Protein AF-0000000083300356 (afdb_homodimer)

Structure (mmCIF, N/CA/C/O backbone):
data_AF-0000000083300356-model_v1
#
loop_
_entity.id
_entity.type
_entity.pdbx_description
1 polymer 'glutathione transferase'
#
loop_
_atom_site.group_PDB
_atom_site.id
_atom_site.type_symbol
_atom_site.label_atom_id
_atom_site.label_alt_id
_atom_site.label_comp_id
_atom_site.label_asym_id
_atom_site.label_entity_id
_atom_site.label_seq_id
_atom_site.pdbx_PDB_ins_code
_atom_site.Cartn_x
_atom_site.Cartn_y
_atom_site.Cartn_z
_atom_site.occupancy
_atom_site.B_iso_or_equiv
_atom_site.auth_seq_id
_atom_site.auth_comp_id
_atom_site.auth_asym_id
_atom_site.auth_atom_id
_atom_site.pdbx_PDB_model_num
ATOM 1 N N . MET A 1 1 ? 29.625 -13.172 11.922 1 33.69 1 MET A N 1
ATOM 2 C CA . MET A 1 1 ? 28.922 -11.898 12 1 33.69 1 MET A CA 1
ATOM 3 C C . MET A 1 1 ? 27.688 -12.023 12.898 1 33.69 1 MET A C 1
ATOM 5 O O . MET A 1 1 ? 27.031 -13.07 12.922 1 33.69 1 MET A O 1
ATOM 9 N N . ALA A 1 2 ? 27.625 -11.492 13.898 1 38.88 2 ALA A N 1
ATOM 10 C CA . ALA A 1 2 ? 26.562 -11.695 14.875 1 38.88 2 ALA A CA 1
ATOM 11 C C . ALA A 1 2 ? 25.203 -11.805 14.195 1 38.88 2 ALA A C 1
ATOM 13 O O . ALA A 1 2 ? 24.844 -10.977 13.359 1 38.88 2 ALA A O 1
ATOM 14 N N . ASP A 1 3 ? 24.531 -12.773 13.641 1 48.09 3 ASP A N 1
ATOM 15 C CA . ASP A 1 3 ? 23.391 -13.102 12.797 1 48.09 3 ASP A CA 1
ATOM 16 C C . ASP A 1 3 ? 22.203 -12.203 13.117 1 48.09 3 ASP A C 1
ATOM 18 O O . ASP A 1 3 ? 21.641 -12.258 14.219 1 48.09 3 ASP A O 1
ATOM 22 N N . MET A 1 4 ? 22.219 -10.938 12.719 1 59 4 MET A N 1
ATOM 23 C CA . MET A 1 4 ? 21.312 -9.836 13.016 1 59 4 MET A CA 1
ATOM 24 C C . MET A 1 4 ? 19.859 -10.297 12.953 1 59 4 MET A C 1
ATOM 26 O O . MET A 1 4 ? 19.391 -10.781 11.922 1 59 4 MET A O 1
ATOM 30 N N . LYS A 1 5 ? 19.078 -10.602 14.117 1 82.06 5 LYS A N 1
ATOM 31 C CA . LYS A 1 5 ? 17.875 -11.391 14.375 1 82.06 5 LYS A CA 1
ATOM 32 C C . LYS A 1 5 ? 16.625 -10.656 13.922 1 82.06 5 LYS A C 1
ATOM 34 O O . LYS A 1 5 ? 16.344 -9.539 14.383 1 82.06 5 LYS A O 1
ATOM 39 N N . ILE A 1 6 ? 16.125 -10.977 12.758 1 96 6 ILE A N 1
ATOM 40 C CA . ILE A 1 6 ? 14.805 -10.555 12.289 1 96 6 ILE A CA 1
ATOM 41 C C . ILE A 1 6 ? 13.719 -11.328 13.031 1 96 6 ILE A C 1
ATOM 43 O O . ILE A 1 6 ? 13.773 -12.555 13.117 1 96 6 ILE A O 1
ATOM 47 N N . LYS A 1 7 ? 12.852 -10.539 13.672 1 98 7 LYS A N 1
ATOM 48 C CA . LYS A 1 7 ? 11.664 -11.133 14.289 1 98 7 LYS A CA 1
ATOM 49 C C . LYS A 1 7 ? 10.391 -10.695 13.562 1 98 7 LYS A C 1
ATOM 51 O O . LYS A 1 7 ? 10.133 -9.5 13.422 1 98 7 LYS A O 1
ATOM 56 N N . LEU A 1 8 ? 9.695 -11.664 13.07 1 98.19 8 LEU A N 1
ATOM 57 C CA . LEU A 1 8 ? 8.391 -11.406 12.484 1 98.19 8 LEU A CA 1
ATOM 58 C C . LEU A 1 8 ? 7.273 -11.805 13.445 1 98.19 8 LEU A C 1
ATOM 60 O O . LEU A 1 8 ? 7.242 -12.938 13.93 1 98.19 8 LEU A O 1
ATOM 64 N N . ILE A 1 9 ? 6.414 -10.859 13.773 1 98 9 ILE A N 1
ATOM 65 C CA . ILE A 1 9 ? 5.309 -11.102 14.695 1 98 9 ILE A CA 1
ATOM 66 C C . ILE A 1 9 ? 3.984 -11.008 13.945 1 98 9 ILE A C 1
ATOM 68 O O . ILE A 1 9 ? 3.695 -9.992 13.312 1 98 9 ILE A O 1
ATOM 72 N N . TYR A 1 10 ? 3.244 -12.031 14 1 97.38 10 TYR A N 1
ATOM 73 C CA . TYR A 1 10 ? 1.922 -12.109 13.391 1 97.38 10 TYR A CA 1
ATOM 74 C C . TYR A 1 10 ? 1.057 -13.148 14.102 1 97.38 10 TYR A C 1
ATOM 76 O O . TYR A 1 10 ? 1.493 -13.773 15.07 1 97.38 10 TYR A O 1
ATOM 84 N N . PHE A 1 11 ? -0.203 -13.25 13.703 1 95.88 11 PHE A N 1
ATOM 85 C CA . PHE A 1 11 ? -1.104 -14.266 14.242 1 95.88 11 PHE A CA 1
ATOM 86 C C . PHE A 1 11 ? -0.667 -15.656 13.82 1 95.88 11 PHE A C 1
ATOM 88 O O . PHE A 1 11 ? 0.168 -15.812 12.93 1 95.88 11 PHE A O 1
ATOM 95 N N . ASP A 1 12 ? -1.268 -16.594 14.516 1 91.94 12 ASP A N 1
ATOM 96 C CA . ASP A 1 12 ? -0.985 -17.984 14.18 1 91.94 12 ASP A CA 1
ATOM 97 C C . ASP A 1 12 ? -1.775 -18.422 12.945 1 91.94 12 ASP A C 1
ATOM 99 O O . ASP A 1 12 ? -2.662 -19.281 13.039 1 91.94 12 ASP A O 1
ATOM 103 N N . GLY A 1 13 ? -1.428 -17.953 11.82 1 90.56 13 GLY A N 1
ATOM 104 C CA . GLY A 1 13 ? -2.027 -18.188 10.523 1 90.56 13 GLY A CA 1
ATOM 105 C C . GLY A 1 13 ? -1.215 -17.625 9.375 1 90.56 13 GLY A C 1
ATOM 106 O O . GLY A 1 13 ? -0.115 -17.109 9.578 1 90.56 13 GLY A O 1
ATOM 107 N N . ARG A 1 14 ? -1.559 -17.797 8.156 1 92.06 14 ARG A N 1
ATOM 108 C CA . ARG A 1 14 ? -0.864 -17.297 6.973 1 92.06 14 ARG A CA 1
ATOM 109 C C . ARG A 1 14 ? -1.136 -15.812 6.758 1 92.06 14 ARG A C 1
ATOM 111 O O . ARG A 1 14 ? -0.273 -14.969 7.023 1 92.06 14 ARG A O 1
ATOM 118 N N . GLY A 1 15 ? -2.467 -15.477 6.5 1 92.19 15 GLY A N 1
ATOM 119 C CA . GLY A 1 15 ? -2.908 -14.094 6.367 1 92.19 15 GLY A CA 1
ATOM 120 C C . GLY A 1 15 ? -1.852 -13.188 5.766 1 92.19 15 GLY A C 1
ATOM 121 O O . GLY A 1 15 ? -1.149 -13.578 4.832 1 92.19 15 GLY A O 1
ATOM 122 N N . ARG A 1 16 ? -1.733 -12.008 6.297 1 96.5 16 ARG A N 1
ATOM 123 C CA . ARG A 1 16 ? -0.852 -10.977 5.77 1 96.5 16 ARG A CA 1
ATOM 124 C C . ARG A 1 16 ? 0.605 -11.273 6.109 1 96.5 16 ARG A C 1
ATOM 126 O O . ARG A 1 16 ? 1.517 -10.688 5.523 1 96.5 16 ARG A O 1
ATOM 133 N N . GLY A 1 17 ? 0.841 -12.164 7.02 1 96.75 17 GLY A N 1
ATOM 134 C CA . GLY A 1 17 ? 2.197 -12.5 7.422 1 96.75 17 GLY A CA 1
ATOM 135 C C . GLY A 1 17 ? 2.869 -13.492 6.496 1 96.75 17 GLY A C 1
ATOM 136 O O . GLY A 1 17 ? 4.098 -13.562 6.434 1 96.75 17 GLY A O 1
ATOM 137 N N . GLU A 1 18 ? 2.111 -14.219 5.727 1 96.56 18 GLU A N 1
ATOM 138 C CA . GLU A 1 18 ? 2.625 -15.344 4.957 1 96.56 18 GLU A CA 1
ATOM 139 C C . GLU A 1 18 ? 3.578 -14.875 3.861 1 96.56 18 GLU A C 1
ATOM 141 O O . GLU A 1 18 ? 4.633 -15.477 3.652 1 96.56 18 GLU A O 1
ATOM 146 N N . ILE A 1 19 ? 3.232 -13.852 3.186 1 98.44 19 ILE A N 1
ATOM 147 C CA . ILE A 1 19 ? 4.082 -13.398 2.09 1 98.44 19 ILE A CA 1
ATOM 148 C C . ILE A 1 19 ? 5.41 -12.898 2.641 1 98.44 19 ILE A C 1
ATOM 150 O O . ILE A 1 19 ? 6.445 -13.008 1.981 1 98.44 19 ILE A O 1
ATOM 154 N N . ILE A 1 20 ? 5.445 -12.344 3.822 1 98.69 20 ILE A N 1
ATOM 155 C CA . ILE A 1 20 ? 6.688 -11.906 4.449 1 98.69 20 ILE A CA 1
ATOM 156 C C . ILE A 1 20 ? 7.555 -13.125 4.766 1 98.69 20 ILE A C 1
ATOM 158 O O . ILE A 1 20 ? 8.75 -13.133 4.473 1 98.69 20 ILE A O 1
ATOM 162 N N . ARG A 1 21 ? 6.93 -14.164 5.312 1 97.5 21 ARG A N 1
ATOM 163 C CA . ARG A 1 21 ? 7.633 -15.414 5.59 1 97.5 21 ARG A CA 1
ATOM 164 C C . ARG A 1 21 ? 8.242 -15.992 4.32 1 97.5 21 ARG A C 1
ATOM 166 O O . ARG A 1 21 ? 9.398 -16.438 4.324 1 97.5 21 ARG A O 1
ATOM 173 N N . GLN A 1 22 ? 7.488 -15.961 3.289 1 98.44 22 GLN A N 1
ATOM 174 C CA . GLN A 1 22 ? 7.938 -16.531 2.027 1 98.44 22 GLN A CA 1
ATOM 175 C C . GLN A 1 22 ? 9.094 -15.734 1.437 1 98.44 22 GLN A C 1
ATOM 177 O O . GLN A 1 22 ? 10.031 -16.312 0.877 1 98.44 22 GLN A O 1
ATOM 182 N N . ILE A 1 23 ? 9.055 -14.406 1.519 1 98.75 23 ILE A N 1
ATOM 183 C CA . ILE A 1 23 ? 10.148 -13.578 1.018 1 98.75 23 ILE A CA 1
ATOM 184 C C . ILE A 1 23 ? 11.414 -13.867 1.814 1 98.75 23 ILE A C 1
ATOM 186 O O . ILE A 1 23 ? 12.5 -14.008 1.239 1 98.75 23 ILE A O 1
ATOM 190 N N . LEU A 1 24 ? 11.312 -13.977 3.137 1 98 24 LEU A N 1
ATOM 191 C CA . LEU A 1 24 ? 12.461 -14.281 3.986 1 98 24 LEU A CA 1
ATOM 192 C C . LEU A 1 24 ? 13.039 -15.648 3.652 1 98 24 LEU A C 1
ATOM 194 O O . LEU A 1 24 ? 14.258 -15.805 3.516 1 98 24 LEU A O 1
ATOM 198 N N . ALA A 1 25 ? 12.188 -16.594 3.453 1 97.19 25 ALA A N 1
ATOM 199 C CA . ALA A 1 25 ? 12.617 -17.953 3.123 1 97.19 25 ALA A CA 1
ATOM 200 C C . ALA A 1 25 ? 13.297 -18 1.758 1 97.19 25 ALA A C 1
ATOM 202 O O . ALA A 1 25 ? 14.391 -18.547 1.619 1 97.19 25 ALA A O 1
ATOM 203 N N . PHE A 1 26 ? 12.656 -17.422 0.777 1 98.12 26 PHE A N 1
ATOM 204 C CA . PHE A 1 26 ? 13.188 -17.391 -0.58 1 98.12 26 PHE A CA 1
ATOM 205 C C . PHE A 1 26 ? 14.555 -16.719 -0.61 1 98.12 26 PHE A C 1
ATOM 207 O O . PHE A 1 26 ? 15.453 -17.156 -1.334 1 98.12 26 PHE A O 1
ATOM 214 N N . GLY A 1 27 ? 14.695 -15.688 0.165 1 97.19 27 GLY A N 1
ATOM 215 C CA . GLY A 1 27 ? 15.93 -14.914 0.211 1 97.19 27 GLY A CA 1
ATOM 216 C C . GLY A 1 27 ? 16.984 -15.539 1.104 1 97.19 27 GLY A C 1
ATOM 217 O O . GLY A 1 27 ? 18.109 -15.031 1.191 1 97.19 27 GLY A O 1
ATOM 218 N N . GLY A 1 28 ? 16.672 -16.594 1.802 1 96 28 GLY A N 1
ATOM 219 C CA . GLY A 1 28 ? 17.609 -17.266 2.676 1 96 28 GLY A CA 1
ATOM 220 C C . GLY A 1 28 ? 17.922 -16.484 3.938 1 96 28 GLY A C 1
ATOM 221 O O . GLY A 1 28 ? 19.047 -16.562 4.449 1 96 28 GLY A O 1
ATOM 222 N N . ILE A 1 29 ? 17.016 -15.734 4.414 1 96.44 29 ILE A N 1
ATOM 223 C CA . ILE A 1 29 ? 17.234 -14.922 5.605 1 96.44 29 ILE A CA 1
ATOM 224 C C . ILE A 1 29 ? 16.594 -15.602 6.816 1 96.44 29 ILE A C 1
ATOM 226 O O . ILE A 1 29 ? 15.391 -15.852 6.836 1 96.44 29 ILE A O 1
ATOM 230 N N . ALA A 1 30 ? 17.438 -15.867 7.805 1 95.44 30 ALA A N 1
ATOM 231 C CA . ALA A 1 30 ? 16.938 -16.438 9.055 1 95.44 30 ALA A CA 1
ATOM 232 C C . ALA A 1 30 ? 16.094 -15.43 9.828 1 95.44 30 ALA A C 1
ATOM 234 O O . ALA A 1 30 ? 16.438 -14.242 9.883 1 95.44 30 ALA A O 1
ATOM 235 N N . PHE A 1 31 ? 15.016 -15.953 10.391 1 96.25 31 PHE A N 1
ATOM 236 C CA . PHE A 1 31 ? 14.164 -15.078 11.195 1 96.25 31 PHE A CA 1
ATOM 237 C C . PHE A 1 31 ? 13.422 -15.875 12.258 1 96.25 31 PHE A C 1
ATOM 239 O O . PHE A 1 31 ? 13.242 -17.094 12.125 1 96.25 31 PHE A O 1
ATOM 246 N N . GLU A 1 32 ? 13.078 -15.195 13.305 1 96.5 32 GLU A N 1
ATOM 247 C CA . GLU A 1 32 ? 12.188 -15.758 14.312 1 96.5 32 GLU A CA 1
ATOM 248 C C . GLU A 1 32 ? 10.727 -15.469 13.984 1 96.5 32 GLU A C 1
ATOM 250 O O . GLU A 1 32 ? 10.328 -14.312 13.844 1 96.5 32 GLU A O 1
ATOM 255 N N . ASP A 1 33 ? 9.977 -16.516 13.844 1 95.62 33 ASP A N 1
ATOM 256 C CA . ASP A 1 33 ? 8.547 -16.422 13.547 1 95.62 33 ASP A CA 1
ATOM 257 C C . ASP A 1 33 ? 7.723 -16.469 14.828 1 95.62 33 ASP A C 1
ATOM 259 O O . ASP A 1 33 ? 7.457 -17.562 15.352 1 95.62 33 ASP A O 1
ATOM 263 N N . ILE A 1 34 ? 7.328 -15.328 15.289 1 95.88 34 ILE A N 1
ATOM 264 C CA . ILE A 1 34 ? 6.559 -15.242 16.531 1 9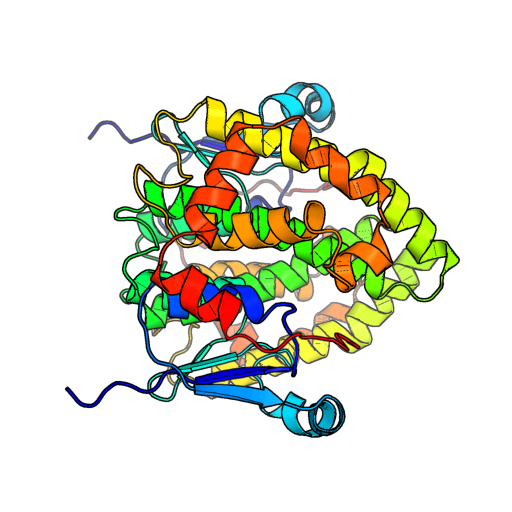5.88 34 ILE A CA 1
ATOM 265 C C . ILE A 1 34 ? 5.066 -15.188 16.203 1 95.88 34 ILE A C 1
ATOM 267 O O . ILE A 1 34 ? 4.598 -14.234 15.57 1 95.88 34 ILE A O 1
ATOM 271 N N . ARG A 1 35 ? 4.375 -16.125 16.625 1 94.62 35 ARG A N 1
ATOM 272 C CA . ARG A 1 35 ? 2.945 -16.25 16.344 1 94.62 35 ARG A CA 1
ATOM 273 C C . ARG A 1 35 ? 2.117 -15.984 17.594 1 94.62 35 ARG A C 1
ATOM 275 O O . ARG A 1 35 ? 2.232 -16.703 18.594 1 94.62 35 ARG A O 1
ATOM 282 N N . ILE A 1 36 ? 1.346 -14.953 17.453 1 94.94 36 ILE A N 1
ATOM 283 C CA . ILE A 1 36 ? 0.512 -14.508 18.578 1 94.94 36 ILE A CA 1
ATOM 284 C C . ILE A 1 36 ? -0.861 -15.172 18.484 1 94.94 36 ILE A C 1
ATOM 286 O O . ILE A 1 36 ? -1.553 -15.047 17.469 1 94.94 36 ILE A O 1
ATOM 290 N N . PRO A 1 37 ? -1.253 -15.906 19.562 1 93.25 37 PRO A N 1
ATOM 291 C CA . PRO A 1 37 ? -2.627 -16.406 19.578 1 93.25 37 PRO A CA 1
ATOM 292 C C . PRO A 1 37 ? -3.666 -15.289 19.625 1 93.25 37 PRO A C 1
ATOM 294 O O . PRO A 1 37 ? -3.439 -14.258 20.25 1 93.25 37 PRO A O 1
ATOM 297 N N . MET A 1 38 ? -4.738 -15.531 19.031 1 92.56 38 MET A N 1
ATOM 298 C CA . MET A 1 38 ? -5.793 -14.523 18.938 1 92.56 38 MET A CA 1
ATOM 299 C C . MET A 1 38 ? -6.219 -14.062 20.328 1 92.56 38 MET A C 1
ATOM 301 O O . MET A 1 38 ? -6.547 -12.891 20.531 1 92.56 38 MET A O 1
ATOM 305 N N . GLU A 1 39 ? -6.172 -14.93 21.281 1 94.25 39 GLU A N 1
ATOM 306 C CA . GLU A 1 39 ? -6.594 -14.633 22.641 1 94.25 39 GLU A CA 1
ATOM 307 C C . GLU A 1 39 ? -5.676 -13.594 23.281 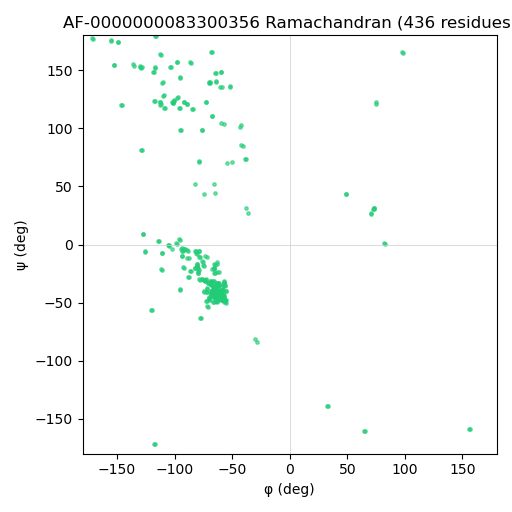1 94.25 39 GLU A C 1
ATOM 309 O O . GLU A 1 39 ? -6.066 -12.922 24.234 1 94.25 39 GLU A O 1
ATOM 314 N N . GLU A 1 40 ? -4.5 -13.461 22.766 1 95.12 40 GLU A N 1
ATOM 315 C CA . GLU A 1 40 ? -3.523 -12.539 23.344 1 95.12 40 GLU A CA 1
ATOM 316 C C . GLU A 1 40 ? -3.506 -11.219 22.578 1 95.12 40 GLU A C 1
ATOM 318 O O . GLU A 1 40 ? -2.799 -10.281 22.969 1 95.12 40 GLU A O 1
ATOM 323 N N . TRP A 1 41 ? -4.312 -11.086 21.594 1 95.94 41 TRP A N 1
ATOM 324 C CA . TRP A 1 41 ? -4.254 -9.938 20.688 1 95.94 41 TRP A CA 1
ATOM 325 C C . TRP A 1 41 ? -4.602 -8.648 21.422 1 95.94 41 TRP A C 1
ATOM 327 O O . TRP A 1 41 ? -3.91 -7.637 21.281 1 95.94 41 TRP A O 1
ATOM 337 N N . ASP A 1 42 ? -5.648 -8.672 22.234 1 94.19 42 ASP A N 1
ATOM 338 C CA . ASP A 1 42 ? -6.094 -7.465 22.922 1 94.19 42 ASP A CA 1
ATOM 339 C C . ASP A 1 42 ? -4.973 -6.879 23.781 1 94.19 42 ASP A C 1
ATOM 341 O O . ASP A 1 42 ? -4.816 -5.66 23.859 1 94.19 42 ASP A O 1
ATOM 345 N N . ASP A 1 43 ? -4.164 -7.738 24.344 1 94.44 43 ASP A N 1
ATOM 346 C CA . ASP A 1 43 ? -3.053 -7.293 25.172 1 94.44 43 ASP A CA 1
ATOM 347 C C . ASP A 1 43 ? -1.875 -6.832 24.328 1 94.44 43 ASP A C 1
ATOM 349 O O . ASP A 1 43 ? -1.147 -5.91 24.703 1 94.44 43 ASP A O 1
ATOM 353 N N . TYR A 1 44 ? -1.783 -7.43 23.172 1 95.75 44 TYR A N 1
ATOM 354 C CA . TYR A 1 44 ? -0.612 -7.176 22.344 1 95.75 44 TYR A CA 1
ATOM 355 C C . TYR A 1 44 ? -0.812 -5.93 21.484 1 95.75 44 TYR A C 1
ATOM 357 O O . TYR A 1 44 ? 0.158 -5.312 21.047 1 95.75 44 TYR A O 1
ATOM 365 N N . LYS A 1 45 ? -2.002 -5.586 21.25 1 95.56 45 LYS A N 1
ATOM 366 C CA . LYS A 1 45 ? -2.381 -4.523 20.328 1 95.56 45 LYS A CA 1
ATOM 367 C C . LYS A 1 45 ? -1.69 -3.209 20.688 1 95.56 45 LYS A C 1
ATOM 369 O O . LYS A 1 45 ? -1.202 -2.498 19.812 1 95.56 45 LYS A O 1
ATOM 374 N N . SER A 1 46 ? -1.585 -2.916 21.938 1 92.94 46 SER A N 1
ATOM 375 C CA . SER A 1 46 ? -1.023 -1.651 22.391 1 92.94 46 SER A CA 1
ATOM 376 C C . SER A 1 46 ? 0.488 -1.612 22.203 1 92.94 46 SER A C 1
ATOM 378 O O . SER A 1 46 ? 1.104 -0.548 22.281 1 92.94 46 SER A O 1
ATOM 380 N N . LYS A 1 47 ? 1.079 -2.744 21.875 1 93.12 47 LYS A N 1
ATOM 381 C CA . LYS A 1 47 ? 2.525 -2.838 21.703 1 93.12 47 LYS A CA 1
ATOM 382 C C . LYS A 1 47 ? 2.92 -2.627 20.234 1 93.12 47 LYS A C 1
ATOM 384 O O . LYS A 1 47 ? 4.105 -2.584 19.922 1 93.12 47 LYS A O 1
ATOM 389 N N . THR A 1 48 ? 1.925 -2.516 19.422 1 96.44 48 THR A N 1
ATOM 390 C CA . THR A 1 48 ? 2.197 -2.322 18 1 96.44 48 THR A CA 1
ATOM 391 C C . THR A 1 48 ? 2.096 -0.846 17.625 1 96.44 48 THR A C 1
ATOM 393 O O . THR A 1 48 ? 1.406 -0.076 18.297 1 96.44 48 THR A O 1
ATOM 396 N N . PRO A 1 49 ? 2.742 -0.479 16.547 1 95.38 49 PRO A N 1
ATOM 397 C CA . PRO A 1 49 ? 2.723 0.929 16.141 1 95.38 49 PRO A CA 1
ATOM 398 C C . PRO A 1 49 ? 1.322 1.422 15.789 1 95.38 49 PRO A C 1
ATOM 400 O O . PRO A 1 49 ? 0.984 2.578 16.047 1 95.38 49 PRO A O 1
ATOM 403 N N . TRP A 1 50 ? 0.516 0.533 15.203 1 96.75 50 TRP A N 1
ATOM 404 C CA . TRP A 1 50 ? -0.753 0.988 14.641 1 96.75 50 TRP A CA 1
ATOM 405 C C . TRP A 1 50 ? -1.912 0.151 15.172 1 96.75 50 TRP A C 1
ATOM 407 O O . TRP A 1 50 ? -3.018 0.194 14.625 1 96.75 50 TRP A O 1
ATOM 417 N N . GLY A 1 51 ? -1.635 -0.687 16.156 1 96 51 GLY A N 1
ATOM 418 C CA . GLY A 1 51 ? -2.676 -1.604 16.594 1 96 51 GLY A CA 1
ATOM 419 C C . GLY A 1 51 ? -2.973 -2.693 15.578 1 96 51 GLY A C 1
ATOM 420 O O . GLY A 1 51 ? -4.109 -3.164 15.477 1 96 51 GLY A O 1
ATOM 421 N N . GLN A 1 52 ? -1.988 -2.998 14.797 1 97 52 GLN A N 1
ATOM 422 C CA . GLN A 1 52 ? -2.145 -3.979 13.727 1 97 52 GLN A CA 1
ATOM 423 C C . GLN A 1 52 ? -0.95 -4.93 13.672 1 97 52 GLN A C 1
ATOM 425 O O . GLN A 1 52 ? 0.13 -4.605 14.172 1 97 52 GLN A O 1
ATOM 430 N N . LEU A 1 53 ? -1.122 -6.055 13.18 1 97.75 53 LEU A N 1
ATOM 431 C CA . LEU A 1 53 ? -0.104 -7.02 12.781 1 97.75 53 LEU A CA 1
ATOM 432 C C . LEU A 1 53 ? -0.194 -7.316 11.289 1 97.75 53 LEU A C 1
ATOM 434 O O . LEU A 1 53 ? -1.261 -7.176 10.688 1 97.75 53 LEU A O 1
ATOM 438 N N . PRO A 1 54 ? 0.944 -7.609 10.656 1 98.44 54 PRO A N 1
ATOM 439 C CA . PRO A 1 54 ? 2.264 -8.008 11.156 1 98.44 54 PRO A CA 1
ATOM 440 C C . PRO A 1 54 ? 3.146 -6.812 11.508 1 98.44 54 PRO A C 1
ATOM 442 O O . PRO A 1 54 ? 2.906 -5.703 11.023 1 98.44 54 PRO A O 1
ATOM 445 N N . ILE A 1 55 ? 4.113 -7.066 12.383 1 98.62 55 ILE A N 1
ATOM 446 C CA . ILE A 1 55 ? 5.238 -6.164 12.586 1 98.62 55 ILE A CA 1
ATOM 447 C C . ILE A 1 55 ? 6.551 -6.941 12.5 1 98.62 55 ILE A C 1
ATOM 449 O O . ILE A 1 55 ? 6.57 -8.156 12.688 1 98.62 55 ILE A O 1
ATOM 453 N N . LEU A 1 56 ? 7.582 -6.25 12.102 1 98.62 56 LEU A N 1
ATOM 454 C CA . LEU A 1 56 ? 8.945 -6.77 12.039 1 98.62 56 LEU A CA 1
ATOM 455 C C . LEU A 1 56 ? 9.867 -6 12.984 1 98.62 56 LEU A C 1
ATOM 457 O O . LEU A 1 56 ? 9.898 -4.766 12.953 1 98.62 56 LEU A O 1
ATOM 461 N N . GLU A 1 57 ? 10.5 -6.703 13.875 1 97.25 57 GLU A N 1
ATOM 462 C CA . GLU A 1 57 ? 11.531 -6.098 14.711 1 97.25 57 GLU A CA 1
ATOM 463 C C . GLU A 1 57 ? 12.922 -6.367 14.156 1 97.25 57 GLU A C 1
ATOM 465 O O . GLU A 1 57 ? 13.273 -7.52 13.883 1 97.25 57 GLU A O 1
ATOM 470 N N . PHE A 1 58 ? 13.695 -5.316 13.961 1 95.06 58 PHE A N 1
ATOM 471 C CA . PHE A 1 58 ? 15.039 -5.379 13.391 1 95.06 58 PHE A CA 1
ATOM 472 C C . PHE A 1 58 ? 15.938 -4.316 14.008 1 95.06 58 PHE A C 1
ATOM 474 O O . PHE A 1 58 ? 15.664 -3.119 13.891 1 95.06 58 PHE A O 1
ATOM 481 N N . GLU A 1 59 ? 17 -4.691 14.633 1 90.06 59 GLU A N 1
ATOM 482 C CA . GLU A 1 59 ? 18 -3.789 15.219 1 90.06 59 GLU A CA 1
ATOM 483 C C . GLU A 1 59 ? 17.328 -2.713 16.062 1 90.06 59 GLU A C 1
ATOM 485 O O . GLU A 1 59 ? 17.594 -1.523 15.906 1 90.06 59 GLU A O 1
ATOM 490 N N . GLY A 1 60 ? 16.344 -3.168 16.859 1 88.69 60 GLY A N 1
ATOM 491 C CA . GLY A 1 60 ? 15.711 -2.291 17.828 1 88.69 60 GLY A CA 1
ATOM 492 C C . GLY A 1 60 ? 14.617 -1.428 17.219 1 88.69 60 GLY A C 1
ATOM 493 O O . GLY A 1 60 ? 13.984 -0.635 17.922 1 88.69 60 GLY A O 1
ATOM 494 N N . VAL A 1 61 ? 14.391 -1.594 15.969 1 91.75 61 VAL A N 1
ATOM 495 C CA . VAL A 1 61 ? 13.352 -0.808 15.305 1 91.75 61 VAL A CA 1
ATOM 496 C C . VAL A 1 61 ? 12.18 -1.709 14.938 1 91.75 61 VAL A C 1
ATOM 498 O O . VAL A 1 61 ? 12.375 -2.848 14.508 1 91.75 61 VAL A O 1
ATOM 501 N N . THR A 1 62 ? 10.93 -1.19 15.125 1 96.38 62 THR A N 1
ATOM 502 C CA . THR A 1 62 ? 9.727 -1.902 14.719 1 96.38 62 THR A CA 1
ATOM 503 C C . THR A 1 62 ? 9.195 -1.352 13.398 1 96.38 62 THR A C 1
ATOM 505 O O . THR A 1 62 ? 8.992 -0.143 13.266 1 96.38 62 THR A O 1
ATOM 508 N N . ILE A 1 63 ? 9.047 -2.191 12.453 1 97.62 63 ILE A N 1
ATOM 509 C CA . ILE A 1 63 ? 8.477 -1.856 11.156 1 97.62 63 ILE A CA 1
ATOM 510 C C . ILE A 1 63 ? 7.102 -2.5 11.008 1 97.62 63 ILE A C 1
ATOM 512 O O . ILE A 1 63 ? 6.938 -3.695 11.266 1 97.62 63 ILE A O 1
ATOM 516 N N . ALA A 1 64 ? 6.117 -1.658 10.648 1 98.31 64 ALA A N 1
ATOM 517 C CA . ALA A 1 64 ? 4.762 -2.152 10.422 1 98.31 64 ALA A CA 1
ATOM 518 C C . ALA A 1 64 ? 4.336 -1.95 8.977 1 98.31 64 ALA A C 1
ATOM 520 O O . ALA A 1 64 ? 5.094 -1.402 8.172 1 98.31 64 ALA A O 1
ATOM 521 N N . GLN A 1 65 ? 3.125 -2.381 8.703 1 98.5 65 GLN A N 1
ATOM 522 C CA . GLN A 1 65 ? 2.531 -2.354 7.375 1 98.5 65 GLN A CA 1
ATOM 523 C C . GLN A 1 65 ? 3.119 -3.447 6.484 1 98.5 65 GLN A C 1
ATOM 525 O O . GLN A 1 65 ? 4.312 -3.424 6.172 1 98.5 65 GLN A O 1
ATOM 530 N N . THR A 1 66 ? 2.277 -4.281 5.992 1 98.69 66 THR A N 1
ATOM 531 C CA . THR A 1 66 ? 2.666 -5.512 5.312 1 98.69 66 THR A CA 1
ATOM 532 C C . THR A 1 66 ? 3.596 -5.211 4.141 1 98.69 66 THR A C 1
ATOM 534 O O . THR A 1 66 ? 4.695 -5.758 4.059 1 98.69 66 THR A O 1
ATOM 537 N N . MET A 1 67 ? 3.232 -4.242 3.309 1 98.75 67 MET A N 1
ATOM 538 C CA . MET A 1 67 ? 4.016 -4 2.104 1 98.75 67 MET A CA 1
ATOM 539 C C . MET A 1 67 ? 5.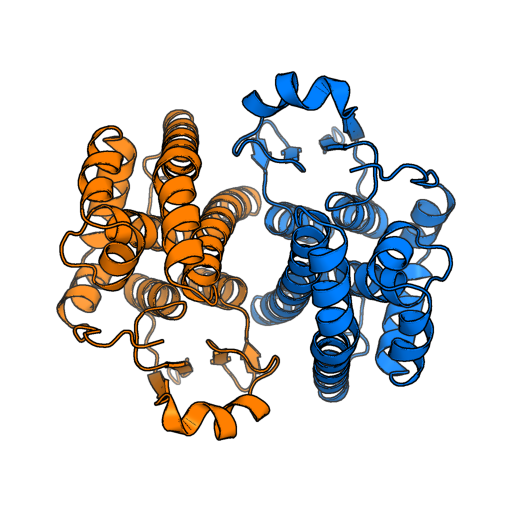336 -3.312 2.439 1 98.75 67 MET A C 1
ATOM 541 O O . MET A 1 67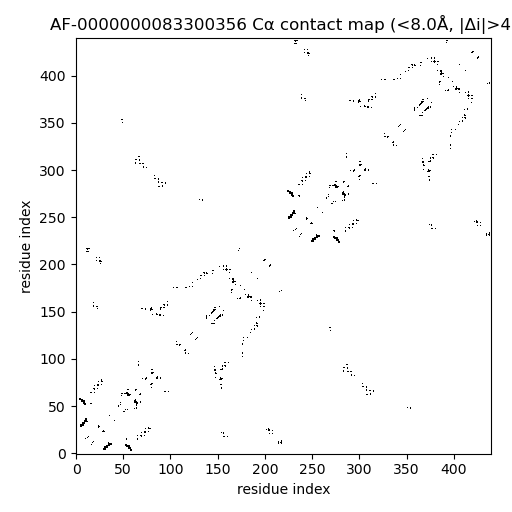 ? 6.348 -3.541 1.775 1 98.75 67 MET A O 1
ATOM 545 N N . THR A 1 68 ? 5.355 -2.49 3.51 1 98.75 68 THR A N 1
ATOM 546 C CA . THR A 1 68 ? 6.602 -1.906 3.996 1 98.75 68 THR A CA 1
ATOM 547 C C . THR A 1 68 ? 7.574 -2.998 4.434 1 98.75 68 THR A C 1
ATOM 549 O O . THR A 1 68 ? 8.742 -2.986 4.039 1 98.75 68 THR A O 1
ATOM 552 N N . ILE A 1 69 ? 7.039 -3.957 5.18 1 98.81 69 ILE A N 1
ATOM 553 C CA . ILE A 1 69 ? 7.863 -5.055 5.668 1 98.81 69 ILE A CA 1
ATOM 554 C C . ILE A 1 69 ? 8.375 -5.883 4.484 1 98.81 69 ILE A C 1
ATOM 556 O O . ILE A 1 69 ? 9.555 -6.223 4.422 1 98.81 69 ILE A O 1
ATOM 560 N N . CYS A 1 70 ? 7.484 -6.141 3.543 1 98.88 70 CYS A N 1
ATOM 561 C CA . CYS A 1 70 ? 7.871 -6.906 2.361 1 98.88 70 CYS A CA 1
ATOM 562 C C . CYS A 1 70 ? 9.008 -6.223 1.617 1 98.88 70 CYS A C 1
ATOM 564 O O . CYS A 1 70 ? 10 -6.863 1.271 1 98.88 70 CYS A O 1
ATOM 566 N N . ARG A 1 71 ? 8.875 -4.926 1.382 1 98.19 71 ARG A N 1
ATOM 567 C CA . ARG A 1 71 ? 9.914 -4.195 0.658 1 98.19 71 ARG A CA 1
ATOM 568 C C . ARG A 1 71 ? 11.219 -4.18 1.443 1 98.19 71 ARG A C 1
ATOM 570 O O . ARG A 1 71 ? 12.297 -4.316 0.864 1 98.19 71 ARG A O 1
ATOM 577 N N . PHE A 1 72 ? 11.172 -4.047 2.752 1 98.31 72 PHE A N 1
ATOM 578 C CA . PHE A 1 72 ? 12.359 -3.994 3.596 1 98.31 72 PHE A CA 1
ATOM 579 C C . PHE A 1 72 ? 13.133 -5.309 3.531 1 98.31 72 PHE A C 1
ATOM 581 O O . PHE A 1 72 ? 14.336 -5.316 3.268 1 98.31 72 PHE A O 1
ATOM 588 N N . VAL A 1 73 ? 12.453 -6.445 3.688 1 98.31 73 VAL A N 1
ATOM 589 C CA . VAL A 1 73 ? 13.148 -7.73 3.727 1 98.31 73 VAL A CA 1
ATOM 590 C C . VAL A 1 73 ? 13.562 -8.133 2.314 1 98.31 73 VAL A C 1
ATOM 592 O O . VAL A 1 73 ? 14.57 -8.82 2.131 1 98.31 73 VAL A O 1
ATOM 595 N N . ALA A 1 74 ? 12.789 -7.699 1.316 1 97.88 74 ALA A N 1
ATOM 596 C CA . ALA A 1 74 ? 13.18 -7.957 -0.068 1 97.88 74 ALA A CA 1
ATOM 597 C C . ALA A 1 74 ? 14.516 -7.289 -0.392 1 97.88 74 ALA A C 1
ATOM 599 O O . ALA A 1 74 ? 15.367 -7.883 -1.062 1 97.88 74 ALA A O 1
ATOM 600 N N . LYS A 1 75 ? 14.648 -6.027 0.056 1 96.31 75 LYS A N 1
ATOM 601 C CA . LYS A 1 75 ? 15.914 -5.324 -0.157 1 96.31 75 LYS A CA 1
ATOM 602 C C . LYS A 1 75 ? 17.062 -6.051 0.53 1 96.31 75 LYS A C 1
ATOM 604 O O . LYS A 1 75 ? 18.141 -6.219 -0.058 1 96.31 75 LYS A O 1
ATOM 609 N N . LYS A 1 76 ? 16.875 -6.484 1.699 1 95.25 76 LYS A N 1
ATOM 610 C CA . LYS A 1 76 ? 17.906 -7.211 2.445 1 95.25 76 LYS A CA 1
ATOM 611 C C . LYS A 1 76 ? 18.281 -8.508 1.738 1 95.25 76 LYS A C 1
ATOM 613 O O . LYS A 1 76 ? 19.438 -8.93 1.779 1 95.25 76 LYS A O 1
ATOM 618 N N . ALA A 1 77 ? 17.312 -9.102 1.081 1 96.62 77 ALA A N 1
ATOM 619 C CA . ALA A 1 77 ? 17.516 -10.398 0.432 1 96.62 77 ALA A CA 1
ATOM 620 C C . ALA A 1 77 ? 18.016 -10.219 -0.996 1 96.62 77 ALA A C 1
ATOM 622 O O . ALA A 1 77 ? 18.297 -11.203 -1.685 1 96.62 77 ALA A O 1
ATOM 623 N N . GLY A 1 78 ? 18.109 -8.977 -1.498 1 95.62 78 GLY A N 1
ATOM 624 C CA . GLY A 1 78 ? 18.5 -8.742 -2.879 1 95.62 78 GLY A CA 1
ATOM 625 C C . GLY A 1 78 ? 17.422 -9.102 -3.877 1 95.62 78 GLY A C 1
ATOM 626 O O . GLY A 1 78 ? 17.719 -9.492 -5.008 1 95.62 78 GLY A O 1
ATOM 627 N N . LEU A 1 79 ? 16.156 -8.953 -3.471 1 97.56 79 LEU A N 1
ATOM 628 C CA . LEU A 1 79 ? 15.023 -9.406 -4.281 1 97.56 79 LEU A CA 1
ATOM 629 C C . LEU A 1 79 ? 14.188 -8.227 -4.754 1 97.56 79 LEU A C 1
ATOM 631 O O . LEU A 1 79 ? 13.125 -8.414 -5.352 1 97.56 79 LEU A O 1
ATOM 635 N N . ALA A 1 80 ? 14.555 -6.969 -4.465 1 96.06 80 ALA A N 1
ATOM 636 C CA . ALA A 1 80 ? 13.695 -5.809 -4.668 1 96.06 80 ALA A CA 1
ATOM 637 C C . ALA A 1 80 ? 13.984 -5.137 -6.008 1 96.06 80 ALA A C 1
ATOM 639 O O . ALA A 1 80 ? 13.32 -4.164 -6.375 1 96.06 80 ALA A O 1
ATOM 640 N N . GLY A 1 81 ? 14.852 -5.672 -6.824 1 92.81 81 GLY A N 1
ATOM 641 C CA . GLY A 1 81 ? 15.266 -5.012 -8.047 1 92.81 81 GLY A CA 1
ATOM 642 C C . GLY A 1 81 ? 16.594 -4.277 -7.91 1 92.81 81 GLY A C 1
ATOM 643 O O . GLY A 1 81 ? 17 -3.92 -6.805 1 92.81 81 GLY A O 1
ATOM 644 N N . ILE A 1 82 ? 17.234 -3.895 -9.031 1 90.62 82 ILE A N 1
ATOM 645 C CA . ILE A 1 82 ? 18.609 -3.406 -8.961 1 90.62 82 ILE A CA 1
ATOM 646 C C . ILE A 1 82 ? 18.641 -1.911 -9.273 1 90.62 82 ILE A C 1
ATOM 648 O O . ILE A 1 82 ? 19.703 -1.281 -9.211 1 90.62 82 ILE A O 1
ATOM 652 N N . ASN A 1 83 ? 17.531 -1.368 -9.68 1 90.31 83 ASN A N 1
ATOM 653 C CA . ASN A 1 83 ? 17.406 0.069 -9.898 1 90.31 83 ASN A CA 1
ATOM 654 C C . ASN A 1 83 ? 15.992 0.563 -9.633 1 90.31 83 ASN A C 1
ATOM 656 O O . ASN A 1 83 ? 15.094 -0.235 -9.383 1 90.31 83 ASN A O 1
ATOM 660 N N . ALA A 1 84 ? 15.805 1.891 -9.688 1 90.56 84 ALA A N 1
ATOM 661 C CA . ALA A 1 84 ? 14.555 2.52 -9.273 1 90.56 84 ALA A CA 1
ATOM 662 C C . ALA A 1 84 ? 13.398 2.064 -10.156 1 90.56 84 ALA A C 1
ATOM 664 O O . ALA A 1 84 ? 12.273 1.877 -9.672 1 90.56 84 ALA A O 1
ATOM 665 N N . LEU A 1 85 ? 13.664 1.928 -11.391 1 91.62 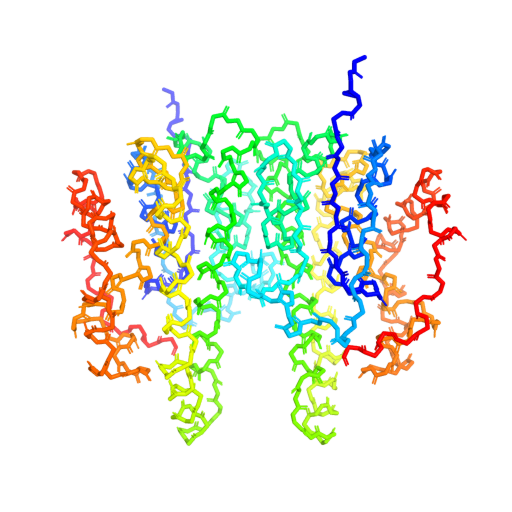85 LEU A N 1
ATOM 666 C CA . LEU A 1 85 ? 12.594 1.559 -12.312 1 91.62 85 LEU A CA 1
ATOM 667 C C . LEU A 1 85 ? 12.156 0.115 -12.094 1 91.62 85 LEU A C 1
ATOM 669 O O . LEU A 1 85 ? 10.961 -0.176 -12.047 1 91.62 85 LEU A O 1
ATOM 673 N N . GLU A 1 86 ? 13.125 -0.828 -11.953 1 92.88 86 GLU A N 1
ATOM 674 C CA . GLU A 1 86 ? 12.797 -2.217 -11.648 1 92.88 86 GLU A CA 1
ATOM 675 C C . GLU A 1 86 ? 12.062 -2.332 -10.32 1 92.88 86 GLU A C 1
ATOM 677 O O . GLU A 1 86 ? 11.102 -3.096 -10.203 1 92.88 86 GLU A O 1
ATOM 682 N N . GLN A 1 87 ? 12.508 -1.562 -9.367 1 95.31 87 GLN A N 1
ATOM 683 C CA . GLN A 1 87 ? 11.836 -1.551 -8.07 1 95.31 87 GLN A CA 1
ATOM 684 C C . GLN A 1 87 ? 10.398 -1.065 -8.195 1 95.31 87 GLN A C 1
ATOM 686 O O . GLN A 1 87 ? 9.484 -1.637 -7.59 1 95.31 87 GLN A O 1
ATOM 691 N N . ALA A 1 88 ? 10.203 -0.075 -9.008 1 96.56 88 ALA A N 1
ATOM 692 C CA . ALA A 1 88 ? 8.859 0.463 -9.195 1 96.56 88 ALA A CA 1
ATOM 693 C C . ALA A 1 88 ? 7.949 -0.561 -9.867 1 96.56 88 ALA A C 1
ATOM 695 O O . ALA A 1 88 ? 6.77 -0.668 -9.523 1 96.56 88 ALA A O 1
ATOM 696 N N . GLN A 1 89 ? 8.492 -1.265 -10.797 1 95 89 GLN A N 1
ATOM 697 C CA . GLN A 1 89 ? 7.707 -2.295 -11.469 1 95 89 GLN A CA 1
ATOM 698 C C . GLN A 1 89 ? 7.277 -3.385 -10.492 1 95 89 GLN A C 1
ATOM 700 O O . GLN A 1 89 ? 6.121 -3.816 -10.5 1 95 89 GLN A O 1
ATOM 705 N N . MET A 1 90 ? 8.141 -3.752 -9.641 1 96.94 90 MET A N 1
ATOM 706 C CA . MET A 1 90 ? 7.82 -4.754 -8.625 1 96.94 90 MET A CA 1
ATOM 707 C C . MET A 1 90 ? 6.82 -4.199 -7.617 1 96.94 90 MET A C 1
ATOM 709 O O . MET A 1 90 ? 5.848 -4.871 -7.27 1 96.94 90 MET A O 1
ATOM 713 N N . ASP A 1 91 ? 7.062 -2.988 -7.23 1 98.12 91 ASP A N 1
ATOM 714 C CA . ASP A 1 91 ? 6.156 -2.348 -6.281 1 98.12 91 ASP A CA 1
ATOM 715 C C . ASP A 1 91 ? 4.738 -2.271 -6.84 1 98.12 91 ASP A C 1
ATOM 717 O O . ASP A 1 91 ? 3.764 -2.473 -6.113 1 98.12 91 ASP A O 1
ATOM 721 N N . MET A 1 92 ? 4.648 -1.949 -8.078 1 98.19 92 MET A N 1
ATOM 722 C CA . MET A 1 92 ? 3.346 -1.788 -8.719 1 98.19 92 MET A CA 1
ATOM 723 C C . MET A 1 92 ? 2.531 -3.074 -8.625 1 98.19 92 MET A C 1
ATOM 725 O O . MET A 1 92 ? 1.365 -3.047 -8.227 1 98.19 92 MET A O 1
ATOM 729 N N . VAL A 1 93 ? 3.145 -4.176 -8.93 1 98.31 93 VAL A N 1
ATOM 730 C CA . VAL A 1 93 ? 2.451 -5.461 -8.906 1 98.31 93 VAL A CA 1
ATOM 731 C C . VAL A 1 93 ? 2.188 -5.879 -7.465 1 98.31 93 VAL A C 1
ATOM 733 O O . VAL A 1 93 ? 1.103 -6.367 -7.141 1 98.31 93 VAL A O 1
ATOM 736 N N . ALA A 1 94 ? 3.166 -5.664 -6.594 1 98.69 94 ALA A N 1
ATOM 737 C CA . ALA A 1 94 ? 2.984 -5.977 -5.18 1 98.69 94 ALA A CA 1
ATOM 738 C C . ALA A 1 94 ? 1.821 -5.188 -4.586 1 98.69 94 ALA A C 1
ATOM 740 O O . ALA A 1 94 ? 0.991 -5.746 -3.865 1 98.69 94 ALA A O 1
ATOM 741 N N . ASP A 1 95 ? 1.794 -3.918 -4.883 1 98.69 95 ASP A N 1
ATOM 742 C CA . ASP A 1 95 ? 0.715 -3.074 -4.379 1 98.69 95 ASP A CA 1
ATOM 743 C C . ASP A 1 95 ? -0.634 -3.514 -4.945 1 98.69 95 ASP A C 1
ATOM 745 O O . ASP A 1 95 ? -1.652 -3.451 -4.254 1 98.69 95 ASP A O 1
ATOM 749 N N . LYS A 1 96 ? -0.664 -3.908 -6.188 1 98.69 96 LYS A N 1
ATOM 750 C CA . LYS A 1 96 ? -1.906 -4.414 -6.766 1 98.69 96 LYS A CA 1
ATOM 751 C C . LYS A 1 96 ? -2.344 -5.707 -6.078 1 98.69 96 LYS A C 1
ATOM 753 O O . LYS A 1 96 ? -3.527 -5.895 -5.789 1 98.69 96 LYS A O 1
ATOM 758 N N . CYS A 1 97 ? -1.419 -6.582 -5.809 1 98.69 97 CYS A N 1
ATOM 759 C CA . CYS A 1 97 ? -1.721 -7.805 -5.074 1 98.69 97 CYS A CA 1
ATOM 760 C C . CYS A 1 97 ? -2.252 -7.484 -3.68 1 98.69 97 CYS A C 1
ATOM 762 O O . CYS A 1 97 ? -3.156 -8.164 -3.186 1 98.69 97 CYS A O 1
ATOM 764 N N . ASN A 1 98 ? -1.667 -6.508 -3.082 1 98.56 98 ASN A N 1
ATOM 765 C CA . ASN A 1 98 ? -2.15 -6.082 -1.773 1 98.56 98 ASN A CA 1
ATOM 766 C C . ASN A 1 98 ? -3.592 -5.582 -1.844 1 98.56 98 ASN A C 1
ATOM 768 O O . ASN A 1 98 ? -4.375 -5.809 -0.92 1 98.56 98 ASN A O 1
ATOM 772 N N . GLU A 1 99 ? -3.922 -4.844 -2.904 1 98.12 99 GLU A N 1
ATOM 773 C CA . GLU A 1 99 ? -5.309 -4.434 -3.098 1 98.12 99 GLU A CA 1
ATOM 774 C C . GLU A 1 99 ? -6.234 -5.641 -3.182 1 98.12 99 GLU A C 1
ATOM 776 O O . GLU A 1 99 ? -7.305 -5.652 -2.57 1 98.12 99 GLU A O 1
ATOM 781 N N . TYR A 1 100 ? -5.832 -6.621 -3.953 1 98.12 100 TYR A N 1
ATOM 782 C CA . TYR A 1 100 ? -6.594 -7.859 -4.082 1 98.12 100 TYR A CA 1
ATOM 783 C C . TYR A 1 100 ? -6.82 -8.508 -2.719 1 98.12 100 TYR A C 1
ATOM 785 O O . TYR A 1 100 ? -7.953 -8.828 -2.359 1 98.12 100 TYR A O 1
ATOM 793 N N . THR A 1 101 ? -5.777 -8.625 -1.938 1 97.75 101 THR A N 1
ATOM 794 C CA . THR A 1 101 ? -5.848 -9.266 -0.63 1 97.75 101 THR A CA 1
ATOM 795 C C . THR A 1 101 ? -6.711 -8.453 0.327 1 97.75 101 THR A C 1
ATOM 797 O O . THR A 1 101 ? -7.492 -9.016 1.099 1 97.75 101 THR A O 1
ATOM 800 N N . THR A 1 102 ? -6.566 -7.164 0.26 1 97.69 102 THR A N 1
ATOM 801 C CA . THR A 1 102 ? -7.367 -6.293 1.117 1 97.69 102 THR A CA 1
ATOM 802 C C . THR A 1 102 ? -8.852 -6.441 0.806 1 97.69 102 THR A C 1
ATOM 804 O O . THR A 1 102 ? -9.68 -6.465 1.716 1 97.69 102 THR A O 1
ATOM 807 N N . LYS A 1 103 ? -9.18 -6.527 -0.48 1 97.19 103 LYS A N 1
ATOM 808 C CA . LYS A 1 103 ? -10.57 -6.742 -0.865 1 97.19 103 LYS A CA 1
ATOM 809 C C . LYS A 1 103 ? -11.102 -8.047 -0.283 1 97.19 103 LYS A C 1
ATOM 811 O O . LYS A 1 103 ? -12.25 -8.109 0.167 1 97.19 103 LYS A O 1
ATOM 816 N N . LEU A 1 104 ? -10.32 -9.07 -0.255 1 96.81 104 LEU A N 1
ATOM 817 C CA . LEU A 1 104 ? -10.727 -10.352 0.321 1 96.81 104 LEU A CA 1
ATOM 818 C C . LEU A 1 104 ? -11 -10.211 1.814 1 96.81 104 LEU A C 1
ATOM 820 O O . LEU A 1 104 ? -12 -10.734 2.32 1 96.81 104 LEU A O 1
ATOM 824 N N . PHE A 1 105 ? -10.141 -9.516 2.504 1 95.62 105 PHE A N 1
ATOM 825 C CA . PHE A 1 105 ? -10.312 -9.32 3.939 1 95.62 105 PHE A CA 1
ATOM 826 C C . PHE A 1 105 ? -11.555 -8.484 4.227 1 95.62 105 PHE A C 1
ATOM 828 O O . PHE A 1 105 ? -12.266 -8.727 5.203 1 95.62 105 PHE A O 1
ATOM 835 N N . ASP A 1 106 ? -11.781 -7.469 3.381 1 94.94 106 ASP A N 1
ATOM 836 C CA . ASP A 1 106 ? -12.977 -6.645 3.535 1 94.94 106 ASP A CA 1
ATOM 837 C C . ASP A 1 106 ? -14.242 -7.488 3.408 1 94.94 106 ASP A C 1
ATOM 839 O O . ASP A 1 106 ? -15.203 -7.293 4.156 1 94.94 106 ASP A O 1
ATOM 843 N N . ILE A 1 107 ? -14.258 -8.375 2.453 1 96.12 107 ILE A N 1
ATOM 844 C CA . ILE A 1 107 ? -15.398 -9.266 2.258 1 96.12 107 ILE A CA 1
ATOM 845 C C . ILE A 1 107 ? -15.578 -10.156 3.486 1 96.12 107 ILE A C 1
ATOM 847 O O . ILE A 1 107 ? -16.688 -10.305 3.994 1 96.12 107 ILE A O 1
ATOM 851 N N . HIS A 1 108 ? -14.461 -10.695 3.92 1 94.44 108 HIS A N 1
ATOM 852 C CA . HIS A 1 108 ? -14.477 -11.562 5.09 1 94.44 108 HIS A CA 1
ATOM 853 C C . HIS A 1 108 ? -15.07 -10.852 6.301 1 94.44 108 HIS A C 1
ATOM 855 O O . HIS A 1 108 ? -15.758 -11.469 7.117 1 94.44 108 HIS A O 1
ATOM 861 N N . ASP A 1 109 ? -14.891 -9.586 6.41 1 93.12 109 ASP A N 1
ATOM 862 C CA . ASP A 1 109 ? -15.258 -8.828 7.602 1 93.12 109 ASP A CA 1
ATOM 863 C C . ASP A 1 109 ? -16.688 -8.297 7.504 1 93.12 109 ASP A C 1
ATOM 865 O O . ASP A 1 109 ? -17.172 -7.648 8.43 1 93.12 109 ASP A O 1
ATOM 869 N N . LEU A 1 110 ? -17.359 -8.508 6.367 1 94.06 110 LEU A N 1
ATOM 870 C CA . LEU A 1 110 ? -18.734 -8.055 6.254 1 94.06 110 LEU A CA 1
ATOM 871 C C . LEU A 1 110 ? -19.609 -8.711 7.316 1 94.06 110 LEU A C 1
ATOM 873 O O . LEU A 1 110 ? -19.375 -9.859 7.691 1 94.06 110 LEU A O 1
ATOM 877 N N . PRO A 1 111 ? -20.625 -8.031 7.773 1 92.19 111 PRO A N 1
ATOM 878 C CA . PRO A 1 111 ? -21.312 -8.43 9 1 92.19 111 PRO A CA 1
ATOM 879 C C . PRO A 1 111 ? -22.312 -9.562 8.773 1 92.19 111 PRO A C 1
ATOM 881 O O . PRO A 1 111 ? -22.75 -10.203 9.734 1 92.19 111 PRO A O 1
ATOM 884 N N . THR A 1 112 ? -22.766 -9.812 7.562 1 95 112 THR A N 1
ATOM 885 C CA . THR A 1 112 ? -23.75 -10.859 7.332 1 95 112 THR A CA 1
ATOM 886 C C . THR A 1 112 ? -23.312 -11.781 6.199 1 95 112 THR A C 1
ATOM 888 O O . THR A 1 112 ? -22.594 -11.352 5.285 1 95 112 THR A O 1
ATOM 891 N N . ASP A 1 113 ? -23.781 -12.984 6.273 1 94.69 113 ASP A N 1
ATOM 892 C CA . ASP A 1 113 ? -23.453 -13.969 5.242 1 94.69 113 ASP A CA 1
ATOM 893 C C . ASP A 1 113 ? -24 -13.531 3.883 1 94.69 113 ASP A C 1
ATOM 895 O O . ASP A 1 113 ? -23.391 -13.812 2.85 1 94.69 113 ASP A O 1
ATOM 899 N N . GLU A 1 114 ? -25.094 -12.883 3.93 1 95.56 114 GLU A N 1
ATOM 900 C CA . GLU A 1 114 ? -25.703 -12.406 2.689 1 95.56 114 GLU A CA 1
ATOM 901 C C . GLU A 1 114 ? -24.812 -11.367 2.006 1 95.56 114 GLU A C 1
ATOM 903 O O . GLU A 1 114 ? -24.578 -11.445 0.798 1 95.56 114 GLU A O 1
ATOM 908 N N . LEU A 1 115 ? -24.312 -10.453 2.754 1 94.62 115 LEU A N 1
ATOM 909 C CA . LEU A 1 115 ? -23.422 -9.43 2.207 1 94.62 115 LEU A CA 1
ATOM 910 C C . LEU A 1 115 ? -22.125 -10.047 1.718 1 94.62 115 LEU A C 1
ATOM 912 O O . LEU A 1 115 ? -21.609 -9.656 0.67 1 94.62 115 LEU A O 1
ATOM 916 N N . LYS A 1 116 ? -21.641 -11.039 2.455 1 96 116 LYS A N 1
ATOM 917 C CA . LYS A 1 116 ? -20.422 -11.734 2.062 1 96 116 LYS A CA 1
ATOM 918 C C . LYS A 1 116 ? -20.609 -12.461 0.733 1 96 116 LYS A C 1
ATOM 920 O O . LYS A 1 116 ? -19.75 -12.359 -0.157 1 96 116 LYS A O 1
ATOM 925 N N . ALA A 1 117 ? -21.688 -13.125 0.655 1 96.12 117 ALA A N 1
ATOM 926 C CA . ALA A 1 117 ? -21.969 -13.891 -0.56 1 96.12 117 ALA A CA 1
ATOM 927 C C . ALA A 1 117 ? -22.078 -12.969 -1.773 1 96.12 117 ALA A C 1
ATOM 929 O O . ALA A 1 117 ? -21.531 -13.273 -2.836 1 96.12 117 ALA A O 1
ATOM 930 N N . LYS A 1 118 ? -22.75 -11.875 -1.571 1 96.31 118 LYS A N 1
ATOM 931 C CA . LYS A 1 118 ? -22.922 -10.914 -2.66 1 96.31 118 LYS A CA 1
ATOM 932 C C . LYS A 1 118 ? -21.578 -10.328 -3.082 1 96.31 118 LYS A C 1
ATOM 934 O O . LYS A 1 118 ? -21.266 -10.242 -4.273 1 96.31 118 LYS A O 1
ATOM 939 N N . ALA A 1 119 ? -20.797 -9.938 -2.152 1 96.44 119 ALA A N 1
ATOM 940 C CA . ALA A 1 119 ? -19.5 -9.352 -2.43 1 96.44 119 ALA A CA 1
ATOM 941 C C . ALA A 1 119 ? -18.547 -10.383 -3.045 1 96.44 119 ALA A C 1
ATOM 943 O O . ALA A 1 119 ? -17.766 -10.055 -3.939 1 96.44 119 ALA A O 1
ATOM 944 N N . SER A 1 120 ? -18.609 -11.578 -2.555 1 97 120 SER A N 1
ATOM 945 C CA . SER A 1 120 ? -17.797 -12.656 -3.092 1 97 120 SER A CA 1
ATOM 946 C C . SER A 1 120 ? -18.125 -12.93 -4.555 1 97 120 SER A C 1
ATOM 948 O O . SER A 1 120 ? -17.219 -13.164 -5.363 1 97 120 SER A O 1
ATOM 950 N N . LYS A 1 121 ? -19.359 -12.922 -4.836 1 96.88 121 LYS A N 1
ATOM 951 C CA . LYS A 1 121 ? -19.781 -13.141 -6.219 1 96.88 121 LYS A CA 1
ATOM 952 C C . LYS A 1 121 ? -19.25 -12.047 -7.133 1 96.88 121 LYS A C 1
ATOM 954 O O . LYS A 1 121 ? -18.75 -12.336 -8.227 1 96.88 121 LYS A O 1
ATOM 959 N N . LYS A 1 122 ? -19.344 -10.844 -6.672 1 96.56 122 LYS A N 1
ATOM 960 C CA . LYS A 1 122 ? -18.812 -9.734 -7.449 1 96.56 122 LYS A CA 1
ATOM 961 C C . LYS A 1 122 ? -17.297 -9.859 -7.629 1 96.56 122 LYS A C 1
ATOM 963 O O . LYS A 1 122 ? -16.766 -9.594 -8.711 1 96.56 122 LYS A O 1
ATOM 968 N N . MET A 1 123 ? -16.625 -10.25 -6.566 1 96.94 123 MET A N 1
ATOM 969 C CA . MET A 1 123 ? -15.188 -10.5 -6.613 1 96.94 123 MET A CA 1
ATOM 970 C C . MET A 1 123 ? -14.852 -11.555 -7.664 1 96.94 123 MET A C 1
ATOM 972 O O . MET A 1 123 ? -13.977 -11.336 -8.508 1 96.94 123 MET A O 1
ATOM 976 N N . LEU A 1 124 ? -15.57 -12.586 -7.641 1 96.56 124 LEU A N 1
ATOM 977 C CA . LEU A 1 124 ? -15.32 -13.742 -8.492 1 96.56 124 LEU A CA 1
ATOM 978 C C . LEU A 1 124 ? -15.672 -13.438 -9.945 1 96.56 124 LEU A C 1
ATOM 980 O O . LEU A 1 124 ? -14.953 -13.836 -10.867 1 96.56 124 LEU A O 1
ATOM 984 N N . ASP A 1 125 ? -16.75 -12.672 -10.148 1 96.44 125 ASP A N 1
ATOM 985 C CA . ASP A 1 125 ? -17.297 -12.469 -11.492 1 96.44 125 ASP A CA 1
ATOM 986 C C . ASP A 1 125 ? -16.625 -11.281 -12.18 1 96.44 125 ASP A C 1
ATOM 988 O O . ASP A 1 125 ? -16.516 -11.25 -13.406 1 96.44 125 ASP A O 1
ATOM 992 N N . ASP A 1 126 ? -16.188 -10.367 -11.375 1 96.38 126 ASP A N 1
ATOM 993 C CA . ASP A 1 126 ? -15.75 -9.109 -11.977 1 96.38 126 ASP A CA 1
ATOM 994 C C . ASP A 1 126 ? -14.281 -8.836 -11.656 1 96.38 126 ASP A C 1
ATOM 996 O O . ASP A 1 126 ? -13.445 -8.781 -12.555 1 96.38 126 ASP A O 1
ATOM 1000 N N . TYR A 1 127 ? -13.969 -8.812 -10.414 1 97.31 127 TYR A N 1
ATOM 1001 C CA . TYR A 1 127 ? -12.664 -8.305 -10.008 1 97.31 127 TYR A CA 1
ATOM 1002 C C . TYR A 1 127 ? -11.562 -9.289 -10.383 1 97.31 127 TYR A C 1
ATOM 1004 O O . TYR A 1 127 ? -10.547 -8.906 -10.969 1 97.31 127 TYR A O 1
ATOM 1012 N N . VAL A 1 128 ? -11.734 -10.586 -10.047 1 98 128 VAL A N 1
ATOM 1013 C CA . VAL A 1 128 ? -10.672 -11.57 -10.227 1 98 128 VAL A CA 1
ATOM 1014 C C . VAL A 1 128 ? -10.367 -11.727 -11.719 1 98 128 VAL A C 1
ATOM 1016 O O . VAL A 1 128 ? -9.203 -11.688 -12.125 1 98 128 VAL A O 1
ATOM 1019 N N . PRO A 1 129 ? -11.352 -11.828 -12.602 1 97.44 129 PRO A N 1
ATOM 1020 C CA . PRO A 1 129 ? -11.039 -11.906 -14.031 1 97.44 129 PRO A CA 1
ATOM 1021 C C . PRO A 1 129 ? -10.281 -10.68 -14.539 1 97.44 129 PRO A C 1
ATOM 1023 O O . PRO A 1 129 ? -9.344 -10.812 -15.32 1 97.44 129 PRO A O 1
ATOM 1026 N N . MET A 1 130 ? -10.664 -9.508 -14.125 1 96.69 130 MET A N 1
ATOM 1027 C CA . MET A 1 130 ? -9.969 -8.289 -14.516 1 96.69 130 MET A CA 1
ATOM 1028 C C . MET A 1 130 ? -8.523 -8.312 -14.023 1 96.69 130 MET A C 1
ATOM 1030 O O . MET A 1 130 ? -7.605 -7.953 -14.758 1 96.69 130 MET A O 1
ATOM 1034 N N . PHE A 1 131 ? -8.375 -8.711 -12.773 1 97.94 131 PHE A N 1
ATOM 1035 C CA . PHE A 1 131 ? -7.059 -8.805 -12.148 1 97.94 131 PHE A CA 1
ATOM 1036 C C . PHE A 1 131 ? -6.141 -9.719 -12.953 1 97.94 131 PHE A C 1
ATOM 1038 O O . PHE A 1 131 ? -5.023 -9.336 -13.297 1 97.94 131 PHE A O 1
ATOM 1045 N N . LEU A 1 132 ? -6.602 -10.883 -13.312 1 98.25 132 LEU A N 1
ATOM 1046 C CA . LEU A 1 132 ? -5.832 -11.875 -14.047 1 98.25 132 LEU A CA 1
ATOM 1047 C C . LEU A 1 132 ? -5.547 -11.398 -15.469 1 98.25 132 LEU A C 1
ATOM 1049 O O . LEU A 1 132 ? -4.426 -11.539 -15.961 1 98.25 132 LEU A O 1
ATOM 1053 N N . LYS A 1 133 ? -6.531 -10.828 -16.062 1 97.56 133 LYS A N 1
ATOM 1054 C CA . LYS A 1 133 ? -6.367 -10.336 -17.422 1 97.56 133 LYS A CA 1
ATOM 1055 C C . LYS A 1 133 ? -5.309 -9.234 -17.484 1 97.56 133 LYS A C 1
ATOM 1057 O O . LYS A 1 133 ? -4.445 -9.25 -18.359 1 97.56 133 LYS A O 1
ATOM 1062 N N . ASN A 1 134 ? -5.43 -8.305 -16.578 1 96.81 134 ASN A N 1
ATOM 1063 C CA . ASN A 1 134 ? -4.473 -7.203 -16.547 1 96.81 134 ASN A CA 1
ATOM 1064 C C . ASN A 1 134 ? -3.061 -7.699 -16.25 1 96.81 134 ASN A C 1
ATOM 1066 O O . ASN A 1 134 ? -2.094 -7.223 -16.844 1 96.81 134 ASN A O 1
ATOM 1070 N N . LEU A 1 135 ? -2.938 -8.633 -15.328 1 97.25 135 LEU A N 1
ATOM 1071 C CA . LEU A 1 135 ? -1.641 -9.227 -15.016 1 97.25 135 LEU A CA 1
ATOM 1072 C C . LEU A 1 135 ? -1.057 -9.93 -16.234 1 97.25 135 LEU A C 1
ATOM 1074 O O . LEU A 1 135 ? 0.131 -9.781 -16.531 1 97.25 135 LEU A O 1
ATOM 1078 N N . ASP A 1 136 ? -1.856 -10.688 -16.906 1 96.88 136 ASP A N 1
ATOM 1079 C CA . ASP A 1 136 ? -1.412 -11.398 -18.094 1 96.88 136 ASP A CA 1
ATOM 1080 C C . ASP A 1 136 ? -0.936 -10.422 -19.172 1 96.88 136 ASP A C 1
ATOM 1082 O O . ASP A 1 136 ? 0.091 -10.648 -19.812 1 96.88 136 ASP A O 1
ATOM 1086 N N . SER A 1 137 ? -1.698 -9.32 -19.344 1 95.44 137 SER A N 1
ATOM 1087 C CA . SER A 1 137 ? -1.315 -8.289 -20.297 1 95.44 137 SER A CA 1
ATOM 1088 C C . SER A 1 137 ? 0.038 -7.68 -19.938 1 95.44 137 SER A C 1
ATOM 1090 O O . SER A 1 137 ? 0.86 -7.422 -20.828 1 95.44 137 SER A O 1
ATOM 1092 N N . LEU A 1 138 ? 0.245 -7.441 -18.672 1 94 138 LEU A N 1
ATOM 1093 C CA . LEU A 1 138 ? 1.516 -6.898 -18.203 1 94 138 LEU A CA 1
ATOM 1094 C C . LEU A 1 138 ? 2.662 -7.852 -18.516 1 94 138 LEU A C 1
ATOM 1096 O O . LEU A 1 138 ? 3.705 -7.43 -19.016 1 94 138 LEU A O 1
ATOM 1100 N N . LEU A 1 139 ? 2.484 -9.117 -18.25 1 94.25 139 LEU A N 1
ATOM 1101 C CA . LEU A 1 139 ? 3.521 -10.125 -18.469 1 94.25 139 LEU A CA 1
ATOM 1102 C C . LEU A 1 139 ? 3.793 -10.312 -19.953 1 94.25 139 LEU A C 1
ATOM 1104 O O . LEU A 1 139 ? 4.934 -10.562 -20.359 1 94.25 139 LEU A O 1
ATOM 1108 N N . GLU A 1 140 ? 2.75 -10.188 -20.703 1 93.56 140 GLU A N 1
ATOM 1109 C CA . GLU A 1 140 ? 2.889 -10.344 -22.141 1 93.56 140 GLU A CA 1
ATOM 1110 C C . GLU A 1 140 ? 3.779 -9.25 -22.734 1 93.56 140 GLU A C 1
ATOM 1112 O O . GLU A 1 140 ? 4.531 -9.5 -23.688 1 93.56 140 GLU A O 1
ATOM 1117 N N . LYS A 1 141 ? 3.73 -8.094 -22.219 1 90.12 141 LYS A N 1
ATOM 1118 C CA . LYS A 1 141 ? 4.484 -6.949 -22.734 1 90.12 141 LYS A CA 1
ATOM 1119 C C . LYS A 1 141 ? 5.945 -7.02 -22.297 1 90.12 141 LYS A C 1
ATOM 1121 O O . LYS A 1 141 ? 6.793 -6.305 -22.844 1 90.12 141 LYS A O 1
ATOM 1126 N N . SER A 1 142 ? 6.172 -7.906 -21.422 1 86.69 142 SER A N 1
ATOM 1127 C CA . SER A 1 142 ? 7.527 -8.016 -20.906 1 86.69 142 SER A CA 1
ATOM 1128 C C . SER A 1 142 ? 8.328 -9.078 -21.641 1 86.69 142 SER A C 1
ATOM 1130 O O . SER A 1 142 ? 7.77 -10.078 -22.094 1 86.69 142 SER A O 1
ATOM 1132 N N . SER A 1 143 ? 9.531 -8.875 -21.844 1 84.44 143 SER A N 1
ATOM 1133 C CA . SER A 1 143 ? 10.422 -9.891 -22.406 1 84.44 143 SER A CA 1
ATOM 1134 C C . SER A 1 143 ? 10.891 -10.867 -21.328 1 84.44 143 SER A C 1
ATOM 1136 O O . SER A 1 143 ? 11.516 -11.883 -21.641 1 84.44 143 SER A O 1
ATOM 1138 N N . ASN A 1 144 ? 10.578 -10.586 -20.172 1 89.81 144 ASN A N 1
ATOM 1139 C CA . ASN A 1 144 ? 11.016 -11.406 -19.047 1 89.81 144 ASN A CA 1
ATOM 1140 C C . ASN A 1 144 ? 9.875 -12.281 -18.516 1 89.81 144 ASN A C 1
ATOM 1142 O O . ASN A 1 144 ? 8.703 -11.93 -18.641 1 89.81 144 ASN A O 1
ATOM 1146 N N . LYS A 1 145 ? 10.234 -13.383 -17.938 1 93.19 145 LYS A N 1
ATOM 1147 C CA . LYS A 1 145 ? 9.273 -14.289 -17.312 1 93.19 145 LYS A CA 1
ATOM 1148 C C . LYS A 1 145 ? 8.703 -13.695 -16.031 1 93.19 145 LYS A C 1
ATOM 1150 O O . LYS A 1 145 ? 7.535 -13.906 -15.711 1 93.19 145 LYS A O 1
ATOM 1155 N N . PHE A 1 146 ? 9.539 -12.938 -15.359 1 96.19 146 PHE A N 1
ATOM 1156 C CA . PHE A 1 146 ? 9.148 -12.43 -14.047 1 96.19 146 PHE A CA 1
ATOM 1157 C C . PHE A 1 146 ? 8.961 -10.922 -14.078 1 96.19 146 PHE A C 1
ATOM 1159 O O . PHE A 1 146 ? 9.352 -10.266 -15.055 1 96.19 146 PHE A O 1
ATOM 1166 N N . ILE A 1 147 ? 8.297 -10.266 -13.109 1 93.62 147 ILE A N 1
ATOM 1167 C CA . ILE A 1 147 ? 7.848 -8.883 -13.047 1 93.62 147 ILE A CA 1
ATOM 1168 C C . ILE A 1 147 ? 9.055 -7.949 -13.125 1 93.62 147 ILE A C 1
ATOM 1170 O O . ILE A 1 147 ? 9.031 -6.949 -13.844 1 93.62 147 ILE A O 1
ATOM 1174 N N . GLY A 1 148 ? 10.148 -8.141 -12.492 1 84.69 148 GLY A N 1
ATOM 1175 C CA . GLY A 1 148 ? 11.281 -7.227 -12.422 1 84.69 148 GLY A CA 1
ATOM 1176 C C . GLY A 1 148 ? 12.453 -7.66 -13.289 1 84.69 148 GLY A C 1
ATOM 1177 O O . GLY A 1 148 ? 13.438 -6.934 -13.406 1 84.69 148 GLY A O 1
ATOM 1178 N N . GLY A 1 149 ? 12.328 -8.805 -13.992 1 87.62 149 GLY A N 1
ATOM 1179 C CA . GLY A 1 149 ? 13.477 -9.266 -14.75 1 87.62 149 GLY A CA 1
ATOM 1180 C C . GLY A 1 149 ? 13.461 -10.758 -15.008 1 87.62 149 GLY A C 1
ATOM 1181 O O . GLY A 1 149 ? 12.398 -11.383 -15 1 87.62 149 GLY A O 1
ATOM 1182 N N . PRO A 1 150 ? 14.688 -11.266 -15.289 1 91.31 150 PRO A N 1
ATOM 1183 C CA . PRO A 1 150 ? 14.781 -12.672 -15.672 1 91.31 150 PRO A CA 1
ATOM 1184 C C . PRO A 1 150 ? 14.758 -13.617 -14.469 1 91.31 150 PRO A C 1
ATOM 1186 O O . PRO A 1 150 ? 14.594 -14.828 -14.625 1 91.31 150 PRO A O 1
ATOM 1189 N N . VAL A 1 151 ? 15 -13.023 -13.352 1 93.75 151 VAL A N 1
ATOM 1190 C CA . VAL A 1 151 ? 14.977 -13.836 -12.133 1 93.75 151 VAL A CA 1
ATOM 1191 C C . VAL A 1 151 ? 13.867 -13.344 -11.203 1 93.75 151 VAL A C 1
ATOM 1193 O O . VAL A 1 151 ? 13.516 -12.164 -11.219 1 93.75 151 VAL A O 1
ATOM 1196 N N . PRO A 1 152 ? 13.328 -14.281 -10.359 1 97.19 152 PRO A N 1
ATOM 1197 C CA . PRO A 1 152 ? 12.227 -13.883 -9.484 1 97.19 152 PRO A CA 1
ATOM 1198 C C . PRO A 1 152 ? 12.641 -12.828 -8.461 1 97.19 152 PRO A C 1
ATOM 1200 O O . PRO A 1 152 ? 13.75 -12.883 -7.934 1 97.19 152 PRO A O 1
ATOM 1203 N N . GLY A 1 153 ? 11.758 -11.883 -8.227 1 97.56 153 GLY A N 1
ATOM 1204 C CA . GLY A 1 153 ? 11.852 -10.953 -7.117 1 97.56 153 GLY A CA 1
ATOM 1205 C C . GLY A 1 153 ? 10.695 -11.07 -6.141 1 97.56 153 GLY A C 1
ATOM 1206 O O . GLY A 1 153 ? 9.883 -11.992 -6.238 1 97.56 153 GLY A O 1
ATOM 1207 N N . TYR A 1 154 ? 10.602 -10.148 -5.184 1 98.62 154 TYR A N 1
ATOM 1208 C CA . TYR A 1 154 ? 9.633 -10.305 -4.102 1 98.62 154 TYR A CA 1
ATOM 1209 C C . TYR A 1 154 ? 8.203 -10.148 -4.621 1 98.62 154 TYR A C 1
ATOM 1211 O O . TYR A 1 154 ? 7.273 -10.742 -4.078 1 98.62 154 TYR A O 1
ATOM 1219 N N . ALA A 1 155 ? 8.023 -9.312 -5.664 1 98.69 155 ALA A N 1
ATOM 1220 C CA . ALA A 1 155 ? 6.688 -9.164 -6.234 1 98.69 155 ALA A CA 1
ATOM 1221 C C . ALA A 1 155 ? 6.184 -10.484 -6.812 1 98.69 155 ALA A C 1
ATOM 1223 O O . ALA A 1 155 ? 4.984 -10.766 -6.781 1 98.69 155 ALA A O 1
ATOM 1224 N N . ASP A 1 156 ? 7.113 -11.258 -7.387 1 98.75 156 ASP A N 1
ATOM 1225 C CA . ASP A 1 156 ? 6.742 -12.562 -7.93 1 98.75 156 ASP A CA 1
ATOM 1226 C C . ASP A 1 156 ? 6.293 -13.508 -6.82 1 98.75 156 ASP A C 1
ATOM 1228 O O . ASP A 1 156 ? 5.379 -14.312 -7.016 1 98.75 156 ASP A O 1
ATOM 1232 N N . ILE A 1 157 ? 6.918 -13.438 -5.699 1 98.81 157 ILE A N 1
ATOM 1233 C CA . ILE A 1 157 ? 6.562 -14.273 -4.551 1 98.81 157 ILE A CA 1
ATOM 1234 C C . ILE A 1 157 ? 5.164 -13.898 -4.059 1 98.81 157 ILE A C 1
ATOM 1236 O O . ILE A 1 157 ? 4.336 -14.781 -3.809 1 98.81 157 ILE A O 1
ATOM 1240 N N . ILE A 1 158 ? 4.875 -12.617 -3.938 1 98.81 158 ILE A N 1
ATOM 1241 C CA . ILE A 1 158 ? 3.572 -12.133 -3.498 1 98.81 158 ILE A CA 1
ATOM 1242 C C . ILE A 1 158 ? 2.498 -12.555 -4.496 1 98.81 158 ILE A C 1
ATOM 1244 O O . ILE A 1 158 ? 1.445 -13.062 -4.105 1 98.81 158 ILE A O 1
ATOM 1248 N N . LEU A 1 159 ? 2.809 -12.328 -5.781 1 98.69 159 LEU A N 1
ATOM 1249 C CA . LEU A 1 159 ? 1.869 -12.711 -6.828 1 98.69 159 LEU A CA 1
ATOM 1250 C C . LEU A 1 159 ? 1.601 -14.211 -6.793 1 98.69 159 LEU A C 1
ATOM 1252 O O . LEU A 1 159 ? 0.448 -14.648 -6.867 1 98.69 159 LEU A O 1
ATOM 1256 N N . ALA A 1 160 ? 2.623 -14.992 -6.664 1 98.56 160 ALA A N 1
ATOM 1257 C CA . ALA A 1 160 ? 2.479 -16.453 -6.633 1 98.56 160 ALA A CA 1
ATOM 1258 C C . ALA A 1 160 ? 1.573 -16.875 -5.48 1 98.56 160 ALA A C 1
ATOM 1260 O O . ALA A 1 160 ? 0.797 -17.828 -5.621 1 98.56 160 ALA A O 1
ATOM 1261 N N . GLU A 1 161 ? 1.691 -16.234 -4.375 1 97.75 161 GLU A N 1
ATOM 1262 C CA . GLU A 1 161 ? 0.835 -16.562 -3.236 1 97.75 161 GLU A CA 1
ATOM 1263 C C . GLU A 1 161 ? -0.627 -16.25 -3.539 1 97.75 161 GLU A C 1
ATOM 1265 O O . GLU A 1 161 ? -1.518 -17.031 -3.201 1 97.75 161 GLU A O 1
ATOM 1270 N N . CYS A 1 162 ? -0.893 -15.094 -4.156 1 97.81 162 CYS A N 1
ATOM 1271 C CA . CYS A 1 162 ? -2.25 -14.75 -4.562 1 97.81 162 CYS A CA 1
ATOM 1272 C C . CYS A 1 162 ? -2.82 -15.789 -5.512 1 97.81 162 CYS A C 1
ATOM 1274 O O . CYS A 1 162 ? -3.939 -16.266 -5.32 1 97.81 162 CYS A O 1
ATOM 1276 N N . ILE A 1 163 ? -2.027 -16.156 -6.516 1 98.12 163 ILE A N 1
ATOM 1277 C CA . ILE A 1 163 ? -2.469 -17.094 -7.547 1 98.12 163 ILE A CA 1
ATOM 1278 C C . ILE A 1 163 ? -2.676 -18.469 -6.941 1 98.12 163 ILE A C 1
ATOM 1280 O O . ILE A 1 163 ? -3.615 -19.188 -7.301 1 98.12 163 ILE A O 1
ATOM 1284 N N . ASN A 1 164 ? -1.798 -18.844 -6.047 1 95.62 164 ASN A N 1
ATOM 1285 C CA . ASN A 1 164 ? -1.977 -20.125 -5.355 1 95.62 164 ASN A CA 1
ATOM 1286 C C . ASN A 1 164 ? -3.32 -20.188 -4.637 1 95.62 164 ASN A C 1
ATOM 1288 O O . ASN A 1 164 ? -4.004 -21.203 -4.68 1 95.62 164 ASN A O 1
ATOM 1292 N N . GLY A 1 165 ? -3.707 -19.094 -3.947 1 94.69 165 GLY A N 1
ATOM 1293 C CA . GLY A 1 165 ? -5.016 -19.047 -3.314 1 94.69 165 GLY A CA 1
ATOM 1294 C C . GLY A 1 165 ? -6.156 -19.297 -4.285 1 94.69 165 GLY A C 1
ATOM 1295 O O . GLY A 1 165 ? -7.129 -19.969 -3.947 1 94.69 165 GLY A O 1
ATOM 1296 N N . LEU A 1 166 ? -6.039 -18.844 -5.504 1 96.38 166 LEU A N 1
ATOM 1297 C CA . LEU A 1 166 ? -7.074 -18.953 -6.523 1 96.38 166 LEU A CA 1
ATOM 1298 C C . LEU A 1 166 ? -7.07 -20.359 -7.141 1 96.38 166 LEU A C 1
ATOM 1300 O O . LEU A 1 166 ? -8.109 -20.844 -7.578 1 96.38 166 LEU A O 1
ATOM 1304 N N . SER A 1 167 ? -5.91 -21.031 -7.07 1 95.38 167 SER A N 1
ATOM 1305 C CA . SER A 1 167 ? -5.77 -22.234 -7.883 1 95.38 167 SER A CA 1
ATOM 1306 C C . SER A 1 167 ? -5.727 -23.484 -7.012 1 95.38 167 SER A C 1
ATOM 1308 O O . SER A 1 167 ? -5.934 -24.594 -7.504 1 95.38 167 SER A O 1
ATOM 1310 N N . ASP A 1 168 ? -5.383 -23.344 -5.773 1 92.06 168 ASP A N 1
ATOM 1311 C CA . ASP A 1 168 ? -5.238 -24.484 -4.883 1 92.06 168 ASP A CA 1
ATOM 1312 C C . ASP A 1 168 ? -6.586 -24.891 -4.289 1 92.06 168 ASP A C 1
ATOM 1314 O O . ASP A 1 168 ? -7.156 -24.156 -3.475 1 92.06 168 ASP A O 1
ATOM 1318 N N . PRO A 1 169 ? -7.047 -26.047 -4.582 1 90.25 169 PRO A N 1
ATOM 1319 C CA . PRO A 1 169 ? -8.336 -26.484 -4.031 1 90.25 169 PRO A CA 1
ATOM 1320 C C . PRO A 1 169 ? -8.305 -26.656 -2.516 1 90.25 169 PRO A C 1
ATOM 1322 O O . PRO A 1 169 ? -9.359 -26.672 -1.872 1 90.25 169 PRO A O 1
ATOM 1325 N N . LYS A 1 170 ? -7.137 -26.734 -2.004 1 86.12 170 LYS A N 1
ATOM 1326 C CA . LYS A 1 170 ? -7.008 -27.016 -0.577 1 86.12 170 LYS A CA 1
ATOM 1327 C C . LYS A 1 170 ? -6.875 -25.719 0.221 1 86.12 170 LYS A C 1
ATOM 1329 O O . LYS A 1 170 ? -6.75 -25.75 1.447 1 86.12 170 LYS A O 1
ATOM 1334 N N . ASP A 1 171 ? -6.812 -24.594 -0.453 1 87.81 171 ASP A N 1
ATOM 1335 C CA . ASP A 1 171 ? -6.754 -23.328 0.291 1 87.81 171 ASP A CA 1
ATOM 1336 C C . ASP A 1 171 ? -8.062 -23.078 1.029 1 87.81 171 ASP A C 1
ATOM 1338 O O . ASP A 1 171 ? -9.086 -22.781 0.406 1 87.81 171 ASP A O 1
ATOM 1342 N N . PRO A 1 172 ? -8.039 -23.156 2.33 1 83.44 172 PRO A N 1
ATOM 1343 C CA . PRO A 1 172 ? -9.305 -23.078 3.055 1 83.44 172 PRO A CA 1
ATOM 1344 C C . PRO A 1 172 ? -9.883 -21.672 3.076 1 83.44 172 PRO A C 1
ATOM 1346 O O . PRO A 1 172 ? -11.109 -21.5 3.086 1 83.44 172 PRO A O 1
ATOM 1349 N N . TYR A 1 173 ? -9.031 -20.734 3.072 1 87.69 173 TYR A N 1
ATOM 1350 C CA . TYR A 1 173 ? -9.492 -19.344 3.184 1 87.69 173 TYR A CA 1
ATOM 1351 C C . TYR A 1 173 ? -10.188 -18.906 1.903 1 87.69 173 TYR A C 1
ATOM 1353 O O . TYR A 1 173 ? -11.352 -18.484 1.932 1 87.69 173 TYR A O 1
ATOM 1361 N N . ILE A 1 174 ? -9.516 -19.062 0.8 1 91.62 174 ILE A N 1
ATOM 1362 C CA . ILE A 1 174 ? -10.094 -18.609 -0.46 1 91.62 174 ILE A CA 1
ATOM 1363 C C . ILE A 1 174 ? -11.305 -19.469 -0.816 1 91.62 174 ILE A C 1
ATOM 1365 O O . ILE A 1 174 ? -12.297 -18.969 -1.357 1 91.62 174 ILE A O 1
ATOM 1369 N N . HIS A 1 175 ? -11.258 -20.75 -0.429 1 90.06 175 HIS A N 1
ATOM 1370 C CA . HIS A 1 175 ? -12.398 -21.625 -0.647 1 90.06 175 HIS A CA 1
ATOM 1371 C C . HIS A 1 175 ? -13.625 -21.141 0.109 1 90.06 175 HIS A C 1
ATOM 1373 O O . HIS A 1 175 ? -14.742 -21.172 -0.419 1 90.06 175 HIS A O 1
ATOM 1379 N N . SER A 1 176 ? -13.422 -20.734 1.29 1 90 176 SER A N 1
ATOM 1380 C CA . SER A 1 176 ? -14.531 -20.281 2.113 1 90 176 SER A CA 1
ATOM 1381 C C . SER A 1 176 ? -15.164 -19.016 1.543 1 90 176 SER A C 1
ATOM 1383 O O . SER A 1 176 ? -16.359 -18.766 1.73 1 90 176 SER A O 1
ATOM 1385 N N . LEU A 1 177 ? -14.422 -18.266 0.792 1 91.88 177 LEU A N 1
ATOM 1386 C CA . LEU A 1 177 ? -14.906 -16.984 0.268 1 91.88 177 LEU A CA 1
ATOM 1387 C C . LEU A 1 177 ? -15.469 -17.156 -1.14 1 91.88 177 LEU A C 1
ATOM 1389 O O . LEU A 1 177 ? -16.5 -16.578 -1.475 1 91.88 177 LEU A O 1
ATOM 1393 N N . MET A 1 178 ? -14.828 -18 -1.977 1 92.94 178 MET A N 1
ATOM 1394 C CA . MET A 1 178 ? -15.148 -17.969 -3.402 1 92.94 178 MET A CA 1
ATOM 1395 C C . MET A 1 178 ? -15.531 -19.359 -3.906 1 92.94 178 MET A C 1
ATOM 1397 O O . MET A 1 178 ? -15.906 -19.516 -5.07 1 92.94 178 MET A O 1
ATOM 1401 N N . GLY A 1 179 ? -15.414 -20.375 -3.066 1 91.12 179 GLY A N 1
ATOM 1402 C CA . GLY A 1 179 ? -15.766 -21.719 -3.459 1 91.12 179 GLY A CA 1
ATOM 1403 C C . GLY A 1 179 ? -14.867 -22.281 -4.555 1 91.12 179 GLY A C 1
ATOM 1404 O O . GLY A 1 179 ? -13.797 -21.734 -4.816 1 91.12 179 GLY A O 1
ATOM 1405 N N . ASP A 1 180 ? -15.305 -23.25 -5.211 1 92.12 180 ASP A N 1
ATOM 1406 C CA . ASP A 1 180 ? -14.492 -23.984 -6.176 1 92.12 180 ASP A CA 1
ATOM 1407 C C . ASP A 1 180 ? -14.586 -23.359 -7.562 1 92.12 180 ASP A C 1
ATOM 1409 O O . ASP A 1 180 ? -13.797 -23.688 -8.453 1 92.12 180 ASP A O 1
ATOM 1413 N N . SER A 1 181 ? -15.516 -22.453 -7.723 1 89.94 181 SER A N 1
ATOM 1414 C CA . SER A 1 181 ? -15.688 -21.812 -9.023 1 89.94 181 SER A CA 1
ATOM 1415 C C . SER A 1 181 ? -14.445 -21.016 -9.422 1 89.94 181 SER A C 1
ATOM 1417 O O . SER A 1 181 ? -14.234 -20.734 -10.602 1 89.94 181 SER A O 1
ATOM 1419 N N . ARG A 1 182 ? -13.609 -20.75 -8.469 1 91.81 182 ARG A N 1
ATOM 1420 C CA . ARG A 1 182 ? -12.422 -19.953 -8.727 1 91.81 182 ARG A CA 1
ATOM 1421 C C . ARG A 1 182 ? -11.336 -20.797 -9.398 1 91.81 182 ARG A C 1
ATOM 1423 O O . ARG A 1 182 ? -10.438 -20.25 -10.055 1 91.81 182 ARG A O 1
ATOM 1430 N N . LEU A 1 183 ? -11.312 -22.094 -9.305 1 91.56 183 LEU A N 1
ATOM 1431 C CA . LEU A 1 183 ? -10.188 -22.969 -9.602 1 91.56 183 LEU A CA 1
ATOM 1432 C C . LEU A 1 183 ? -9.867 -22.969 -11.094 1 91.56 183 LEU A C 1
ATOM 1434 O O . LEU A 1 183 ? -8.719 -23.188 -11.484 1 91.56 183 LEU A O 1
ATOM 1438 N N . LYS A 1 184 ? -10.781 -22.594 -11.938 1 91.81 184 LYS A N 1
ATOM 1439 C CA . LYS A 1 184 ? -10.523 -22.672 -13.367 1 91.81 184 LYS A CA 1
ATOM 1440 C C . LYS A 1 184 ? -10.18 -21.297 -13.945 1 91.81 184 LYS A C 1
ATOM 1442 O O . LYS A 1 184 ? -9.805 -21.188 -15.117 1 91.81 184 LYS A O 1
ATOM 1447 N N . LEU A 1 185 ? -10.242 -20.312 -13.125 1 95.12 185 LEU A N 1
ATOM 1448 C CA . LEU A 1 185 ? -10.039 -18.969 -13.633 1 95.12 185 LEU A CA 1
ATOM 1449 C C . LEU A 1 185 ? -8.602 -18.75 -14.086 1 95.12 185 LEU A C 1
ATOM 1451 O O . LEU A 1 185 ? -8.352 -18.094 -15.094 1 95.12 185 LEU A O 1
ATOM 1455 N N . VAL A 1 186 ? -7.68 -19.391 -13.367 1 96.56 186 VAL A N 1
ATOM 1456 C CA . VAL A 1 186 ? -6.262 -19.172 -13.641 1 96.56 186 VAL A CA 1
ATOM 1457 C C . VAL A 1 186 ? -5.832 -20 -14.844 1 96.56 186 VAL A C 1
ATOM 1459 O O . VAL A 1 186 ? -4.812 -19.719 -15.477 1 96.56 186 VAL A O 1
ATOM 1462 N N . ASP A 1 187 ? -6.594 -21.031 -15.234 1 95.75 187 ASP A N 1
ATOM 1463 C CA . ASP A 1 187 ? -6.25 -21.953 -16.312 1 95.75 187 ASP A CA 1
ATOM 1464 C C . ASP A 1 187 ? -6.16 -21.219 -17.656 1 95.75 187 ASP A C 1
ATOM 1466 O O . ASP A 1 187 ? -5.453 -21.672 -18.562 1 95.75 187 ASP A O 1
ATOM 1470 N N . LYS A 1 188 ? -6.781 -20.156 -17.797 1 95.62 188 LYS A N 1
ATOM 1471 C CA . LYS A 1 188 ? -6.82 -19.391 -19.031 1 95.62 188 LYS A CA 1
ATOM 1472 C C . LYS A 1 188 ? -5.539 -18.578 -19.203 1 95.62 188 LYS A C 1
ATOM 1474 O O . LYS A 1 188 ? -5.332 -17.953 -20.25 1 95.62 188 LYS A O 1
ATOM 1479 N N . TYR A 1 189 ? -4.688 -18.609 -18.203 1 97.62 189 TYR A N 1
ATOM 1480 C CA . TYR A 1 189 ? -3.523 -17.734 -18.219 1 97.62 189 TYR A CA 1
ATOM 1481 C C . TYR A 1 189 ? -2.242 -18.516 -17.969 1 97.62 189 TYR A C 1
ATOM 1483 O O . TYR A 1 189 ? -1.664 -18.438 -16.875 1 97.62 189 TYR A O 1
ATOM 1491 N N . PRO A 1 190 ? -1.699 -19.156 -19 1 96.81 190 PRO A N 1
ATOM 1492 C CA . PRO A 1 190 ? -0.537 -20.047 -18.844 1 96.81 190 PRO A CA 1
ATOM 1493 C C . PRO A 1 190 ? 0.704 -19.297 -18.359 1 96.81 190 PRO A C 1
ATOM 1495 O O . PRO A 1 190 ? 1.523 -19.859 -17.625 1 96.81 190 PRO A O 1
ATOM 1498 N N . ARG A 1 191 ? 0.917 -18.047 -18.75 1 96.88 191 ARG A N 1
ATOM 1499 C CA . ARG A 1 191 ? 2.074 -17.281 -18.297 1 96.88 191 ARG A CA 1
ATOM 1500 C C . ARG A 1 191 ? 2.049 -17.094 -16.781 1 96.88 191 ARG A C 1
ATOM 1502 O O . ARG A 1 191 ? 3.084 -17.188 -16.125 1 96.88 191 ARG A O 1
ATOM 1509 N N . ILE A 1 192 ? 0.856 -16.797 -16.297 1 97.81 192 ILE A N 1
ATOM 1510 C CA . ILE A 1 192 ? 0.692 -16.594 -14.867 1 97.81 192 ILE A CA 1
ATOM 1511 C C . ILE A 1 192 ? 0.945 -17.891 -14.117 1 97.81 192 ILE A C 1
ATOM 1513 O O . ILE A 1 192 ? 1.629 -17.906 -13.094 1 97.81 192 ILE A O 1
ATOM 1517 N N . LYS A 1 193 ? 0.445 -18.953 -14.625 1 97.19 193 LYS A N 1
ATOM 1518 C CA . LYS A 1 193 ? 0.658 -20.266 -14.023 1 97.19 193 LYS A CA 1
ATOM 1519 C C . LYS A 1 193 ? 2.139 -20.641 -14.016 1 97.19 193 LYS A C 1
ATOM 1521 O O . LYS A 1 193 ? 2.66 -21.125 -13.016 1 97.19 193 LYS A O 1
ATOM 1526 N N . ASP A 1 194 ? 2.752 -20.391 -15.133 1 97.12 194 ASP A N 1
ATOM 1527 C CA . ASP A 1 194 ? 4.168 -20.719 -15.273 1 97.12 194 ASP A CA 1
ATOM 1528 C C . ASP A 1 194 ? 5.012 -19.922 -14.281 1 97.12 194 ASP A C 1
ATOM 1530 O O . ASP A 1 194 ? 5.902 -20.469 -13.633 1 97.12 194 ASP A O 1
ATOM 1534 N N . LEU A 1 195 ? 4.754 -18.625 -14.141 1 97.94 195 LEU A N 1
ATOM 1535 C CA . LEU A 1 195 ? 5.434 -17.781 -13.164 1 97.94 195 LEU A CA 1
ATOM 1536 C C . LEU A 1 195 ? 5.227 -18.312 -11.75 1 97.94 195 LEU A C 1
ATOM 1538 O O . LEU A 1 195 ? 6.191 -18.484 -10.992 1 97.94 195 LEU A O 1
ATOM 1542 N N . THR A 1 196 ? 4.035 -18.625 -11.445 1 98 196 THR A N 1
ATOM 1543 C CA . THR A 1 196 ? 3.672 -19.094 -10.109 1 98 196 THR A CA 1
ATOM 1544 C C . THR A 1 196 ? 4.371 -20.406 -9.781 1 98 196 THR A C 1
ATOM 1546 O O . THR A 1 196 ? 4.973 -20.547 -8.711 1 98 196 THR A O 1
ATOM 1549 N N . GLU A 1 197 ? 4.328 -21.312 -10.695 1 97.38 197 GLU A N 1
ATOM 1550 C CA . GLU A 1 197 ? 4.973 -22.594 -10.5 1 97.38 197 GLU A CA 1
ATOM 1551 C C . GLU A 1 197 ? 6.484 -22.453 -10.352 1 97.38 197 GLU A C 1
ATOM 1553 O O . GLU A 1 197 ? 7.098 -23.094 -9.5 1 97.38 197 GLU A O 1
ATOM 1558 N N . SER A 1 198 ? 7.09 -21.641 -11.156 1 97.88 198 SER A N 1
ATOM 1559 C CA . SER A 1 198 ? 8.531 -21.406 -11.102 1 97.88 198 SER A CA 1
ATOM 1560 C C . SER A 1 198 ? 8.945 -20.844 -9.742 1 97.88 198 SER A C 1
ATOM 1562 O O . SER A 1 198 ? 9.945 -21.281 -9.172 1 97.88 198 SER A O 1
ATOM 1564 N N . VAL A 1 199 ? 8.18 -19.938 -9.242 1 98.38 199 VAL A N 1
ATOM 1565 C CA . VAL A 1 199 ? 8.5 -19.297 -7.965 1 98.38 199 VAL A CA 1
ATOM 1566 C C . VAL A 1 199 ? 8.32 -20.312 -6.836 1 98.38 199 VAL A C 1
ATOM 1568 O O . VAL A 1 199 ? 9.211 -20.484 -6 1 98.38 199 VAL A O 1
ATOM 1571 N N . ARG A 1 200 ? 7.219 -21.031 -6.824 1 97.56 200 ARG A N 1
ATOM 1572 C CA . ARG A 1 200 ? 6.863 -21.906 -5.707 1 97.56 200 ARG A CA 1
ATOM 1573 C C . ARG A 1 200 ? 7.707 -23.172 -5.707 1 97.56 200 ARG A C 1
ATOM 1575 O O . ARG A 1 200 ? 7.852 -23.828 -4.672 1 97.56 200 ARG A O 1
ATOM 1582 N N . SER A 1 201 ? 8.328 -23.469 -6.867 1 97.5 201 SER A N 1
ATOM 1583 C CA . SER A 1 201 ? 9.164 -24.656 -6.957 1 97.5 201 SER A CA 1
ATOM 1584 C C . SER A 1 201 ? 10.625 -24.328 -6.672 1 97.5 201 SER A C 1
ATOM 1586 O O . SER A 1 201 ? 11.477 -25.219 -6.629 1 97.5 201 SER A O 1
ATOM 1588 N N . ALA A 1 202 ? 10.938 -23 -6.59 1 97.44 202 ALA A N 1
ATOM 1589 C CA . ALA A 1 202 ? 12.297 -22.656 -6.199 1 97.44 202 ALA A CA 1
ATOM 1590 C C . ALA A 1 202 ? 12.703 -23.375 -4.914 1 97.44 202 ALA A C 1
ATOM 1592 O O . ALA A 1 202 ? 11.961 -23.375 -3.932 1 97.44 202 ALA A O 1
ATOM 1593 N N . PRO A 1 203 ? 13.875 -23.938 -4.816 1 96.88 203 PRO A N 1
ATOM 1594 C CA . PRO A 1 203 ? 14.234 -24.859 -3.736 1 96.88 203 PRO A CA 1
ATOM 1595 C C . PRO A 1 203 ? 14.031 -24.25 -2.35 1 96.88 203 PRO A C 1
ATOM 1597 O O . PRO A 1 203 ? 13.398 -24.859 -1.487 1 96.88 203 PRO A O 1
ATOM 1600 N N . ALA A 1 204 ? 14.547 -23.062 -2.131 1 94.81 204 ALA A N 1
ATOM 1601 C CA . ALA A 1 204 ? 14.453 -22.484 -0.8 1 94.81 204 ALA A CA 1
ATOM 1602 C C . ALA A 1 204 ? 12.992 -22.25 -0.409 1 94.81 204 ALA A C 1
ATOM 1604 O O . ALA A 1 204 ? 12.609 -22.484 0.736 1 94.81 204 ALA A O 1
ATOM 1605 N N . LEU A 1 205 ? 12.156 -21.812 -1.352 1 97.5 205 LEU A N 1
ATOM 1606 C CA . LEU A 1 205 ? 10.758 -21.562 -1.034 1 97.5 205 LEU A CA 1
ATOM 1607 C C . LEU A 1 205 ? 10 -22.891 -0.887 1 97.5 205 LEU A C 1
ATOM 1609 O O . LEU A 1 205 ? 9.156 -23.031 0.002 1 97.5 205 LEU A O 1
ATOM 1613 N N . LYS A 1 206 ? 10.305 -23.797 -1.747 1 96.94 206 LYS A N 1
ATOM 1614 C CA . LYS A 1 206 ? 9.664 -25.109 -1.671 1 96.94 206 LYS A CA 1
ATOM 1615 C C . LYS A 1 206 ? 9.914 -25.766 -0.318 1 96.94 206 LYS A C 1
ATOM 1617 O O . LYS A 1 206 ? 9.008 -26.359 0.266 1 96.94 206 LYS A O 1
ATOM 1622 N N . LEU A 1 207 ? 11.148 -25.688 0.143 1 96.25 207 LEU A N 1
ATOM 1623 C CA . LEU A 1 207 ? 11.5 -26.234 1.449 1 96.25 207 LEU A CA 1
ATOM 1624 C C . LEU A 1 207 ? 10.633 -25.609 2.545 1 96.25 207 LEU A C 1
ATOM 1626 O O . LEU A 1 207 ? 10.117 -26.328 3.406 1 96.25 207 LEU A O 1
ATOM 1630 N N . TYR A 1 208 ? 10.469 -24.312 2.51 1 96.75 208 TYR A N 1
ATOM 1631 C CA . TYR A 1 208 ? 9.633 -23.625 3.482 1 96.75 208 TYR A CA 1
ATOM 1632 C C . TYR A 1 208 ? 8.18 -24.078 3.369 1 96.75 208 TYR A C 1
ATOM 1634 O O . TYR A 1 208 ? 7.539 -24.375 4.379 1 96.75 208 TYR A O 1
ATOM 1642 N N . LEU A 1 209 ? 7.652 -24.078 2.133 1 95.25 209 LEU A N 1
ATOM 1643 C CA . LEU A 1 209 ? 6.25 -24.422 1.9 1 95.25 209 LEU A CA 1
ATOM 1644 C C . LEU A 1 209 ? 5.953 -25.844 2.35 1 95.25 209 LEU A C 1
ATOM 1646 O O . LEU A 1 209 ? 4.871 -26.125 2.879 1 95.25 209 LEU A O 1
ATOM 1650 N N . ASP A 1 210 ? 6.91 -26.703 2.189 1 93.81 210 ASP A N 1
ATOM 1651 C CA . ASP A 1 210 ? 6.742 -28.109 2.582 1 93.81 210 ASP A CA 1
ATOM 1652 C C . ASP A 1 210 ? 6.762 -28.25 4.102 1 93.81 210 ASP A C 1
ATOM 1654 O O . ASP A 1 210 ? 6.121 -29.156 4.652 1 93.81 210 ASP A O 1
ATOM 1658 N N . ALA A 1 211 ? 7.461 -27.406 4.734 1 92.19 211 ALA A N 1
ATOM 1659 C CA . ALA A 1 211 ? 7.668 -27.531 6.176 1 92.19 211 ALA A CA 1
ATOM 1660 C C . ALA A 1 211 ? 6.613 -26.75 6.953 1 92.19 211 ALA A C 1
ATOM 1662 O O . ALA A 1 211 ? 6.426 -26.969 8.148 1 92.19 211 ALA A O 1
ATOM 1663 N N . ARG A 1 212 ? 6.027 -25.812 6.223 1 87.19 212 ARG A N 1
ATOM 1664 C CA . ARG A 1 212 ? 5.16 -24.922 6.973 1 87.19 212 ARG A CA 1
ATOM 1665 C C . ARG A 1 212 ? 3.912 -25.641 7.465 1 87.19 212 ARG A C 1
ATOM 1667 O O . ARG A 1 212 ? 3.404 -26.547 6.797 1 87.19 212 ARG A O 1
ATOM 1674 N N . ARG A 1 213 ? 3.609 -25.297 8.656 1 75.5 213 ARG A N 1
ATOM 1675 C CA . ARG A 1 213 ? 2.438 -25.906 9.281 1 75.5 213 ARG A CA 1
ATOM 1676 C C . ARG A 1 213 ? 1.172 -25.594 8.484 1 75.5 213 ARG A C 1
ATOM 1678 O O . ARG A 1 213 ? 1.037 -24.516 7.918 1 75.5 213 ARG A O 1
ATOM 1685 N N . ASP A 1 214 ? 0.341 -26.609 8.281 1 68 214 ASP A N 1
ATOM 1686 C CA . ASP A 1 214 ? -0.973 -26.375 7.691 1 68 214 ASP A CA 1
ATOM 1687 C C . ASP A 1 214 ? -1.777 -25.375 8.523 1 68 214 ASP A C 1
ATOM 1689 O O . ASP A 1 214 ? -1.819 -25.484 9.75 1 68 214 ASP A O 1
ATOM 1693 N N . SER A 1 215 ? -1.854 -24.172 8.031 1 59.94 215 SER A N 1
ATOM 1694 C CA . SER A 1 215 ? -2.635 -23.188 8.781 1 59.94 215 SER A CA 1
ATOM 1695 C C . SER A 1 215 ? -4.109 -23.562 8.82 1 59.94 215 SER A C 1
ATOM 1697 O O . SER A 1 215 ? -4.812 -23.453 7.809 1 59.94 215 SER A O 1
ATOM 1699 N N . GLU A 1 216 ? -4.426 -24.812 9.07 1 47.38 216 GLU A N 1
ATOM 1700 C CA . GLU A 1 216 ? -5.848 -25.141 9.125 1 47.38 216 GLU A CA 1
ATOM 1701 C C . GLU A 1 216 ? -6.668 -23.922 9.57 1 47.38 216 GLU A C 1
ATOM 1703 O O . GLU A 1 216 ? -7.715 -23.641 8.992 1 47.38 216 GLU A O 1
ATOM 1708 N N . LYS A 1 217 ? -6.812 -23.641 11.016 1 46.66 217 LYS A N 1
ATOM 1709 C CA . LYS A 1 217 ? -7.871 -22.781 11.539 1 46.66 217 LYS A CA 1
ATOM 1710 C C . LYS A 1 217 ? -7.57 -21.312 11.258 1 46.66 217 LYS A C 1
ATOM 1712 O O . LYS A 1 217 ? -6.82 -20.672 12.008 1 46.66 217 LYS A O 1
ATOM 1717 N N . GLU A 1 218 ? -7.137 -20.938 10.125 1 46.78 218 GLU A N 1
ATOM 1718 C CA . GLU A 1 218 ? -7.234 -19.484 9.922 1 46.78 218 GLU A CA 1
ATOM 1719 C C . GLU A 1 218 ? -8.5 -18.922 10.555 1 46.78 218 GLU A C 1
ATOM 1721 O O . GLU A 1 218 ? -9.508 -18.734 9.875 1 46.78 218 GLU A O 1
ATOM 1726 N N . GLU A 1 219 ? -9 -19.5 11.531 1 41.59 219 GLU A N 1
ATOM 1727 C CA . GLU A 1 219 ? -10.07 -18.734 12.164 1 41.59 219 GLU A CA 1
ATOM 1728 C C . GLU A 1 219 ? -9.625 -17.297 12.438 1 41.59 219 GLU A C 1
ATOM 1730 O O . GLU A 1 219 ? -8.688 -17.062 13.203 1 41.59 219 GLU A O 1
ATOM 1735 N N . PHE A 1 220 ? -9.484 -16.484 11.367 1 37.88 220 PHE A N 1
ATOM 1736 C CA . PHE A 1 220 ? -9.398 -15.07 11.734 1 37.88 220 PHE A CA 1
ATOM 1737 C C . PHE A 1 220 ? -10.633 -14.641 12.516 1 37.88 220 PHE A C 1
ATOM 1739 O O . PHE A 1 220 ? -11.727 -15.18 12.32 1 37.88 220 PHE A O 1
ATOM 1746 N N . MET B 1 1 ? 21.109 18.422 -20.25 1 33.69 1 MET B N 1
ATOM 1747 C CA . MET B 1 1 ? 20.672 17.031 -20.172 1 33.69 1 MET B CA 1
ATOM 1748 C C . MET B 1 1 ? 19.219 16.891 -20.641 1 33.69 1 MET B C 1
ATOM 1750 O O . MET B 1 1 ? 18.406 17.781 -20.406 1 33.69 1 MET B O 1
ATOM 1754 N N . ALA B 1 2 ? 18.938 16.344 -21.578 1 39.19 2 ALA B N 1
ATOM 1755 C CA . ALA B 1 2 ? 17.594 16.344 -22.172 1 39.19 2 ALA B CA 1
ATOM 1756 C C . ALA B 1 2 ? 16.516 16.188 -21.094 1 39.19 2 ALA B C 1
ATOM 1758 O O . ALA B 1 2 ? 16.609 15.312 -20.234 1 39.19 2 ALA B O 1
ATOM 1759 N N . ASP B 1 3 ? 15.906 17.031 -20.328 1 48.22 3 ASP B N 1
ATOM 1760 C CA . ASP B 1 3 ? 15.039 17.141 -19.156 1 48.22 3 ASP B CA 1
ATOM 1761 C C . ASP B 1 3 ? 14 16.016 -19.141 1 48.22 3 ASP B C 1
ATOM 1763 O O . ASP B 1 3 ? 13.125 15.961 -20.016 1 48.22 3 ASP B O 1
ATOM 1767 N N . MET B 1 4 ? 14.375 14.781 -18.844 1 59.12 4 MET B N 1
ATOM 1768 C CA . MET B 1 4 ? 13.648 13.516 -18.922 1 59.12 4 MET B CA 1
ATOM 1769 C C . MET B 1 4 ? 12.227 13.672 -18.406 1 59.12 4 MET B C 1
ATOM 1771 O O . MET B 1 4 ? 12.016 14.07 -17.25 1 59.12 4 MET B O 1
ATOM 1775 N N . LYS B 1 5 ? 11.078 13.766 -19.266 1 82 5 LYS B N 1
ATOM 1776 C CA . LYS B 1 5 ? 9.719 14.266 -19.109 1 82 5 LYS B CA 1
ATOM 1777 C C . LYS B 1 5 ? 8.859 13.297 -18.312 1 82 5 LYS B C 1
ATOM 1779 O O . LYS B 1 5 ? 8.695 12.141 -18.688 1 82 5 LYS B O 1
ATOM 1784 N N . ILE B 1 6 ? 8.688 13.555 -17.016 1 96.06 6 ILE B N 1
ATOM 1785 C CA . ILE B 1 6 ? 7.703 12.891 -16.172 1 96.06 6 ILE B CA 1
ATOM 1786 C C . ILE B 1 6 ? 6.305 13.391 -16.516 1 96.06 6 ILE B C 1
ATOM 1788 O O . ILE B 1 6 ? 6.066 14.602 -16.578 1 96.06 6 ILE B O 1
ATOM 1792 N N . LYS B 1 7 ? 5.457 12.406 -16.875 1 98.06 7 LYS B N 1
ATOM 1793 C CA . LYS B 1 7 ? 4.047 12.719 -17.078 1 98.06 7 LYS B CA 1
ATOM 1794 C C . LYS B 1 7 ? 3.178 12.055 -16.016 1 98.06 7 LYS B C 1
ATOM 1796 O O . LYS B 1 7 ? 3.232 10.836 -15.836 1 98.06 7 LYS B O 1
ATOM 1801 N N . LEU B 1 8 ? 2.486 12.867 -15.305 1 98.25 8 LEU B N 1
ATOM 1802 C CA . LEU B 1 8 ? 1.504 12.367 -14.352 1 98.25 8 LEU B CA 1
ATOM 1803 C C . LEU B 1 8 ? 0.09 12.484 -14.906 1 98.25 8 LEU B C 1
ATOM 1805 O O . LEU B 1 8 ? -0.325 13.57 -15.328 1 98.25 8 LEU B O 1
ATOM 1809 N N . ILE B 1 9 ? -0.613 11.375 -14.992 1 98.06 9 ILE B N 1
ATOM 1810 C CA . ILE B 1 9 ? -1.975 11.344 -15.516 1 98.06 9 ILE B CA 1
ATOM 1811 C C . ILE B 1 9 ? -2.953 11 -14.391 1 98.06 9 ILE B C 1
ATOM 1813 O O . ILE B 1 9 ? -2.809 9.969 -13.734 1 98.06 9 ILE B O 1
ATOM 1817 N N . TYR B 1 10 ? -3.879 11.859 -14.18 1 97.38 10 TYR B N 1
ATOM 1818 C CA . TYR B 1 10 ? -4.934 11.68 -13.18 1 97.38 10 TYR B CA 1
ATOM 1819 C C . TYR B 1 10 ? -6.172 12.484 -13.555 1 97.38 10 TYR B C 1
ATOM 1821 O O . TYR B 1 10 ? -6.203 13.148 -14.594 1 97.38 10 TYR B O 1
ATOM 1829 N N . PHE B 1 11 ? -7.234 12.344 -12.773 1 95.88 11 PHE B N 1
ATOM 1830 C CA . PHE B 1 11 ? -8.453 13.125 -12.977 1 95.88 11 PHE B CA 1
ATOM 1831 C C . PHE B 1 11 ? -8.211 14.594 -12.664 1 95.88 11 PHE B C 1
ATOM 1833 O O . PHE B 1 11 ? -7.188 14.945 -12.07 1 95.88 11 PHE B O 1
ATOM 1840 N N . ASP B 1 12 ? -9.18 15.367 -13.109 1 92 12 ASP B N 1
ATOM 1841 C CA . ASP B 1 12 ? -9.102 16.797 -12.836 1 92 12 ASP B CA 1
ATOM 1842 C C . ASP B 1 12 ? -9.547 17.094 -11.406 1 92 12 ASP B C 1
ATOM 1844 O O . ASP B 1 12 ? -10.578 17.75 -11.195 1 92 12 ASP B O 1
ATOM 1848 N N . GLY B 1 13 ? -8.766 16.75 -10.469 1 90.69 13 GLY B N 1
ATOM 1849 C CA . GLY B 1 13 ? -8.969 16.906 -9.031 1 90.69 13 GLY B CA 1
ATOM 1850 C C . GLY B 1 13 ? -7.746 16.562 -8.211 1 90.69 13 GLY B C 1
ATOM 1851 O O . GLY B 1 13 ? -6.688 16.266 -8.766 1 90.69 13 GLY B O 1
ATOM 1852 N N . ARG B 1 14 ? -7.723 16.688 -6.941 1 92.12 14 ARG B N 1
ATOM 1853 C CA . ARG B 1 14 ? -6.609 16.391 -6.047 1 92.12 14 ARG B CA 1
ATOM 1854 C C . ARG B 1 14 ? -6.484 14.883 -5.816 1 92.12 14 ARG B C 1
ATOM 1856 O O . ARG B 1 14 ? -5.586 14.242 -6.367 1 92.12 14 ARG B O 1
ATOM 1863 N N . GLY B 1 15 ? -7.57 14.281 -5.172 1 92.31 15 GLY B N 1
ATOM 1864 C CA . GLY B 1 15 ? -7.648 12.844 -4.961 1 92.31 15 GLY B CA 1
ATOM 1865 C C . GLY B 1 15 ? -6.293 12.203 -4.738 1 92.31 15 GLY B C 1
ATOM 1866 O O . GLY B 1 15 ? -5.438 12.758 -4.051 1 92.31 15 GLY B O 1
ATOM 1867 N N . ARG B 1 16 ? -6.098 11.047 -5.328 1 96.56 16 ARG B N 1
ATOM 1868 C CA . ARG B 1 16 ? -4.898 10.242 -5.129 1 96.56 16 ARG B CA 1
ATOM 1869 C C . ARG B 1 16 ? -3.715 10.82 -5.895 1 96.56 16 ARG B C 1
ATOM 1871 O O . ARG B 1 16 ? -2.564 10.461 -5.633 1 96.56 16 ARG B O 1
ATOM 1878 N N . GLY B 1 17 ? -3.965 11.719 -6.797 1 96.81 17 GLY B N 1
ATOM 1879 C CA . GLY B 1 17 ? -2.902 12.32 -7.59 1 96.81 17 GLY B CA 1
ATOM 1880 C C . GLY B 1 17 ? -2.201 13.461 -6.879 1 96.81 17 GLY B C 1
ATOM 1881 O O . GLY B 1 17 ? -1.054 13.781 -7.191 1 96.81 17 GLY B O 1
ATOM 1882 N N . GLU B 1 18 ? -2.822 14.031 -5.895 1 96.62 18 GLU B N 1
ATOM 1883 C CA . GLU B 1 18 ? -2.35 15.266 -5.281 1 96.62 18 GLU B CA 1
ATOM 1884 C C . GLU B 1 18 ? -1.027 15.047 -4.551 1 96.62 18 GLU B C 1
ATOM 1886 O O . GLU B 1 18 ? -0.109 15.859 -4.66 1 96.62 18 GLU B O 1
ATOM 1891 N N . ILE B 1 19 ? -0.923 14 -3.836 1 98.5 19 ILE B N 1
ATOM 1892 C CA . ILE B 1 19 ? 0.298 13.773 -3.07 1 98.5 19 ILE B CA 1
ATOM 1893 C C . ILE B 1 19 ? 1.469 13.539 -4.023 1 98.5 19 ILE B C 1
ATOM 1895 O O . ILE B 1 19 ? 2.609 13.891 -3.713 1 98.5 19 ILE B O 1
ATOM 1899 N N . ILE B 1 20 ? 1.249 12.969 -5.168 1 98.75 20 ILE B N 1
ATOM 1900 C CA . ILE B 1 20 ? 2.301 12.781 -6.164 1 98.75 20 ILE B CA 1
ATOM 1901 C C . ILE B 1 20 ? 2.754 14.141 -6.695 1 98.75 20 ILE B C 1
ATOM 1903 O O . ILE B 1 20 ? 3.953 14.414 -6.785 1 98.75 20 ILE B O 1
ATOM 1907 N N . ARG B 1 21 ? 1.784 15.016 -6.984 1 97.62 21 ARG B N 1
ATOM 1908 C CA . ARG B 1 21 ? 2.09 16.375 -7.426 1 97.62 21 ARG B CA 1
ATOM 1909 C C . ARG B 1 21 ? 2.926 17.109 -6.391 1 97.62 21 ARG B C 1
ATOM 1911 O O . ARG B 1 21 ? 3.9 17.781 -6.734 1 97.62 21 ARG B O 1
ATOM 1918 N N . GLN B 1 22 ? 2.557 16.938 -5.176 1 98.5 22 GLN B N 1
ATOM 1919 C CA . GLN B 1 22 ? 3.244 17.641 -4.098 1 98.5 22 GLN B CA 1
ATOM 1920 C C . GLN B 1 22 ? 4.668 17.125 -3.922 1 98.5 22 GLN B C 1
ATOM 1922 O O . GLN B 1 22 ? 5.59 17.906 -3.66 1 98.5 22 GLN B O 1
ATOM 1927 N N . ILE B 1 23 ? 4.879 15.812 -4.035 1 98.75 23 ILE B N 1
ATOM 1928 C CA . ILE B 1 23 ? 6.223 15.25 -3.926 1 98.75 23 ILE B CA 1
ATOM 1929 C C . ILE B 1 23 ? 7.094 15.773 -5.066 1 98.75 23 ILE B C 1
ATOM 1931 O O . ILE B 1 23 ? 8.242 16.156 -4.852 1 98.75 23 ILE B O 1
ATOM 1935 N N . LEU B 1 24 ? 6.566 15.812 -6.277 1 98.06 24 LEU B N 1
ATOM 1936 C CA . LEU B 1 24 ? 7.301 16.328 -7.43 1 98.06 24 LEU B CA 1
ATOM 1937 C C . LEU B 1 24 ? 7.652 17.797 -7.246 1 98.06 24 LEU B C 1
ATOM 1939 O O . LEU B 1 24 ? 8.789 18.203 -7.492 1 98.06 24 LEU B O 1
ATOM 1943 N N . ALA B 1 25 ? 6.73 18.547 -6.762 1 97.25 25 ALA B N 1
ATOM 1944 C CA . ALA B 1 25 ? 6.945 19.984 -6.539 1 97.25 25 ALA B CA 1
ATOM 1945 C C . ALA B 1 25 ? 7.988 20.219 -5.449 1 97.25 25 ALA B C 1
ATOM 1947 O O . ALA B 1 25 ? 8.93 20.984 -5.641 1 97.25 25 ALA B O 1
ATOM 1948 N N . PHE B 1 26 ? 7.816 19.547 -4.344 1 98.12 26 PHE B N 1
ATOM 1949 C CA . PHE B 1 26 ? 8.734 19.672 -3.223 1 98.12 26 PHE B CA 1
ATOM 1950 C C . PHE B 1 26 ? 10.156 19.312 -3.643 1 98.12 26 PHE B C 1
ATOM 1952 O O . PHE B 1 26 ? 11.117 19.953 -3.215 1 98.12 26 PHE B O 1
ATOM 1959 N N . GLY B 1 27 ? 10.266 18.297 -4.453 1 97.19 27 GLY B N 1
ATOM 1960 C CA . GLY B 1 27 ? 11.555 17.812 -4.906 1 97.19 27 GLY B CA 1
ATOM 1961 C C . GLY B 1 27 ? 12.125 18.609 -6.062 1 97.19 27 GLY B C 1
ATOM 1962 O O . GLY B 1 27 ? 13.25 18.344 -6.512 1 97.19 27 GLY B O 1
ATOM 1963 N N . GLY B 1 28 ? 11.391 19.531 -6.59 1 96.06 28 GLY B N 1
ATOM 1964 C CA . GLY B 1 28 ? 11.852 20.375 -7.688 1 96.06 28 GLY B CA 1
ATOM 1965 C C . GLY B 1 28 ? 11.922 19.625 -9.008 1 96.06 28 GLY B C 1
ATOM 1966 O O . GLY B 1 28 ? 12.781 19.906 -9.844 1 96.06 28 GLY B O 1
ATOM 1967 N N . ILE B 1 29 ? 11.078 18.688 -9.203 1 96.5 29 ILE B N 1
ATOM 1968 C CA . ILE B 1 29 ? 11.086 17.891 -10.43 1 96.5 29 ILE B CA 1
ATOM 1969 C C . ILE B 1 29 ? 9.984 18.391 -11.367 1 96.5 29 ILE B C 1
ATOM 1971 O O . ILE B 1 29 ? 8.805 18.375 -11 1 96.5 29 ILE B O 1
ATOM 1975 N N . ALA B 1 30 ? 10.398 18.781 -12.555 1 95.5 30 ALA B N 1
ATOM 1976 C CA . ALA B 1 30 ? 9.43 19.203 -13.57 1 95.5 30 ALA B CA 1
ATOM 1977 C C . ALA B 1 30 ? 8.625 18 -14.078 1 95.5 30 ALA B C 1
ATOM 1979 O O . ALA B 1 30 ? 9.172 16.922 -14.273 1 95.5 30 ALA B O 1
ATOM 1980 N N . PHE B 1 31 ? 7.332 18.266 -14.258 1 96.31 31 PHE B N 1
ATOM 1981 C CA . PHE B 1 31 ? 6.477 17.203 -14.789 1 96.31 31 PHE B CA 1
ATOM 1982 C C . PHE B 1 31 ? 5.293 17.797 -15.547 1 96.31 31 PHE B C 1
ATOM 1984 O O . PHE B 1 31 ? 4.914 18.953 -15.32 1 96.31 31 PHE B O 1
ATOM 1991 N N . GLU B 1 32 ? 4.797 17.016 -16.453 1 96.56 32 GLU B N 1
ATOM 1992 C CA . GLU B 1 32 ? 3.541 17.344 -17.125 1 96.56 32 GLU B CA 1
ATOM 1993 C C . GLU B 1 32 ? 2.348 16.781 -16.359 1 96.56 32 GLU B C 1
ATOM 1995 O O . GLU B 1 32 ? 2.268 15.562 -16.141 1 96.56 32 GLU B O 1
ATOM 2000 N N . ASP B 1 33 ? 1.476 17.641 -15.961 1 95.69 33 ASP B N 1
ATOM 2001 C CA . ASP B 1 33 ? 0.265 17.25 -15.242 1 95.69 33 ASP B CA 1
ATOM 2002 C C . ASP B 1 33 ? -0.914 17.094 -16.203 1 95.69 33 ASP B C 1
ATOM 2004 O O . ASP B 1 33 ? -1.551 18.078 -16.578 1 95.69 33 ASP B O 1
ATOM 2008 N N . ILE B 1 34 ? -1.171 15.875 -16.562 1 95.94 34 ILE B N 1
ATOM 2009 C CA . ILE B 1 34 ? -2.252 15.586 -17.5 1 95.94 34 ILE B CA 1
ATOM 2010 C C . ILE B 1 34 ? -3.523 15.234 -16.734 1 95.94 34 ILE B C 1
ATOM 2012 O O . ILE B 1 34 ? -3.564 14.234 -16.016 1 95.94 34 ILE B O 1
ATOM 2016 N N . ARG B 1 35 ? -4.5 16 -16.891 1 94.62 35 ARG B N 1
ATOM 2017 C CA . ARG B 1 35 ? -5.762 15.836 -16.188 1 94.62 35 ARG B CA 1
ATOM 2018 C C . ARG B 1 35 ? -6.859 15.344 -17.125 1 94.62 35 ARG B C 1
ATOM 2020 O O . ARG B 1 35 ? -7.211 16.031 -18.078 1 94.62 35 ARG B O 1
ATOM 2027 N N . ILE B 1 36 ? -7.312 14.188 -16.781 1 95 36 ILE B N 1
ATOM 2028 C CA . ILE B 1 36 ? -8.336 13.539 -17.594 1 95 36 ILE B CA 1
ATOM 2029 C C . ILE B 1 36 ? -9.719 13.906 -17.062 1 95 36 ILE B C 1
ATOM 2031 O O . ILE B 1 36 ? -10.023 13.672 -15.883 1 95 36 ILE B O 1
ATOM 2035 N N . PRO B 1 37 ? -10.57 14.5 -17.953 1 93.19 37 PRO B N 1
ATOM 2036 C CA . PRO B 1 37 ? -11.953 14.711 -17.516 1 93.19 37 PRO B CA 1
ATOM 2037 C C . PRO B 1 37 ? -12.703 13.398 -17.266 1 93.19 37 PRO B C 1
ATOM 2039 O O . PRO B 1 37 ? -12.477 12.414 -17.984 1 93.19 37 PRO B O 1
ATOM 2042 N N . MET B 1 38 ? -13.57 13.422 -16.359 1 92.38 38 MET B N 1
ATOM 2043 C CA . MET B 1 38 ? -14.312 12.219 -15.992 1 92.38 38 MET B CA 1
ATOM 2044 C C . MET B 1 38 ? -15.039 11.641 -17.203 1 92.38 38 MET B C 1
ATOM 2046 O O . MET B 1 38 ? -15.164 10.422 -17.312 1 92.38 38 MET B O 1
ATOM 2050 N N . GLU B 1 39 ? -15.461 12.477 -18.078 1 94.06 39 GLU B N 1
ATOM 2051 C CA . GLU B 1 39 ? -16.219 12.047 -19.266 1 94.06 39 GLU B CA 1
ATOM 2052 C C . GLU B 1 39 ? -15.344 11.211 -20.188 1 94.06 39 GLU B C 1
ATOM 2054 O O . GLU B 1 39 ? -15.859 10.438 -21 1 94.06 39 GLU B O 1
ATOM 2059 N N . GLU B 1 40 ? -14.062 11.328 -20.062 1 95.06 40 GLU B N 1
ATOM 2060 C CA . GLU B 1 40 ? -13.141 10.609 -20.922 1 95.06 40 GLU B CA 1
ATOM 2061 C C . GLU B 1 40 ? -12.609 9.352 -20.25 1 95.06 40 GLU B C 1
ATOM 2063 O O . GLU B 1 40 ? -11.883 8.57 -20.875 1 95.06 40 GLU B O 1
ATOM 2068 N N . TRP B 1 41 ? -13.031 9.086 -19.078 1 95.94 41 TRP B N 1
ATOM 2069 C CA . TRP B 1 41 ? -12.461 8.008 -18.266 1 95.94 41 TRP B CA 1
ATOM 2070 C C . TRP B 1 41 ? -12.734 6.648 -18.906 1 95.94 41 TRP B C 1
ATOM 2072 O O . TRP B 1 41 ? -11.836 5.812 -19.016 1 95.94 41 TRP B O 1
ATOM 2082 N N . ASP B 1 42 ? -13.953 6.414 -19.359 1 94.19 42 ASP B N 1
ATOM 2083 C CA . ASP B 1 42 ? -14.32 5.117 -19.922 1 94.19 42 ASP B CA 1
ATOM 2084 C C . ASP B 1 42 ? -13.422 4.754 -21.094 1 94.19 42 ASP B C 1
ATOM 2086 O O . ASP B 1 42 ? -13.047 3.592 -21.266 1 94.19 42 ASP B O 1
ATOM 2090 N N . ASP B 1 43 ? -13.031 5.738 -21.859 1 94.5 43 ASP B N 1
ATOM 2091 C CA . ASP B 1 43 ? -12.156 5.512 -23 1 94.5 43 ASP B CA 1
ATOM 2092 C C . ASP B 1 43 ? -10.703 5.332 -22.562 1 94.5 43 ASP B C 1
ATOM 2094 O O . ASP B 1 43 ? -9.961 4.574 -23.188 1 94.5 43 ASP B O 1
ATOM 2098 N N . TYR B 1 44 ? -10.398 5.98 -21.484 1 95.75 44 TYR B N 1
ATOM 2099 C CA . TYR B 1 44 ? -9 6.004 -21.078 1 95.75 44 TYR B CA 1
ATOM 2100 C C . TYR B 1 44 ? -8.664 4.777 -20.234 1 95.75 44 TYR B C 1
ATOM 2102 O O . TYR B 1 44 ? -7.496 4.391 -20.141 1 95.75 44 TYR B O 1
ATOM 2110 N N . LYS B 1 45 ? -9.617 4.199 -19.656 1 95.69 45 LYS B N 1
ATOM 2111 C CA . LYS B 1 45 ? -9.461 3.115 -18.688 1 95.69 45 LYS B CA 1
ATOM 2112 C C . LYS B 1 45 ? -8.656 1.961 -19.281 1 95.69 45 LYS B C 1
ATOM 2114 O O . LYS B 1 45 ? -7.785 1.4 -18.625 1 95.69 45 LYS B O 1
ATOM 2119 N N . SER B 1 46 ? -8.891 1.649 -20.5 1 93.12 46 SER B N 1
ATOM 2120 C CA . SER B 1 46 ? -8.25 0.513 -21.156 1 93.12 46 SER B CA 1
ATOM 2121 C C . SER B 1 46 ? -6.781 0.795 -21.438 1 93.12 46 SER B C 1
ATOM 2123 O O . SER B 1 46 ? -6.016 -0.121 -21.75 1 93.12 46 SER B O 1
ATOM 2125 N N . LYS B 1 47 ? -6.363 2.035 -21.281 1 93.25 47 LYS B N 1
ATOM 2126 C CA . LYS B 1 47 ? -4.988 2.432 -21.562 1 93.25 47 LYS B CA 1
ATOM 2127 C C . LYS B 1 47 ? -4.125 2.359 -20.312 1 93.25 47 LYS B C 1
ATOM 2129 O O . LYS B 1 47 ? -2.914 2.572 -20.359 1 93.25 47 LYS B O 1
ATOM 2134 N N . THR B 1 48 ? -4.773 2.076 -19.234 1 96.56 48 THR B N 1
ATOM 2135 C CA . THR B 1 48 ? -4.043 1.995 -17.969 1 96.56 48 THR B CA 1
ATOM 2136 C C . THR B 1 48 ? -3.715 0.545 -17.625 1 96.56 48 THR B C 1
ATOM 2138 O O . THR B 1 48 ? -4.402 -0.375 -18.078 1 96.56 48 THR B O 1
ATOM 2141 N N . PRO B 1 49 ? -2.705 0.371 -16.812 1 95.62 49 PRO B N 1
ATOM 2142 C CA . PRO B 1 49 ? -2.301 -0.994 -16.469 1 95.62 49 PRO B CA 1
ATOM 2143 C C . PRO B 1 49 ? -3.387 -1.755 -15.711 1 95.62 49 PRO B C 1
ATOM 2145 O O . PRO B 1 49 ? -3.547 -2.963 -15.906 1 95.62 49 PRO B O 1
ATOM 2148 N N . TRP B 1 50 ? -4.133 -1.049 -14.867 1 97 50 TRP B N 1
ATOM 2149 C CA . TRP B 1 50 ? -5.039 -1.739 -13.953 1 97 50 TRP B CA 1
ATOM 2150 C C . TRP B 1 50 ? -6.453 -1.183 -14.07 1 97 50 TRP B C 1
ATOM 2152 O O . TRP B 1 50 ? -7.301 -1.443 -13.219 1 97 50 TRP B O 1
ATOM 2162 N N . GLY B 1 51 ? -6.68 -0.329 -15.07 1 96.12 51 GLY B N 1
ATOM 2163 C CA . GLY B 1 51 ? -7.969 0.337 -15.133 1 96.12 51 GLY B CA 1
ATOM 2164 C C . GLY B 1 51 ? -8.156 1.374 -14.039 1 96.12 51 GLY B C 1
ATOM 2165 O O . GLY B 1 51 ? -9.281 1.6 -13.578 1 96.12 51 GLY B O 1
ATOM 2166 N N . GLN B 1 52 ? -7.059 1.892 -13.594 1 97.06 52 GLN B N 1
ATOM 2167 C CA . GLN B 1 52 ? -7.074 2.854 -12.492 1 97.06 52 GLN B CA 1
ATOM 2168 C C . GLN B 1 52 ? -6.152 4.035 -12.781 1 97.06 52 GLN B C 1
ATOM 2170 O O . GLN B 1 52 ? -5.238 3.928 -13.602 1 97.06 52 GLN B O 1
ATOM 2175 N N . LEU B 1 53 ? -6.402 5.129 -12.234 1 97.75 53 LEU B N 1
ATOM 2176 C CA . LEU B 1 53 ? -5.535 6.301 -12.133 1 97.75 53 LEU B CA 1
ATOM 2177 C C . LEU B 1 53 ? -5.227 6.625 -10.68 1 97.75 53 LEU B C 1
ATOM 2179 O O . LEU B 1 53 ? -6.004 6.293 -9.781 1 97.75 53 LEU B O 1
ATOM 2183 N N . PRO B 1 54 ? -4.047 7.172 -10.422 1 98.44 54 PRO B N 1
ATOM 2184 C CA . PRO B 1 54 ? -3.059 7.816 -11.289 1 98.44 54 PRO B CA 1
ATOM 2185 C C . PRO B 1 54 ? -2.1 6.82 -11.93 1 98.44 54 PRO B C 1
ATOM 2187 O O . PRO B 1 54 ? -1.939 5.703 -11.43 1 98.44 54 PRO B O 1
ATOM 2190 N N . ILE B 1 55 ? -1.527 7.242 -13.062 1 98.62 55 ILE B N 1
ATOM 2191 C CA . ILE B 1 55 ? -0.358 6.586 -13.641 1 98.62 55 ILE B CA 1
ATOM 2192 C C . ILE B 1 55 ? 0.724 7.621 -13.93 1 98.62 55 ILE B C 1
ATOM 2194 O O . ILE B 1 55 ? 0.431 8.812 -14.078 1 98.62 55 ILE B O 1
ATOM 2198 N N . LEU B 1 56 ? 1.953 7.168 -13.906 1 98.62 56 LEU B N 1
ATOM 2199 C CA . LEU B 1 56 ? 3.127 7.965 -14.25 1 98.62 56 LEU B CA 1
ATOM 2200 C C . LEU B 1 56 ? 3.854 7.371 -15.453 1 98.62 56 LEU B C 1
ATOM 2202 O O . LEU B 1 56 ? 4.152 6.176 -15.469 1 98.62 56 LEU B O 1
ATOM 2206 N N . GLU B 1 57 ? 4.016 8.164 -16.469 1 97.25 57 GLU B N 1
ATOM 2207 C CA . GLU B 1 57 ? 4.84 7.762 -17.609 1 97.25 57 GLU B CA 1
ATOM 2208 C C . GLU B 1 57 ? 6.246 8.344 -17.5 1 97.25 57 GLU B C 1
ATOM 2210 O O . GLU B 1 57 ? 6.418 9.547 -17.312 1 97.25 57 GLU B O 1
ATOM 2215 N N . PHE B 1 58 ? 7.258 7.48 -17.578 1 95.12 58 PHE B N 1
ATOM 2216 C CA . PHE B 1 58 ? 8.664 7.844 -17.453 1 95.12 58 PHE B CA 1
ATOM 2217 C C . PHE B 1 58 ? 9.531 6.969 -18.359 1 95.12 58 PHE B C 1
ATOM 2219 O O . PHE B 1 58 ? 9.555 5.746 -18.203 1 95.12 58 PHE B O 1
ATOM 2226 N N . GLU B 1 59 ? 10.242 7.543 -19.266 1 90.06 59 GLU B N 1
ATOM 2227 C CA . GLU B 1 59 ? 11.164 6.844 -20.156 1 90.06 59 GLU B CA 1
ATOM 2228 C C . GLU B 1 59 ? 10.5 5.621 -20.797 1 90.06 59 GLU B C 1
ATOM 2230 O O . GLU B 1 59 ? 11.055 4.523 -20.766 1 90.06 59 GLU B O 1
ATOM 2235 N N . GLY B 1 60 ? 9.266 5.832 -21.234 1 88.75 60 GLY B N 1
ATOM 2236 C CA . GLY B 1 60 ? 8.555 4.809 -21.984 1 88.75 60 GLY B CA 1
ATOM 2237 C C . GLY B 1 60 ? 7.914 3.758 -21.094 1 88.75 60 GLY B C 1
ATOM 2238 O O . GLY B 1 60 ? 7.281 2.822 -21.594 1 88.75 60 GLY B O 1
ATOM 2239 N N . VAL B 1 61 ? 8.047 3.918 -19.828 1 91.88 61 VAL B N 1
ATOM 2240 C CA . VAL B 1 61 ? 7.457 2.957 -18.906 1 91.88 61 VAL B CA 1
ATOM 2241 C C . VAL B 1 61 ? 6.293 3.604 -18.156 1 91.88 61 VAL B C 1
ATOM 2243 O O . VAL B 1 61 ? 6.363 4.773 -17.781 1 91.88 61 VAL B O 1
ATOM 2246 N N . THR B 1 62 ? 5.191 2.83 -17.984 1 96.44 62 THR B N 1
ATOM 2247 C CA . THR B 1 62 ? 4.051 3.287 -17.203 1 96.44 62 THR B CA 1
ATOM 2248 C C . THR B 1 62 ? 4.074 2.682 -15.797 1 96.44 62 THR B C 1
ATOM 2250 O O . THR B 1 62 ? 4.188 1.464 -15.648 1 96.44 62 THR B O 1
ATOM 2253 N N . ILE B 1 63 ? 4.055 3.5 -14.82 1 97.69 63 ILE B N 1
ATOM 2254 C CA . ILE B 1 63 ? 3.998 3.096 -13.422 1 97.69 63 ILE B CA 1
ATOM 2255 C C . ILE B 1 63 ? 2.629 3.439 -12.844 1 97.69 63 ILE B C 1
ATOM 2257 O O . ILE B 1 63 ? 2.148 4.566 -12.992 1 97.69 63 ILE B O 1
ATOM 2261 N N . ALA B 1 64 ? 2.016 2.428 -12.219 1 98.31 64 ALA B N 1
ATOM 2262 C CA . ALA B 1 64 ? 0.725 2.633 -11.57 1 98.31 64 ALA B CA 1
ATOM 2263 C C . ALA B 1 64 ? 0.823 2.391 -10.062 1 98.31 64 ALA B C 1
ATOM 2265 O O . ALA B 1 64 ? 1.89 2.041 -9.555 1 98.31 64 ALA B O 1
ATOM 2266 N N . GLN B 1 65 ? -0.304 2.568 -9.43 1 98.56 65 GLN B N 1
ATOM 2267 C CA . GLN B 1 65 ? -0.437 2.457 -7.977 1 98.56 65 GLN B CA 1
ATOM 2268 C C . GLN B 1 65 ? 0.152 3.678 -7.277 1 98.56 65 GLN B C 1
ATOM 2270 O O . GLN B 1 65 ? 1.358 3.92 -7.348 1 98.56 65 GLN B O 1
ATOM 2275 N N . THR B 1 66 ? -0.658 4.348 -6.531 1 98.75 66 THR B N 1
ATOM 2276 C CA . THR B 1 66 ? -0.348 5.652 -5.961 1 98.75 66 THR B CA 1
ATOM 2277 C C . THR B 1 66 ? 0.937 5.594 -5.141 1 98.75 66 THR B C 1
ATOM 2279 O O . THR B 1 66 ? 1.869 6.363 -5.379 1 98.75 66 THR B O 1
ATOM 2282 N N . MET B 1 67 ? 1.056 4.59 -4.273 1 98.75 67 MET B N 1
ATOM 2283 C CA . MET B 1 67 ? 2.207 4.559 -3.377 1 98.75 67 MET B CA 1
ATOM 2284 C C . MET B 1 67 ? 3.471 4.156 -4.129 1 98.75 67 MET B C 1
ATOM 2286 O O . MET B 1 67 ? 4.566 4.617 -3.801 1 98.75 67 MET B O 1
ATOM 2290 N N . THR B 1 68 ? 3.334 3.326 -5.176 1 98.81 68 THR B N 1
ATOM 2291 C CA . THR B 1 68 ? 4.461 3.002 -6.043 1 98.81 68 THR B CA 1
ATOM 2292 C C . THR B 1 68 ? 5 4.258 -6.723 1 98.81 68 THR B C 1
ATOM 2294 O O . THR B 1 68 ? 6.207 4.504 -6.715 1 98.81 68 THR B O 1
ATOM 2297 N N . ILE B 1 69 ? 4.07 5.059 -7.238 1 98.81 69 ILE B N 1
ATOM 2298 C CA . ILE B 1 69 ? 4.457 6.289 -7.918 1 98.81 69 ILE B CA 1
ATOM 2299 C C . ILE B 1 69 ? 5.121 7.242 -6.926 1 98.81 69 ILE B C 1
ATOM 2301 O O . ILE B 1 69 ? 6.164 7.828 -7.223 1 98.81 69 ILE B O 1
ATOM 2305 N N . CYS B 1 70 ? 4.535 7.336 -5.746 1 98.88 70 CYS B N 1
ATOM 2306 C CA . CYS B 1 70 ? 5.098 8.203 -4.719 1 98.88 70 CYS B CA 1
ATOM 2307 C C . CYS B 1 70 ? 6.527 7.801 -4.387 1 98.88 70 CYS B C 1
ATOM 2309 O O . CYS B 1 70 ? 7.422 8.648 -4.344 1 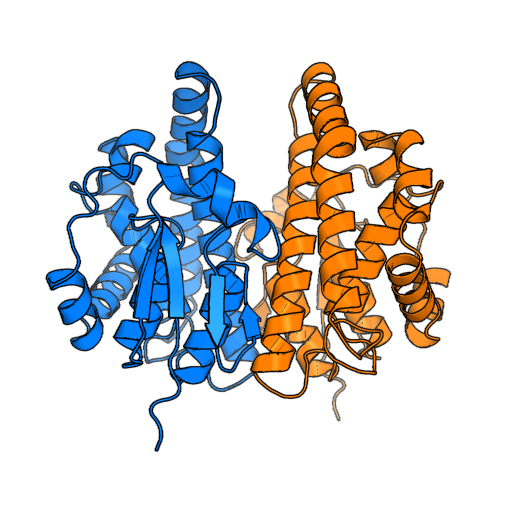98.88 70 CYS B O 1
ATOM 2311 N N . ARG B 1 71 ? 6.746 6.52 -4.164 1 98.19 71 ARG B N 1
ATOM 2312 C CA . ARG B 1 71 ? 8.086 6.047 -3.822 1 98.19 71 ARG B CA 1
ATOM 2313 C C . ARG B 1 71 ? 9.055 6.281 -4.973 1 98.19 71 ARG B C 1
ATOM 2315 O O . ARG B 1 71 ? 10.211 6.66 -4.75 1 98.19 71 ARG B O 1
ATOM 2322 N N . PHE B 1 72 ? 8.633 6.098 -6.207 1 98.31 72 PHE B N 1
ATOM 2323 C CA . PHE B 1 72 ? 9.484 6.266 -7.379 1 98.31 72 PHE B CA 1
ATOM 2324 C C . PHE B 1 72 ? 9.945 7.715 -7.512 1 98.31 72 PHE B C 1
ATOM 2326 O O . PHE B 1 72 ? 11.141 7.98 -7.629 1 98.31 72 PHE B O 1
ATOM 2333 N N . VAL B 1 73 ? 9.039 8.68 -7.41 1 98.31 73 VAL B N 1
ATOM 2334 C CA . VAL B 1 73 ? 9.398 10.078 -7.617 1 98.31 73 VAL B CA 1
ATOM 2335 C C . VAL B 1 73 ? 10.141 10.602 -6.391 1 98.31 73 VAL B C 1
ATOM 2337 O O . VAL B 1 73 ? 10.984 11.492 -6.504 1 98.31 73 VAL B O 1
ATOM 2340 N N . ALA B 1 74 ? 9.82 10.047 -5.219 1 97.94 74 ALA B N 1
ATOM 2341 C CA . ALA B 1 74 ? 10.562 10.43 -4.016 1 97.94 74 ALA B CA 1
ATOM 2342 C C . ALA B 1 74 ? 12.039 10.07 -4.141 1 97.94 74 ALA B C 1
ATOM 2344 O O . ALA B 1 74 ? 12.906 10.844 -3.746 1 97.94 74 ALA B O 1
ATOM 2345 N N . LYS B 1 75 ? 12.281 8.852 -4.648 1 96.31 75 LYS B N 1
ATOM 2346 C CA . LYS B 1 75 ? 13.672 8.438 -4.859 1 96.31 75 LYS B CA 1
ATOM 2347 C C . LYS B 1 75 ? 14.375 9.367 -5.844 1 96.31 75 LYS B C 1
ATOM 2349 O O . LYS B 1 75 ? 15.516 9.773 -5.613 1 96.31 75 LYS B O 1
ATOM 2354 N N . LYS B 1 76 ? 13.758 9.711 -6.879 1 95.19 76 LYS B N 1
ATOM 2355 C CA . LYS B 1 76 ? 14.32 10.609 -7.883 1 95.19 76 LYS B CA 1
ATOM 2356 C C . LYS B 1 76 ? 14.617 11.977 -7.285 1 95.19 76 LYS B C 1
ATOM 2358 O O . LYS B 1 76 ? 15.586 12.633 -7.668 1 95.19 76 LYS B O 1
ATOM 2363 N N . ALA B 1 77 ? 13.797 12.383 -6.344 1 96.56 77 ALA B N 1
ATOM 2364 C CA . ALA B 1 77 ? 13.906 13.711 -5.746 1 96.56 77 ALA B CA 1
ATOM 2365 C C . ALA B 1 77 ? 14.859 13.703 -4.555 1 96.56 77 ALA B C 1
ATOM 2367 O O . ALA B 1 77 ? 15.125 14.742 -3.957 1 96.56 77 ALA B O 1
ATOM 2368 N N . GLY B 1 78 ? 15.352 12.516 -4.152 1 95.62 78 GLY B N 1
ATOM 2369 C CA . GLY B 1 78 ? 16.188 12.422 -2.971 1 95.62 78 GLY B CA 1
ATOM 2370 C C . GLY B 1 78 ? 15.422 12.578 -1.673 1 95.62 78 GLY B C 1
ATOM 2371 O O . GLY B 1 78 ? 15.961 13.062 -0.677 1 95.62 78 GLY B O 1
ATOM 2372 N N . LEU B 1 79 ? 14.148 12.156 -1.675 1 97.56 79 LEU B N 1
ATOM 2373 C CA . LEU B 1 79 ? 13.258 12.391 -0.54 1 97.56 79 LEU B CA 1
ATOM 2374 C C . LEU B 1 79 ? 12.875 11.078 0.132 1 97.56 79 LEU B C 1
ATOM 2376 O O . LEU B 1 79 ? 12.039 11.062 1.038 1 97.56 79 LEU B O 1
ATOM 2380 N N . ALA B 1 80 ? 13.398 9.922 -0.301 1 96.12 80 ALA B N 1
ATOM 2381 C CA . ALA B 1 80 ? 12.906 8.609 0.121 1 96.12 80 ALA B CA 1
ATOM 2382 C C . ALA B 1 80 ? 13.734 8.062 1.28 1 96.12 80 ALA B C 1
ATOM 2384 O O . ALA B 1 80 ? 13.453 6.973 1.788 1 96.12 80 ALA B O 1
ATOM 2385 N N . GLY B 1 81 ? 14.672 8.797 1.81 1 92.94 81 GLY B N 1
ATOM 2386 C CA . GLY B 1 81 ? 15.578 8.289 2.828 1 92.94 81 GLY B CA 1
ATOM 2387 C C . GLY B 1 81 ? 16.906 7.84 2.268 1 92.94 81 GLY B C 1
ATOM 2388 O O . GLY B 1 81 ? 17.016 7.539 1.075 1 92.94 81 GLY B O 1
ATOM 2389 N N . ILE B 1 82 ? 17.938 7.633 3.125 1 90.75 82 ILE B N 1
ATOM 2390 C CA . ILE B 1 82 ? 19.297 7.441 2.621 1 90.75 82 ILE B CA 1
ATOM 2391 C C . ILE B 1 82 ? 19.734 5.996 2.854 1 90.75 82 ILE B C 1
ATOM 2393 O O . ILE B 1 82 ? 20.828 5.598 2.443 1 90.75 82 ILE B O 1
ATOM 2397 N N . ASN B 1 83 ? 18.938 5.242 3.568 1 90.31 83 ASN B N 1
ATOM 2398 C CA . ASN B 1 83 ? 19.203 3.822 3.766 1 90.31 83 ASN B CA 1
ATOM 2399 C C . ASN B 1 83 ? 17.906 3.031 3.934 1 90.31 83 ASN B C 1
ATOM 2401 O O . ASN B 1 83 ? 16.812 3.613 3.994 1 90.31 83 ASN B O 1
ATOM 2405 N N . ALA B 1 84 ? 18.031 1.696 4.004 1 90.62 84 ALA B N 1
ATOM 2406 C CA . ALA B 1 84 ? 16.875 0.805 3.975 1 90.62 84 ALA B CA 1
ATOM 2407 C C . ALA B 1 84 ? 15.969 1.037 5.184 1 90.62 84 ALA B C 1
ATOM 2409 O O . ALA B 1 84 ? 14.742 0.969 5.07 1 90.62 84 ALA B O 1
ATOM 2410 N N . LEU B 1 85 ? 16.562 1.268 6.289 1 91.69 85 LEU B N 1
ATOM 2411 C CA . LEU B 1 85 ? 15.781 1.438 7.508 1 91.69 85 LEU B CA 1
ATOM 2412 C C . LEU B 1 85 ? 15 2.748 7.473 1 91.69 85 LEU B C 1
ATOM 2414 O O . LEU B 1 85 ? 13.82 2.781 7.809 1 91.69 85 LEU B O 1
ATOM 2418 N N . GLU B 1 86 ? 15.664 3.871 7.078 1 93 86 GLU B N 1
ATOM 2419 C CA . GLU B 1 86 ? 14.977 5.148 6.934 1 93 86 GLU B CA 1
ATOM 2420 C C . GLU B 1 86 ? 13.852 5.062 5.902 1 93 86 GLU B C 1
ATOM 2422 O O . GLU B 1 86 ? 12.766 5.598 6.113 1 93 86 GLU B O 1
ATOM 2427 N N . GLN B 1 87 ? 14.133 4.371 4.836 1 95.31 87 GLN B N 1
ATOM 2428 C CA . GLN B 1 87 ? 13.109 4.176 3.809 1 95.31 87 GLN B CA 1
ATOM 2429 C C . GLN B 1 87 ? 11.914 3.402 4.355 1 95.31 87 GLN B C 1
ATOM 2431 O O . GLN B 1 87 ? 10.766 3.748 4.082 1 95.31 87 GLN B O 1
ATOM 2436 N N . ALA B 1 88 ? 12.203 2.412 5.156 1 96.56 88 ALA B N 1
ATOM 2437 C CA . ALA B 1 88 ? 11.125 1.61 5.73 1 96.56 88 ALA B CA 1
ATOM 2438 C C . ALA B 1 88 ? 10.273 2.441 6.688 1 96.56 88 ALA B C 1
ATOM 2440 O O . ALA B 1 88 ? 9.055 2.285 6.73 1 96.56 88 ALA B O 1
ATOM 2441 N N . GLN B 1 89 ? 10.914 3.277 7.43 1 95.06 89 GLN B N 1
ATOM 2442 C CA . GLN B 1 89 ? 10.172 4.141 8.344 1 95.06 89 GLN B CA 1
ATOM 2443 C C . GLN B 1 89 ? 9.242 5.082 7.582 1 95.06 89 GLN B C 1
ATOM 2445 O O . GLN B 1 89 ? 8.086 5.262 7.965 1 95.06 89 GLN B O 1
ATOM 2450 N N . MET B 1 90 ? 9.711 5.598 6.52 1 97.06 90 MET B N 1
ATOM 2451 C CA . MET B 1 90 ? 8.891 6.473 5.691 1 97.06 90 MET B CA 1
ATOM 2452 C C . MET B 1 90 ? 7.766 5.688 5.02 1 97.06 90 MET B C 1
ATOM 2454 O O . MET B 1 90 ? 6.613 6.129 5.008 1 97.06 90 MET B O 1
ATOM 2458 N N . ASP B 1 91 ? 8.125 4.543 4.535 1 98.12 91 ASP B N 1
ATOM 2459 C CA . ASP B 1 91 ? 7.129 3.693 3.891 1 98.12 91 ASP B CA 1
ATOM 2460 C C . ASP B 1 91 ? 6 3.34 4.855 1 98.12 91 ASP B C 1
ATOM 2462 O O . ASP B 1 91 ? 4.832 3.309 4.469 1 98.12 91 ASP B O 1
ATOM 2466 N N . MET B 1 92 ? 6.363 3.047 6.051 1 98.19 92 MET B N 1
ATOM 2467 C CA . MET B 1 92 ? 5.387 2.639 7.055 1 98.19 92 MET B CA 1
ATOM 2468 C C . MET B 1 92 ? 4.332 3.721 7.262 1 98.19 92 MET B C 1
ATOM 2470 O O . MET B 1 92 ? 3.133 3.438 7.238 1 98.19 92 MET B O 1
ATOM 2474 N N . VAL B 1 93 ? 4.766 4.938 7.398 1 98.31 93 VAL B N 1
ATOM 2475 C CA . VAL B 1 93 ? 3.846 6.047 7.629 1 98.31 93 VAL B CA 1
ATOM 2476 C C . VAL B 1 93 ? 3.07 6.352 6.352 1 98.31 93 VAL B C 1
ATOM 2478 O O . VAL B 1 93 ? 1.862 6.594 6.391 1 98.31 93 VAL B O 1
ATOM 2481 N N . ALA B 1 94 ? 3.75 6.309 5.219 1 98.69 94 ALA B N 1
ATOM 2482 C CA . ALA B 1 94 ? 3.084 6.535 3.938 1 98.69 94 ALA B CA 1
ATOM 2483 C C . ALA B 1 94 ? 1.986 5.5 3.703 1 98.69 94 ALA B C 1
ATOM 2485 O O . ALA B 1 94 ? 0.877 5.844 3.289 1 98.69 94 ALA B O 1
ATOM 2486 N N . ASP B 1 95 ? 2.318 4.262 3.945 1 98.69 95 ASP B N 1
ATOM 2487 C CA . ASP B 1 95 ? 1.339 3.193 3.771 1 98.69 95 ASP B CA 1
ATOM 2488 C C . ASP B 1 95 ? 0.168 3.357 4.738 1 98.69 95 ASP B C 1
ATOM 2490 O O . ASP B 1 95 ? -0.978 3.062 4.387 1 98.69 95 ASP B O 1
ATOM 2494 N N . LYS B 1 96 ? 0.441 3.783 5.941 1 98.69 96 LYS B N 1
ATOM 2495 C CA . LYS B 1 96 ? -0.642 4.035 6.887 1 98.69 96 LYS B CA 1
ATOM 2496 C C . LYS B 1 96 ? -1.529 5.184 6.414 1 98.69 96 LYS B C 1
ATOM 2498 O O . LYS B 1 96 ? -2.756 5.109 6.516 1 98.69 96 LYS B O 1
ATOM 2503 N N . CYS B 1 97 ? -0.935 6.223 5.91 1 98.69 97 CYS B N 1
ATOM 2504 C CA . CYS B 1 97 ? -1.698 7.328 5.344 1 98.69 97 CYS B CA 1
ATOM 2505 C C . CYS B 1 97 ? -2.555 6.859 4.172 1 98.69 97 CYS B C 1
ATOM 2507 O O . CYS B 1 97 ? -3.688 7.312 4.008 1 98.69 97 CYS B O 1
ATOM 2509 N N . ASN B 1 98 ? -1.99 6.012 3.393 1 98.56 98 ASN B N 1
ATOM 2510 C CA . ASN B 1 98 ? -2.756 5.449 2.283 1 98.56 98 ASN B CA 1
ATOM 2511 C C . ASN B 1 98 ? -3.963 4.66 2.779 1 98.56 98 ASN B C 1
ATOM 2513 O O . ASN B 1 98 ? -5.023 4.684 2.154 1 98.56 98 ASN B O 1
ATOM 2517 N N . GLU B 1 99 ? -3.787 3.9 3.861 1 98.06 99 GLU B N 1
ATOM 2518 C CA . GLU B 1 99 ? -4.922 3.211 4.465 1 98.06 99 GLU B CA 1
ATOM 2519 C C . GLU B 1 99 ? -6.012 4.199 4.875 1 98.06 99 GLU B C 1
ATOM 2521 O O . GLU B 1 99 ? -7.195 3.963 4.625 1 98.06 99 GLU B O 1
ATOM 2526 N N . TYR B 1 100 ? -5.609 5.27 5.516 1 98.12 100 TYR B N 1
ATOM 2527 C CA . TYR B 1 100 ? -6.535 6.324 5.914 1 98.12 100 TYR B CA 1
ATOM 2528 C C . TYR B 1 100 ? -7.305 6.859 4.715 1 98.12 100 TYR B C 1
ATOM 2530 O O . TYR B 1 100 ? -8.531 6.93 4.734 1 98.12 100 TYR B O 1
ATOM 2538 N N . THR B 1 101 ? -6.605 7.168 3.65 1 97.75 101 THR B N 1
ATOM 2539 C CA . THR B 1 101 ? -7.207 7.738 2.451 1 97.75 101 THR B CA 1
ATOM 2540 C C . THR B 1 101 ? -8.133 6.727 1.779 1 97.75 101 THR B C 1
ATOM 2542 O O . THR B 1 101 ? -9.211 7.086 1.306 1 97.75 101 THR B O 1
ATOM 2545 N N . THR B 1 102 ? -7.711 5.496 1.763 1 97.69 102 THR B N 1
ATOM 2546 C CA . THR B 1 102 ? -8.531 4.449 1.167 1 97.69 102 THR B CA 1
ATOM 2547 C C . THR B 1 102 ? -9.844 4.297 1.929 1 97.69 102 THR B C 1
ATOM 2549 O O . THR B 1 102 ? -10.906 4.113 1.322 1 97.69 102 THR B O 1
ATOM 2552 N N . LYS B 1 103 ? -9.766 4.355 3.252 1 97.12 103 LYS B N 1
ATOM 2553 C CA . LYS B 1 103 ? -10.984 4.289 4.055 1 97.12 103 LYS B CA 1
ATOM 2554 C C . LYS B 1 103 ? -11.93 5.434 3.711 1 97.12 103 LYS B C 1
ATOM 2556 O O . LYS B 1 103 ? -13.148 5.238 3.641 1 97.12 103 LYS B O 1
ATOM 2561 N N . LEU B 1 104 ? -11.43 6.594 3.475 1 96.81 104 LEU B N 1
ATOM 2562 C CA . LEU B 1 104 ? -12.25 7.738 3.096 1 96.81 104 LEU B CA 1
ATOM 2563 C C . LEU B 1 104 ? -12.938 7.492 1.755 1 96.81 104 LEU B C 1
ATOM 2565 O O . LEU B 1 104 ? -14.125 7.777 1.6 1 96.81 104 LEU B O 1
ATOM 2569 N N . PHE B 1 105 ? -12.211 6.965 0.815 1 95.69 105 PHE B N 1
ATOM 2570 C CA . PHE B 1 105 ? -12.773 6.691 -0.5 1 95.69 105 PHE B CA 1
ATOM 2571 C C . PHE B 1 105 ? -13.836 5.602 -0.415 1 95.69 105 PHE B C 1
ATOM 2573 O O . PHE B 1 105 ? -14.852 5.66 -1.118 1 95.69 105 PHE B O 1
ATOM 2580 N N . ASP B 1 106 ? -13.57 4.594 0.422 1 94.94 106 ASP B N 1
ATOM 2581 C CA . ASP B 1 106 ? -14.555 3.535 0.618 1 94.94 106 ASP B CA 1
ATOM 2582 C C . ASP B 1 106 ? -15.867 4.098 1.162 1 94.94 106 ASP B C 1
ATOM 2584 O O . ASP B 1 106 ? -16.953 3.68 0.744 1 94.94 106 ASP B O 1
ATOM 2588 N N . ILE B 1 107 ? -15.773 4.996 2.1 1 96.12 107 ILE B N 1
ATOM 2589 C CA . ILE B 1 107 ? -16.953 5.629 2.67 1 96.12 107 ILE B CA 1
ATOM 2590 C C . ILE B 1 107 ? -17.688 6.414 1.588 1 96.12 107 ILE B C 1
ATOM 2592 O O . ILE B 1 107 ? -18.922 6.312 1.458 1 96.12 107 ILE B O 1
ATOM 2596 N N . HIS B 1 108 ? -16.906 7.16 0.847 1 94.38 108 HIS B N 1
ATOM 2597 C CA . HIS B 1 108 ? -17.469 7.965 -0.235 1 94.38 108 HIS B CA 1
ATOM 2598 C C . HIS B 1 108 ? -18.234 7.098 -1.22 1 94.38 108 HIS B C 1
ATOM 2600 O O . HIS B 1 108 ? -19.266 7.527 -1.759 1 94.38 108 HIS B O 1
ATOM 2606 N N . ASP B 1 109 ? -17.859 5.898 -1.422 1 92.94 109 ASP B N 1
ATOM 2607 C CA . ASP B 1 109 ? -18.406 5.035 -2.465 1 92.94 109 ASP B CA 1
ATOM 2608 C C . ASP B 1 109 ? -19.578 4.223 -1.939 1 92.94 109 ASP B C 1
ATOM 2610 O O . ASP B 1 109 ? -20.203 3.457 -2.686 1 92.94 109 ASP B O 1
ATOM 2614 N N . LEU B 1 110 ? -19.891 4.328 -0.646 1 94.06 110 LEU B N 1
ATOM 2615 C CA . LEU B 1 110 ? -21.031 3.602 -0.12 1 94.06 110 LEU B CA 1
ATOM 2616 C C . LEU B 1 110 ? -22.312 4.023 -0.833 1 94.06 110 LEU B C 1
ATOM 2618 O O . LEU B 1 110 ? -22.469 5.184 -1.223 1 94.06 110 LEU B O 1
ATOM 2622 N N . PRO B 1 111 ? -23.25 3.127 -0.975 1 92.19 111 PRO B N 1
ATOM 2623 C CA . PRO B 1 111 ? -24.359 3.328 -1.911 1 92.19 111 PRO B CA 1
ATOM 2624 C C . PRO B 1 111 ? -25.453 4.242 -1.35 1 92.19 111 PRO B C 1
ATOM 2626 O O . PRO B 1 111 ? -26.281 4.742 -2.102 1 92.19 111 PRO B O 1
ATOM 2629 N N . THR B 1 112 ? -25.562 4.445 -0.04 1 95 112 THR B N 1
ATOM 2630 C CA . THR B 1 112 ? -26.625 5.273 0.521 1 95 112 THR B CA 1
ATOM 2631 C C . THR B 1 112 ? -26.047 6.305 1.485 1 95 112 THR B C 1
ATOM 2633 O O . THR B 1 112 ? -25.016 6.07 2.113 1 95 112 THR B O 1
ATOM 2636 N N . ASP B 1 113 ? -26.766 7.375 1.6 1 94.62 113 ASP B N 1
ATOM 2637 C CA . ASP B 1 113 ? -26.344 8.438 2.51 1 94.62 113 ASP B CA 1
ATOM 2638 C C . ASP B 1 113 ? -26.328 7.949 3.957 1 94.62 113 ASP B C 1
ATOM 2640 O O . ASP B 1 113 ? -25.5 8.383 4.758 1 94.62 113 ASP B O 1
ATOM 2644 N N . GLU B 1 114 ? -27.219 7.078 4.238 1 95.56 114 GLU B N 1
ATOM 2645 C CA . GLU B 1 114 ? -27.297 6.531 5.59 1 95.56 114 GLU B CA 1
ATOM 2646 C C . GLU B 1 114 ? -26.047 5.727 5.926 1 95.56 114 GLU B C 1
ATOM 2648 O O . GLU B 1 114 ? -25.469 5.891 7.004 1 95.56 114 GLU B O 1
ATOM 2653 N N . LEU B 1 115 ? -25.625 4.91 5.031 1 94.62 115 LEU B N 1
ATOM 2654 C CA . LEU B 1 115 ? -24.406 4.117 5.238 1 94.62 115 LEU B CA 1
ATOM 2655 C C . LEU B 1 115 ? -23.172 5.016 5.316 1 94.62 115 LEU B C 1
ATOM 2657 O O . LEU B 1 115 ? -22.281 4.781 6.133 1 94.62 115 LEU B O 1
ATOM 2661 N N . LYS B 1 116 ? -23.172 6.055 4.488 1 95.94 116 LYS B N 1
ATOM 2662 C CA . LYS B 1 116 ? -22.062 7.004 4.508 1 95.94 116 LYS B CA 1
ATOM 2663 C C . LYS B 1 116 ? -21.969 7.723 5.852 1 95.94 116 LYS B C 1
ATOM 2665 O O . LYS B 1 116 ? -20.891 7.832 6.43 1 95.94 116 LYS B O 1
ATOM 2670 N N . ALA B 1 117 ? -23.094 8.141 6.285 1 96.12 117 ALA B N 1
ATOM 2671 C CA . ALA B 1 117 ? -23.141 8.875 7.551 1 96.12 117 ALA B CA 1
ATOM 2672 C C . ALA B 1 117 ? -22.656 7.996 8.703 1 96.12 117 ALA B C 1
ATOM 2674 O O . ALA B 1 117 ? -21.891 8.445 9.555 1 96.12 117 ALA B O 1
ATOM 2675 N N . LYS B 1 118 ? -23.125 6.773 8.688 1 96.31 118 LYS B N 1
ATOM 2676 C CA . LYS B 1 118 ? -22.734 5.84 9.742 1 96.31 118 LYS B CA 1
ATOM 2677 C C . LYS B 1 118 ? -21.234 5.566 9.703 1 96.31 118 LYS B C 1
ATOM 2679 O O . LYS B 1 118 ? -20.562 5.59 10.734 1 96.31 118 LYS B O 1
ATOM 2684 N N . ALA B 1 119 ? -20.719 5.324 8.57 1 96.44 119 ALA B N 1
ATOM 2685 C CA . ALA B 1 119 ? -19.297 5.035 8.406 1 96.44 119 ALA B CA 1
ATOM 2686 C C . ALA B 1 119 ? -18.453 6.262 8.727 1 96.44 119 ALA B C 1
ATOM 2688 O O . ALA B 1 119 ? -17.375 6.141 9.32 1 96.44 119 ALA B O 1
ATOM 2689 N N . SER B 1 120 ? -18.922 7.402 8.32 1 97 120 SER B N 1
ATOM 2690 C CA . SER B 1 120 ? -18.203 8.648 8.602 1 97 120 SER B CA 1
ATOM 2691 C C . SER B 1 120 ? -18.109 8.898 10.109 1 97 120 SER B C 1
ATOM 2693 O O . SER B 1 120 ? -17.078 9.344 10.602 1 97 120 SER B O 1
ATOM 2695 N N . LYS B 1 121 ? -19.188 8.633 10.766 1 96.88 121 LYS B N 1
ATOM 2696 C CA . LYS B 1 121 ? -19.188 8.805 12.219 1 96.88 121 LYS B CA 1
ATOM 2697 C C . LYS B 1 121 ? -18.172 7.879 12.883 1 96.88 121 LYS B C 1
ATOM 2699 O O . LYS B 1 121 ? -17.438 8.297 13.773 1 96.88 121 LYS B O 1
ATOM 2704 N N . LYS B 1 122 ? -18.156 6.668 12.43 1 96.62 122 LYS B N 1
ATOM 2705 C CA . LYS B 1 122 ? -17.188 5.719 12.961 1 96.62 122 LYS B CA 1
ATOM 2706 C C . LYS B 1 122 ? -15.758 6.172 12.664 1 96.62 122 LYS B C 1
ATOM 2708 O O . LYS B 1 122 ? -14.875 6.051 13.516 1 96.62 122 LYS B O 1
ATOM 2713 N N . MET B 1 123 ? -15.547 6.656 11.469 1 97 123 MET B N 1
ATOM 2714 C CA . MET B 1 123 ? -14.25 7.203 11.07 1 97 123 MET B CA 1
ATOM 2715 C C . MET B 1 123 ? -13.836 8.336 12.008 1 97 123 MET B C 1
ATOM 2717 O O . MET B 1 123 ? -12.727 8.336 12.531 1 97 123 MET B O 1
ATOM 2721 N N . LEU B 1 124 ? -14.734 9.195 12.242 1 96.62 124 LEU B N 1
ATOM 2722 C CA . LEU B 1 124 ? -14.477 10.398 13.016 1 96.62 124 LEU B CA 1
ATOM 2723 C C . LEU B 1 124 ? -14.289 10.07 14.492 1 96.62 124 LEU B C 1
ATOM 2725 O O . LEU B 1 124 ? -13.414 10.641 15.156 1 96.62 124 LEU B O 1
ATOM 2729 N N . ASP B 1 125 ? -15.078 9.109 15 1 96.5 125 ASP B N 1
ATOM 2730 C CA . ASP B 1 125 ? -15.109 8.844 16.438 1 96.5 125 ASP B CA 1
ATOM 2731 C C . ASP B 1 125 ? -14.023 7.852 16.844 1 96.5 125 ASP B C 1
ATOM 2733 O O . ASP B 1 125 ? -13.539 7.883 17.969 1 96.5 125 ASP B O 1
ATOM 2737 N N . ASP B 1 126 ? -13.688 7.02 15.906 1 96.38 126 ASP B N 1
ATOM 2738 C CA . ASP B 1 126 ? -12.828 5.906 16.297 1 96.38 126 ASP B CA 1
ATOM 2739 C C . ASP B 1 126 ? -11.508 5.938 15.531 1 96.38 126 ASP B C 1
ATOM 2741 O O . ASP B 1 126 ? -10.438 6.09 16.125 1 96.38 126 ASP B O 1
ATOM 2745 N N . TYR B 1 127 ? -11.602 5.941 14.258 1 97.31 127 TYR B N 1
ATOM 2746 C CA . TYR B 1 127 ? -10.406 5.707 13.453 1 97.31 127 TYR B CA 1
ATOM 2747 C C . TYR B 1 127 ? -9.477 6.914 13.5 1 97.31 127 TYR B C 1
ATOM 2749 O O . TYR B 1 127 ? -8.273 6.77 13.734 1 97.31 127 TYR B O 1
ATOM 2757 N N . VAL B 1 128 ? -10.008 8.133 13.273 1 98 128 VAL B N 1
ATOM 2758 C CA . VAL B 1 128 ? -9.18 9.328 13.156 1 98 128 VAL B CA 1
ATOM 2759 C C . VAL B 1 128 ? -8.461 9.594 14.484 1 98 128 VAL B C 1
ATOM 2761 O O . VAL B 1 128 ? -7.25 9.812 14.508 1 98 128 VAL B O 1
ATOM 2764 N N . PRO B 1 129 ? -9.133 9.508 15.633 1 97.44 129 PRO B N 1
ATOM 2765 C CA . PRO B 1 129 ? -8.414 9.695 16.906 1 97.44 129 PRO B CA 1
ATOM 2766 C C . PRO B 1 129 ? -7.301 8.672 17.109 1 97.44 129 PRO B C 1
ATOM 2768 O O . PRO B 1 129 ? -6.211 9.031 17.562 1 97.44 129 PRO B O 1
ATOM 2771 N N . MET B 1 130 ? -7.539 7.434 16.781 1 96.62 130 MET B N 1
ATOM 2772 C CA . MET B 1 130 ? -6.512 6.402 16.891 1 96.62 130 MET B CA 1
ATOM 2773 C C . MET B 1 130 ? -5.332 6.711 15.984 1 96.62 130 MET B C 1
ATOM 2775 O O . MET B 1 130 ? -4.176 6.578 16.391 1 96.62 130 MET B O 1
ATOM 2779 N N . PHE B 1 131 ? -5.66 7.082 14.773 1 97.88 131 PHE B N 1
ATOM 2780 C CA . PHE B 1 131 ? -4.656 7.43 13.773 1 97.88 131 PHE B CA 1
ATOM 2781 C C . PHE B 1 131 ? -3.748 8.539 14.281 1 97.88 131 PHE B C 1
ATOM 2783 O O . PHE B 1 131 ? -2.523 8.414 14.25 1 97.88 131 PHE B O 1
ATOM 2790 N N . LEU B 1 132 ? -4.312 9.602 14.805 1 98.25 132 LEU B N 1
ATOM 2791 C CA . LEU B 1 132 ? -3.576 10.758 15.305 1 98.25 132 LEU B CA 1
ATOM 2792 C C . LEU B 1 132 ? -2.773 10.391 16.547 1 98.25 132 LEU B C 1
ATOM 2794 O O . LEU B 1 132 ? -1.61 10.781 16.672 1 98.25 132 LEU B O 1
ATOM 2798 N N . LYS B 1 133 ? -3.381 9.656 17.391 1 97.5 133 LYS B N 1
ATOM 2799 C CA . LYS B 1 133 ? -2.703 9.25 18.609 1 97.5 133 LYS B CA 1
ATOM 2800 C C . LYS B 1 133 ? -1.472 8.398 18.312 1 97.5 133 LYS B C 1
ATOM 2802 O O . LYS B 1 133 ? -0.401 8.625 18.875 1 97.5 133 LYS B O 1
ATOM 2807 N N . ASN B 1 134 ? -1.67 7.438 17.453 1 96.75 134 ASN B N 1
ATOM 2808 C CA . ASN B 1 134 ? -0.562 6.562 17.094 1 96.75 134 ASN B CA 1
ATOM 2809 C C . ASN B 1 134 ? 0.552 7.328 16.391 1 96.75 134 ASN B C 1
ATOM 2811 O O . ASN B 1 134 ? 1.734 7.086 16.641 1 96.75 134 ASN B O 1
ATOM 2815 N N . LEU B 1 135 ? 0.185 8.234 15.508 1 97.25 135 LEU B N 1
ATOM 2816 C CA . LEU B 1 135 ? 1.168 9.07 14.828 1 97.25 135 LEU B CA 1
ATOM 2817 C C . LEU B 1 135 ? 1.941 9.922 15.828 1 97.25 135 LEU B C 1
ATOM 2819 O O . LEU B 1 135 ? 3.166 10.031 15.742 1 97.25 135 LEU B O 1
ATOM 2823 N N . ASP B 1 136 ? 1.248 10.523 16.734 1 96.94 136 ASP B N 1
ATOM 2824 C CA . ASP B 1 136 ? 1.886 11.344 17.766 1 96.94 136 ASP B CA 1
ATOM 2825 C C . ASP B 1 136 ? 2.861 10.523 18.594 1 96.94 136 ASP B C 1
ATOM 2827 O O . ASP B 1 136 ? 3.965 10.984 18.906 1 96.94 136 ASP B O 1
ATOM 2831 N N . SER B 1 137 ? 2.438 9.305 18.969 1 95.44 137 SER B N 1
ATOM 2832 C CA . SER B 1 137 ? 3.301 8.398 19.719 1 95.44 137 SER B CA 1
ATOM 2833 C C . SER B 1 137 ? 4.574 8.078 18.938 1 95.44 137 SER B C 1
ATOM 2835 O O . SER B 1 137 ? 5.664 8.023 19.516 1 95.44 137 SER B O 1
ATOM 2837 N N . LEU B 1 138 ? 4.426 7.844 17.656 1 93.94 138 LEU B N 1
ATOM 2838 C CA . LEU B 1 138 ? 5.574 7.566 16.797 1 93.94 138 LEU B CA 1
ATOM 2839 C C . LEU B 1 138 ? 6.535 8.75 16.781 1 93.94 138 LEU B C 1
ATOM 2841 O O . LEU B 1 138 ? 7.746 8.57 16.922 1 93.94 138 LEU B O 1
ATOM 2845 N N . LEU B 1 139 ? 6.023 9.938 16.625 1 94.25 139 LEU B N 1
ATOM 2846 C CA . LEU B 1 139 ? 6.84 11.148 16.547 1 94.25 139 LEU B CA 1
ATOM 2847 C C . LEU B 1 139 ? 7.512 11.438 17.875 1 94.25 139 LEU B C 1
ATOM 2849 O O . LEU B 1 139 ? 8.641 11.938 17.922 1 94.25 139 LEU B O 1
ATOM 2853 N N . GLU B 1 140 ? 6.793 11.125 18.906 1 93.69 140 GLU B N 1
ATOM 2854 C CA . GLU B 1 140 ? 7.336 11.352 20.25 1 93.69 140 GLU B CA 1
ATOM 2855 C C . GLU B 1 140 ? 8.57 10.492 20.5 1 93.69 140 GLU B C 1
ATOM 2857 O O . GLU B 1 140 ? 9.508 10.922 21.172 1 93.69 140 GLU B O 1
ATOM 2862 N N . LYS B 1 141 ? 8.617 9.328 19.984 1 90.12 141 LYS B N 1
ATOM 2863 C CA . LYS B 1 141 ? 9.711 8.383 20.203 1 90.12 141 LYS B CA 1
ATOM 2864 C C . LYS B 1 141 ? 10.922 8.734 19.328 1 90.12 141 LYS B C 1
ATOM 2866 O O . LYS B 1 141 ? 12.016 8.227 19.547 1 90.12 141 LYS B O 1
ATOM 2871 N N . SER B 1 142 ? 10.672 9.617 18.453 1 86.75 142 SER B N 1
ATOM 2872 C CA . SER B 1 142 ? 11.742 9.984 17.531 1 86.75 142 SER B CA 1
ATOM 2873 C C . SER B 1 142 ? 12.5 11.219 18.016 1 86.75 142 SER B C 1
ATOM 2875 O O . SER B 1 142 ? 11.914 12.094 18.656 1 86.75 142 SER B O 1
ATOM 2877 N N . SER B 1 143 ? 13.719 11.273 17.828 1 84.56 143 SER B N 1
ATOM 2878 C CA . SER B 1 143 ? 14.516 12.461 18.109 1 84.56 143 SER B CA 1
ATOM 2879 C C . SER B 1 143 ? 14.406 13.484 16.984 1 84.56 143 SER B C 1
ATOM 2881 O O . SER B 1 143 ? 14.875 14.617 17.109 1 84.56 143 SER B O 1
ATOM 2883 N N . ASN B 1 144 ? 13.82 13.102 15.969 1 89.81 144 ASN B N 1
ATOM 2884 C CA . ASN B 1 144 ? 13.703 13.961 14.797 1 89.81 144 ASN B CA 1
ATOM 2885 C C . ASN B 1 144 ? 12.305 14.57 14.68 1 89.81 144 ASN B C 1
ATOM 2887 O O . ASN B 1 144 ? 11.328 13.984 15.148 1 89.81 144 ASN B O 1
ATOM 2891 N N . LYS B 1 145 ? 12.227 15.703 14.062 1 93.31 145 LYS B N 1
ATOM 2892 C CA . LYS B 1 145 ? 10.953 16.375 13.797 1 93.31 145 LYS B CA 1
ATOM 2893 C C . LYS B 1 145 ? 10.156 15.633 12.734 1 93.31 145 LYS B C 1
ATOM 2895 O O . LYS B 1 145 ? 8.922 15.594 12.789 1 93.31 145 LYS B O 1
ATOM 2900 N N . PHE B 1 146 ? 10.875 15.039 11.805 1 96.25 146 PHE B N 1
ATOM 2901 C CA . PHE B 1 146 ? 10.203 14.422 10.672 1 96.25 146 PHE B CA 1
ATOM 2902 C C . PHE B 1 146 ? 10.359 12.906 10.703 1 96.25 146 PHE B C 1
ATOM 2904 O O . PHE B 1 146 ? 11.148 12.375 11.492 1 96.25 146 PHE B O 1
ATOM 2911 N N . ILE B 1 147 ? 9.57 12.102 9.961 1 93.75 147 ILE B N 1
ATOM 2912 C CA . ILE B 1 147 ? 9.422 10.648 10.008 1 93.75 147 ILE B CA 1
ATOM 2913 C C . ILE B 1 147 ? 10.75 9.984 9.672 1 93.75 147 ILE B C 1
ATOM 2915 O O . ILE B 1 147 ? 11.156 9.031 10.344 1 93.75 147 ILE B O 1
ATOM 2919 N N . GLY B 1 148 ? 11.531 10.375 8.742 1 85.06 148 GLY B N 1
ATOM 2920 C CA . GLY B 1 148 ? 12.742 9.711 8.297 1 85.06 148 GLY B CA 1
ATOM 2921 C C . GLY B 1 148 ? 14.016 10.398 8.766 1 85.06 148 GLY B C 1
ATOM 2922 O O . GLY B 1 148 ? 15.117 9.898 8.539 1 85.06 148 GLY B O 1
ATOM 2923 N N . GLY B 1 149 ? 13.891 11.516 9.5 1 87.69 149 GLY B N 1
ATOM 2924 C CA . GLY B 1 149 ? 15.102 12.227 9.883 1 87.69 149 GLY B CA 1
ATOM 2925 C C . GLY B 1 149 ? 14.859 13.695 10.18 1 87.69 149 GLY B C 1
ATOM 2926 O O . GLY B 1 149 ? 13.742 14.086 10.516 1 87.69 149 GLY B O 1
ATOM 2927 N N . PRO B 1 150 ? 15.977 14.453 10.086 1 91.25 150 PRO B N 1
ATOM 2928 C CA . PRO B 1 150 ? 15.891 15.859 10.469 1 91.25 150 PRO B CA 1
ATOM 2929 C C . PRO B 1 150 ? 15.305 16.734 9.367 1 91.25 150 PRO B C 1
ATOM 2931 O O . PRO B 1 150 ? 14.953 17.891 9.617 1 91.25 150 PRO B O 1
ATOM 2934 N N . VAL B 1 151 ? 15.305 16.188 8.203 1 93.81 151 VAL B N 1
ATOM 2935 C CA . VAL B 1 151 ? 14.742 16.938 7.086 1 93.81 151 VAL B CA 1
ATOM 2936 C C . VAL B 1 151 ? 13.523 16.203 6.531 1 93.81 151 VAL B C 1
ATOM 2938 O O . VAL B 1 151 ? 13.438 14.977 6.613 1 93.81 151 VAL B O 1
ATOM 2941 N N . PRO B 1 152 ? 12.57 16.984 5.926 1 97.25 152 PRO B N 1
ATOM 2942 C CA . PRO B 1 152 ? 11.352 16.344 5.422 1 97.25 152 PRO B CA 1
ATOM 2943 C C . PRO B 1 152 ? 11.633 15.359 4.285 1 97.25 152 PRO B C 1
ATOM 2945 O O . PRO B 1 152 ? 12.492 15.617 3.439 1 97.25 152 PRO B O 1
ATOM 2948 N N . GLY B 1 153 ? 10.945 14.242 4.316 1 97.62 153 GLY B N 1
ATOM 2949 C CA . GLY B 1 153 ? 10.875 13.312 3.203 1 97.62 153 GLY B CA 1
ATOM 2950 C C . GLY B 1 153 ? 9.477 13.156 2.637 1 97.62 153 GLY B C 1
ATOM 2951 O O . GLY B 1 153 ? 8.562 13.891 3.018 1 97.62 153 GLY B O 1
ATOM 2952 N N . TYR B 1 154 ? 9.281 12.203 1.719 1 98.62 154 TYR B N 1
ATOM 2953 C CA . TYR B 1 154 ? 8.016 12.117 0.997 1 98.62 154 TYR B CA 1
ATOM 2954 C C . TYR B 1 154 ? 6.891 11.688 1.927 1 98.62 154 TYR B C 1
ATOM 2956 O O . TYR B 1 154 ? 5.73 12.055 1.72 1 98.62 154 TYR B O 1
ATOM 2964 N N . ALA B 1 155 ? 7.219 10.867 2.949 1 98.69 155 ALA B N 1
ATOM 2965 C CA . ALA B 1 155 ? 6.188 10.453 3.898 1 98.69 155 ALA B CA 1
ATOM 2966 C C . ALA B 1 155 ? 5.625 11.664 4.648 1 98.69 155 ALA B C 1
ATOM 2968 O O . ALA B 1 155 ? 4.441 11.688 5 1 98.69 155 ALA B O 1
ATOM 2969 N N . ASP B 1 156 ? 6.496 12.641 4.938 1 98.75 156 ASP B N 1
ATOM 2970 C CA . ASP B 1 156 ? 6.047 13.852 5.609 1 98.75 156 ASP B CA 1
ATOM 2971 C C . ASP B 1 156 ? 5.09 14.648 4.727 1 98.75 156 ASP B C 1
ATOM 2973 O O . ASP B 1 156 ? 4.133 15.25 5.219 1 98.75 156 ASP B O 1
ATOM 2977 N N . ILE B 1 157 ? 5.332 14.672 3.461 1 98.81 157 ILE B N 1
ATOM 2978 C CA . ILE B 1 157 ? 4.473 15.367 2.506 1 98.81 157 ILE B CA 1
ATOM 2979 C C . ILE B 1 157 ? 3.104 14.695 2.461 1 98.81 157 ILE B C 1
ATOM 2981 O O . ILE B 1 157 ? 2.072 15.367 2.51 1 98.81 157 ILE B O 1
ATOM 2985 N N . ILE B 1 158 ? 3.068 13.383 2.398 1 98.81 158 ILE B N 1
ATOM 2986 C CA . ILE B 1 158 ? 1.828 12.617 2.367 1 98.81 158 ILE B CA 1
ATOM 2987 C C . ILE B 1 158 ? 1.051 12.836 3.662 1 98.81 158 ILE B C 1
ATOM 2989 O O . ILE B 1 158 ? -0.155 13.102 3.633 1 98.81 158 ILE B O 1
ATOM 2993 N N . LEU B 1 159 ? 1.777 12.727 4.773 1 98.75 159 LEU B N 1
ATOM 2994 C CA . LEU B 1 159 ? 1.148 12.938 6.07 1 98.75 159 LEU B CA 1
ATOM 2995 C C . LEU B 1 159 ? 0.575 14.352 6.172 1 98.75 159 LEU B C 1
ATOM 2997 O O . LEU B 1 159 ? -0.561 14.531 6.613 1 98.75 159 LEU B O 1
ATOM 3001 N N . ALA B 1 160 ? 1.322 15.32 5.754 1 98.62 160 ALA B N 1
ATOM 3002 C CA . ALA B 1 160 ? 0.871 16.703 5.816 1 98.62 160 ALA B CA 1
ATOM 3003 C C . ALA B 1 160 ? -0.416 16.906 5.02 1 98.62 160 ALA B C 1
ATOM 3005 O O . ALA B 1 160 ? -1.294 17.672 5.422 1 98.62 160 ALA B O 1
ATOM 3006 N N . GLU B 1 161 ? -0.514 16.25 3.906 1 97.81 161 GLU B N 1
ATOM 3007 C CA . GLU B 1 161 ? -1.729 16.344 3.1 1 97.81 161 GLU B CA 1
ATOM 3008 C C . GLU B 1 161 ? -2.924 15.75 3.832 1 97.81 161 GLU B C 1
ATOM 3010 O O . GLU B 1 161 ? -4.02 16.312 3.814 1 97.81 161 GLU B O 1
ATOM 3015 N N . CYS B 1 162 ? -2.736 14.594 4.473 1 97.81 162 CYS B N 1
ATOM 3016 C CA . CYS B 1 162 ? -3.795 13.977 5.266 1 97.81 162 CYS B CA 1
ATOM 3017 C C . CYS B 1 162 ? -4.25 14.914 6.383 1 97.81 162 CYS B C 1
ATOM 3019 O O . CYS B 1 162 ? -5.445 15.141 6.562 1 97.81 162 CYS B O 1
ATOM 3021 N N . ILE B 1 163 ? -3.283 15.477 7.098 1 98.19 163 ILE B N 1
ATOM 3022 C CA . ILE B 1 163 ? -3.57 16.328 8.25 1 98.19 163 ILE B CA 1
ATOM 3023 C C . ILE B 1 163 ? -4.242 17.625 7.781 1 98.19 163 ILE B C 1
ATOM 3025 O O . ILE B 1 163 ? -5.148 18.125 8.445 1 98.19 163 ILE B O 1
ATOM 3029 N N . ASN B 1 164 ? -3.779 18.125 6.676 1 95.69 164 ASN B N 1
ATOM 3030 C CA . ASN B 1 164 ? -4.43 19.312 6.117 1 95.69 164 ASN B CA 1
ATOM 3031 C C . ASN B 1 164 ? -5.91 19.062 5.852 1 95.69 164 ASN B C 1
ATOM 3033 O O . ASN B 1 164 ? -6.746 19.922 6.137 1 95.69 164 ASN B O 1
ATOM 3037 N N . GLY B 1 165 ? -6.254 17.891 5.277 1 94.75 165 GLY B N 1
ATOM 3038 C CA . GLY B 1 165 ? -7.652 17.562 5.078 1 94.75 165 GLY B CA 1
ATOM 3039 C C . GLY B 1 165 ? -8.461 17.594 6.359 1 94.75 165 GLY B C 1
ATOM 3040 O O . GLY B 1 165 ? -9.617 18.031 6.363 1 94.75 165 GLY B O 1
ATOM 3041 N N . LEU B 1 166 ? -7.875 17.219 7.465 1 96.44 166 LEU B N 1
ATOM 3042 C CA . LEU B 1 166 ? -8.547 17.156 8.758 1 96.44 166 LEU B CA 1
ATOM 3043 C C . LEU B 1 166 ? -8.648 18.547 9.383 1 96.44 166 LEU B C 1
ATOM 3045 O O . LEU B 1 166 ? -9.586 18.812 10.133 1 96.44 166 LEU B O 1
ATOM 3049 N N . SER B 1 167 ? -7.746 19.438 8.977 1 95.44 167 SER B N 1
ATOM 3050 C CA . SER B 1 167 ? -7.621 20.672 9.742 1 95.44 167 SER B CA 1
ATOM 3051 C C . SER B 1 167 ? -8.109 21.875 8.938 1 95.44 167 SER B C 1
ATOM 3053 O O . SER B 1 167 ? -8.383 22.938 9.5 1 95.44 167 SER B O 1
ATOM 3055 N N . ASP B 1 168 ? -8.141 21.75 7.648 1 92.25 168 ASP B N 1
ATOM 3056 C CA . ASP B 1 168 ? -8.516 22.875 6.789 1 92.25 168 ASP B CA 1
ATOM 3057 C C . ASP B 1 168 ? -10.031 22.969 6.645 1 92.25 168 ASP B C 1
ATOM 3059 O O . ASP B 1 168 ? -10.656 22.109 6.02 1 92.25 168 ASP B O 1
ATOM 3063 N N . PRO B 1 169 ? -10.617 24.016 7.102 1 90.56 169 PRO B N 1
ATOM 3064 C CA . PRO B 1 169 ? -12.07 24.156 6.984 1 90.56 169 PRO B CA 1
ATOM 3065 C C . PRO B 1 169 ? -12.539 24.266 5.535 1 90.56 169 PRO B C 1
ATOM 3067 O O . PRO B 1 169 ? -13.719 24.062 5.246 1 90.56 169 PRO B O 1
ATOM 3070 N N . LYS B 1 170 ? -11.625 24.578 4.699 1 86.5 170 LYS B N 1
ATOM 3071 C CA . LYS B 1 170 ? -12 24.812 3.307 1 86.5 170 LYS B CA 1
ATOM 3072 C C . LYS B 1 170 ? -11.852 23.547 2.469 1 86.5 170 LYS B C 1
ATOM 3074 O O . LYS B 1 170 ? -12.117 23.562 1.266 1 86.5 170 LYS B O 1
ATOM 3079 N N . ASP B 1 171 ? -11.367 22.484 3.062 1 88.12 171 ASP B N 1
ATOM 3080 C CA . ASP B 1 171 ? -11.273 21.234 2.301 1 88.12 171 ASP B CA 1
ATOM 3081 C C . ASP B 1 171 ? -12.664 20.688 1.99 1 88.12 171 ASP B C 1
ATOM 3083 O O . ASP B 1 171 ? -13.359 20.203 2.889 1 88.12 171 ASP B O 1
ATOM 3087 N N . PRO B 1 172 ? -13.055 20.719 0.743 1 83.81 172 PRO B N 1
ATOM 3088 C CA . PRO B 1 172 ? -14.438 20.359 0.439 1 83.81 172 PRO B CA 1
ATOM 3089 C C . PRO B 1 172 ? -14.688 18.844 0.554 1 83.81 172 PRO B C 1
ATOM 3091 O O . PRO B 1 172 ? -15.789 18.422 0.911 1 83.81 172 PRO B O 1
ATOM 3094 N N . TYR B 1 173 ? -13.695 18.109 0.271 1 87.81 173 TYR B N 1
ATOM 3095 C CA . TYR B 1 173 ? -13.875 16.656 0.27 1 87.81 173 TYR B CA 1
ATOM 3096 C C . TYR B 1 173 ? -14.031 16.125 1.689 1 87.81 173 TYR B C 1
ATOM 3098 O O . TYR B 1 173 ? -15.031 15.477 2.006 1 87.81 173 TYR B O 1
ATOM 3106 N N . ILE B 1 174 ? -13.109 16.469 2.537 1 91.69 174 ILE B N 1
ATOM 3107 C CA . ILE B 1 174 ? -13.172 15.953 3.9 1 91.69 174 ILE B CA 1
ATOM 3108 C C . ILE B 1 174 ? -14.367 16.562 4.629 1 91.69 174 ILE B C 1
ATOM 3110 O O . ILE B 1 174 ? -15.016 15.883 5.434 1 91.69 174 ILE B O 1
ATOM 3114 N N . HIS B 1 175 ? -14.711 17.797 4.285 1 90.25 175 HIS B N 1
ATOM 3115 C CA . HIS B 1 175 ? -15.891 18.438 4.863 1 90.25 175 HIS B CA 1
ATOM 3116 C C . HIS B 1 175 ? -17.156 17.656 4.508 1 90.25 175 HIS B C 1
ATOM 3118 O O . HIS B 1 175 ? -18.031 17.484 5.348 1 90.25 175 HIS B O 1
ATOM 3124 N N . SER B 1 176 ? -17.234 17.266 3.305 1 90 176 SER B N 1
ATOM 3125 C CA . SER B 1 176 ? -18.422 16.547 2.848 1 90 176 SER B CA 1
ATOM 3126 C C . SER B 1 176 ? -18.562 15.203 3.549 1 90 176 SER B C 1
ATOM 3128 O O . SER B 1 176 ? -19.672 14.711 3.729 1 90 176 SER B O 1
ATOM 3130 N N . LEU B 1 177 ? -17.484 14.664 4.027 1 91.88 177 LEU B N 1
ATOM 3131 C CA . LEU B 1 177 ? -17.5 13.344 4.641 1 91.88 177 LEU B CA 1
ATOM 3132 C C . LEU B 1 177 ? -17.641 13.453 6.156 1 91.88 177 LEU B C 1
ATOM 3134 O O . LEU B 1 177 ? -18.375 12.68 6.777 1 91.88 177 LEU B O 1
ATOM 3138 N N . MET B 1 178 ? -16.969 14.438 6.777 1 92.94 178 MET B N 1
ATOM 3139 C CA . MET B 1 178 ? -16.812 14.391 8.227 1 92.94 178 MET B CA 1
ATOM 3140 C C . MET B 1 178 ? -17.312 15.688 8.867 1 92.94 178 MET B C 1
ATOM 3142 O O . MET B 1 178 ? -17.328 15.812 10.086 1 92.94 178 MET B O 1
ATOM 3146 N N . GLY B 1 179 ? -17.672 16.672 8.055 1 91.19 179 GLY B N 1
ATOM 3147 C CA . GLY B 1 179 ? -18.156 17.938 8.57 1 91.19 179 GLY B CA 1
ATOM 3148 C C . GLY B 1 179 ? -17.109 18.703 9.359 1 91.19 179 GLY B C 1
ATOM 3149 O O . GLY B 1 179 ? -15.914 18.406 9.266 1 91.19 179 GLY B O 1
ATOM 3150 N N . ASP B 1 180 ? -17.516 19.594 10.141 1 92.31 180 ASP B N 1
ATOM 3151 C CA . ASP B 1 180 ? -16.625 20.5 10.844 1 92.31 180 ASP B CA 1
ATOM 3152 C C . ASP B 1 180 ? -16.156 19.906 12.164 1 92.31 180 ASP B C 1
ATOM 3154 O O . ASP B 1 180 ? -15.227 20.422 12.789 1 92.31 180 ASP B O 1
ATOM 3158 N N . SER B 1 181 ? -16.781 18.828 12.555 1 89.94 181 SER B N 1
ATOM 3159 C CA . SER B 1 181 ? -16.406 18.219 13.828 1 89.94 181 SER B CA 1
ATOM 3160 C C . SER B 1 181 ? -14.969 17.719 13.805 1 89.94 181 SER B C 1
ATOM 3162 O O . SER B 1 181 ? -14.359 17.516 14.859 1 89.94 181 SER B O 1
ATOM 3164 N N . ARG B 1 182 ? -14.406 17.609 12.656 1 92.06 182 ARG B N 1
ATOM 3165 C CA . ARG B 1 182 ? -13.047 17.094 12.523 1 92.06 182 ARG B CA 1
ATOM 3166 C C . ARG B 1 182 ? -12.016 18.172 12.852 1 92.06 182 ARG B C 1
ATOM 3168 O O . ARG B 1 182 ? -10.867 17.859 13.18 1 92.06 182 ARG B O 1
ATOM 3175 N N . LEU B 1 183 ? -12.297 19.438 12.773 1 91.88 183 LEU B N 1
ATOM 3176 C CA . LEU B 1 183 ? -11.359 20.562 12.719 1 91.88 183 LEU B CA 1
ATOM 3177 C C . LEU B 1 183 ? -10.578 20.688 14.023 1 91.88 183 LEU B C 1
ATOM 3179 O O . LEU B 1 183 ? -9.445 21.172 14.031 1 91.88 183 LEU B O 1
ATOM 3183 N N . LYS B 1 184 ? -11.055 20.125 15.102 1 92 184 LYS B N 1
ATOM 3184 C CA . LYS B 1 184 ? -10.359 20.328 16.359 1 92 184 LYS B CA 1
ATOM 3185 C C . LYS B 1 184 ? -9.602 19.078 16.781 1 92 184 LYS B C 1
ATOM 3187 O O . LYS B 1 184 ? -8.883 19.078 17.781 1 92 184 LYS B O 1
ATOM 3192 N N . LEU B 1 185 ? -9.703 18.078 16 1 95.25 185 LEU B N 1
ATOM 3193 C CA . LEU B 1 185 ? -9.094 16.812 16.406 1 95.25 185 LEU B CA 1
ATOM 3194 C C . LEU B 1 185 ? -7.574 16.922 16.391 1 95.25 185 LEU B C 1
ATOM 3196 O O . LEU B 1 185 ? -6.906 16.344 17.25 1 95.25 185 LEU B O 1
ATOM 3200 N N . VAL B 1 186 ? -7.059 17.688 15.461 1 96.69 186 VAL B N 1
ATOM 3201 C CA . VAL B 1 186 ? -5.609 17.766 15.289 1 96.69 186 VAL B CA 1
ATOM 3202 C C . VAL B 1 186 ? -5.016 18.719 16.328 1 96.69 186 VAL B C 1
ATOM 3204 O O . VAL B 1 186 ? -3.816 18.672 16.609 1 96.69 186 VAL B O 1
ATOM 3207 N N . ASP B 1 187 ? -5.812 19.594 16.953 1 95.88 187 ASP B N 1
ATOM 3208 C CA . ASP B 1 187 ? -5.352 20.594 17.906 1 95.88 187 ASP B CA 1
ATOM 3209 C C . ASP B 1 187 ? -4.711 19.953 19.125 1 95.88 187 ASP B C 1
ATOM 3211 O O . ASP B 1 187 ? -3.859 20.562 19.781 1 95.88 187 ASP B O 1
ATOM 3215 N N . LYS B 1 188 ? -5.023 18.781 19.406 1 95.75 188 LYS B N 1
ATOM 3216 C CA . LYS B 1 188 ? -4.52 18.047 20.578 1 95.75 188 LYS B CA 1
ATOM 3217 C C . LYS B 1 188 ? -3.107 17.531 20.328 1 95.75 188 LYS B C 1
ATOM 3219 O O . LYS B 1 188 ? -2.465 17 21.234 1 95.75 188 LYS B O 1
ATOM 3224 N N . TYR B 1 189 ? -2.623 17.703 19.125 1 97.69 189 TYR B N 1
ATOM 3225 C CA . TYR B 1 189 ? -1.356 17.094 18.75 1 97.69 189 TYR B CA 1
ATOM 3226 C C . TYR B 1 189 ? -0.408 18.109 18.141 1 97.69 189 TYR B C 1
ATOM 3228 O O . TYR B 1 189 ? -0.195 18.125 16.922 1 97.69 189 TYR B O 1
ATOM 3236 N N . PRO B 1 190 ? 0.287 18.891 18.969 1 96.88 190 PRO B N 1
ATOM 3237 C CA . PRO B 1 190 ? 1.135 19.984 18.484 1 96.88 190 PRO B CA 1
ATOM 3238 C C . PRO B 1 190 ? 2.287 19.5 17.609 1 96.88 190 PRO B C 1
ATOM 3240 O O . PRO B 1 190 ? 2.707 20.203 16.688 1 96.88 190 PRO B O 1
ATOM 3243 N N . ARG B 1 191 ? 2.861 18.344 17.875 1 96.94 191 ARG B N 1
ATOM 3244 C CA . ARG B 1 191 ? 3.955 17.812 17.062 1 96.94 191 ARG B CA 1
ATOM 3245 C C . ARG B 1 191 ? 3.502 17.562 15.633 1 96.94 191 ARG B C 1
ATOM 3247 O O . ARG B 1 191 ? 4.234 17.859 14.688 1 96.94 191 ARG B O 1
ATOM 3254 N N . ILE B 1 192 ? 2.301 17.031 15.531 1 97.88 192 ILE B N 1
ATOM 3255 C CA . ILE B 1 192 ? 1.746 16.734 14.211 1 97.88 192 ILE B CA 1
ATOM 3256 C C . ILE B 1 192 ? 1.479 18.047 13.469 1 97.88 192 ILE B C 1
ATOM 3258 O O . ILE B 1 192 ? 1.789 18.172 12.281 1 97.88 192 ILE B O 1
ATOM 3262 N N . LYS B 1 193 ? 0.952 18.984 14.141 1 97.25 193 LYS B N 1
ATOM 3263 C CA . LYS B 1 193 ? 0.689 20.297 13.547 1 97.25 193 LYS B CA 1
ATOM 3264 C C . LYS B 1 193 ? 1.984 20.969 13.094 1 97.25 193 LYS B C 1
ATOM 3266 O O . LYS B 1 193 ? 2.053 21.516 12 1 97.25 193 LYS B O 1
ATOM 3271 N N . ASP B 1 194 ? 2.949 20.906 13.953 1 97.19 194 ASP B N 1
ATOM 3272 C CA . ASP B 1 194 ? 4.238 21.516 13.656 1 97.19 194 ASP B CA 1
ATOM 3273 C C . ASP B 1 194 ? 4.875 20.875 12.422 1 97.19 194 ASP B C 1
ATOM 3275 O O . ASP B 1 194 ? 5.383 21.578 11.547 1 97.19 194 ASP B O 1
ATOM 3279 N N . LEU B 1 195 ? 4.863 19.562 12.328 1 97.94 195 LEU B N 1
ATOM 3280 C CA . LEU B 1 195 ? 5.363 18.844 11.164 1 97.94 195 LEU B CA 1
ATOM 3281 C C . LEU B 1 195 ? 4.625 19.266 9.906 1 97.94 195 LEU B C 1
ATOM 3283 O O . LEU B 1 195 ? 5.25 19.609 8.898 1 97.94 195 LEU B O 1
ATOM 3287 N N . THR B 1 196 ? 3.363 19.312 9.992 1 98.06 196 THR B N 1
ATOM 3288 C CA . THR B 1 196 ? 2.514 19.641 8.852 1 98.06 196 THR B CA 1
ATOM 3289 C C . THR B 1 196 ? 2.787 21.062 8.367 1 98.06 196 THR B C 1
ATOM 3291 O O . THR B 1 196 ? 2.986 21.281 7.172 1 98.06 196 THR B O 1
ATOM 3294 N N . GLU B 1 197 ? 2.846 21.969 9.273 1 97.38 197 GLU B N 1
ATOM 3295 C CA . GLU B 1 197 ? 3.111 23.375 8.93 1 97.38 197 GLU B CA 1
ATOM 3296 C C . GLU B 1 197 ? 4.5 23.531 8.312 1 97.38 197 GLU B C 1
ATOM 3298 O O . GLU B 1 197 ? 4.672 24.266 7.34 1 97.38 197 GLU B O 1
ATOM 3303 N N . SER B 1 198 ? 5.477 22.891 8.867 1 97.88 198 SER B N 1
ATOM 3304 C CA . SER B 1 198 ? 6.848 22.953 8.367 1 97.88 198 SER B CA 1
ATOM 3305 C C . SER B 1 198 ? 6.93 22.453 6.926 1 97.88 198 SER B C 1
ATOM 3307 O O . SER B 1 198 ? 7.594 23.078 6.086 1 97.88 198 SER B O 1
ATOM 3309 N N . VAL B 1 199 ? 6.25 21.391 6.652 1 98.38 199 VAL B N 1
ATOM 3310 C CA . VAL B 1 199 ? 6.281 20.797 5.316 1 98.38 199 VAL B CA 1
ATOM 3311 C C . VAL B 1 199 ? 5.555 21.719 4.336 1 98.38 199 VAL B C 1
ATOM 3313 O O . VAL B 1 199 ? 6.086 22.031 3.271 1 98.38 199 VAL B O 1
ATOM 3316 N N . ARG B 1 200 ? 4.375 22.188 4.691 1 97.56 200 ARG B N 1
ATOM 3317 C CA . ARG B 1 200 ? 3.516 22.922 3.771 1 97.56 200 ARG B CA 1
ATOM 3318 C C . ARG B 1 200 ? 4.035 24.344 3.551 1 97.56 200 ARG B C 1
ATOM 3320 O O . ARG B 1 200 ? 3.717 24.969 2.545 1 97.56 200 ARG B O 1
ATOM 3327 N N . SER B 1 201 ? 4.91 24.797 4.469 1 97.5 201 SER B N 1
ATOM 3328 C CA . SER B 1 201 ? 5.465 26.141 4.336 1 97.5 201 SER B CA 1
ATOM 3329 C C . SER B 1 201 ? 6.801 26.109 3.6 1 97.5 201 SER B C 1
ATOM 3331 O O . SER B 1 201 ? 7.387 27.156 3.328 1 97.5 201 SER B O 1
ATOM 3333 N N . ALA B 1 202 ? 7.336 24.875 3.385 1 97.44 202 ALA B N 1
ATOM 3334 C CA . ALA B 1 202 ? 8.547 24.812 2.576 1 97.44 202 ALA B CA 1
ATOM 3335 C C . ALA B 1 202 ? 8.367 25.562 1.256 1 97.44 202 ALA B C 1
ATOM 3337 O O . ALA B 1 202 ? 7.375 25.359 0.556 1 97.44 202 ALA B O 1
ATOM 3338 N N . PRO B 1 203 ? 9.312 26.344 0.813 1 96.94 203 PRO B N 1
ATOM 3339 C CA . PRO B 1 203 ? 9.109 27.297 -0.292 1 96.94 203 PRO B CA 1
ATOM 3340 C C . PRO B 1 203 ? 8.625 26.609 -1.566 1 96.94 203 PRO B C 1
ATOM 3342 O O . PRO B 1 203 ? 7.637 27.047 -2.166 1 96.94 203 PRO B O 1
ATOM 3345 N N . ALA B 1 204 ? 9.273 25.562 -1.979 1 94.81 204 ALA B N 1
ATOM 3346 C CA . ALA B 1 204 ? 8.891 24.922 -3.234 1 94.81 204 ALA B CA 1
ATOM 3347 C C . ALA B 1 204 ? 7.469 24.375 -3.16 1 94.81 204 ALA B C 1
ATOM 3349 O O . ALA B 1 204 ? 6.703 24.484 -4.121 1 94.81 204 ALA B O 1
ATOM 3350 N N . LEU B 1 205 ? 7.078 23.797 -2.014 1 97.56 205 LEU B N 1
ATOM 3351 C CA . LEU B 1 205 ? 5.73 23.25 -1.886 1 97.56 205 LEU B CA 1
ATOM 3352 C C . LEU B 1 205 ? 4.707 24.375 -1.741 1 97.56 205 LEU B C 1
ATOM 3354 O O . LEU B 1 205 ? 3.619 24.297 -2.316 1 97.56 205 LEU B O 1
ATOM 3358 N N . LYS B 1 206 ? 5.074 25.359 -0.991 1 97 206 LYS B N 1
ATOM 3359 C CA . LYS B 1 206 ? 4.176 26.5 -0.815 1 97 206 LYS B CA 1
ATOM 3360 C C . LYS B 1 206 ? 3.848 27.141 -2.154 1 97 206 LYS B C 1
ATOM 3362 O O . LYS B 1 206 ? 2.699 27.516 -2.404 1 97 206 LYS B O 1
ATOM 3367 N N . LEU B 1 207 ? 4.863 27.312 -2.98 1 96.31 207 LEU B N 1
ATOM 3368 C CA . LEU B 1 207 ? 4.664 27.891 -4.309 1 96.31 207 LEU B CA 1
ATOM 3369 C C . LEU B 1 207 ? 3.652 27.062 -5.102 1 96.31 207 LEU B C 1
ATOM 3371 O O . LEU B 1 207 ? 2.754 27.625 -5.738 1 96.31 207 LEU B O 1
ATOM 3375 N N . TYR B 1 208 ? 3.785 25.766 -5.066 1 96.81 208 TYR B N 1
ATOM 3376 C CA . TYR B 1 208 ? 2.855 24.875 -5.754 1 96.81 208 TYR B CA 1
ATOM 3377 C C . TYR B 1 208 ? 1.449 25 -5.18 1 96.81 208 TYR B C 1
ATOM 3379 O O . TYR B 1 208 ? 0.477 25.125 -5.93 1 96.81 208 TYR B O 1
ATOM 3387 N N . LEU B 1 209 ? 1.335 24.938 -3.842 1 95.31 209 LEU B N 1
ATOM 3388 C CA . LEU B 1 209 ? 0.038 24.984 -3.176 1 95.31 209 LEU B CA 1
ATOM 3389 C C . LEU B 1 209 ? -0.684 26.297 -3.461 1 95.31 209 LEU B C 1
ATOM 3391 O O . LEU B 1 209 ? -1.906 26.312 -3.623 1 95.31 209 LEU B O 1
ATOM 3395 N N . ASP B 1 210 ? 0.075 27.344 -3.574 1 93.88 210 ASP B N 1
ATOM 3396 C CA . ASP B 1 210 ? -0.502 28.656 -3.846 1 93.88 210 ASP B CA 1
ATOM 3397 C C . ASP B 1 210 ? -0.984 28.75 -5.289 1 93.88 210 ASP B C 1
ATOM 3399 O O . ASP B 1 210 ? -1.938 29.484 -5.582 1 93.88 210 ASP B O 1
ATOM 3403 N N . ALA B 1 211 ? -0.354 28.047 -6.148 1 92.25 211 ALA B N 1
ATOM 3404 C CA . ALA B 1 211 ? -0.63 28.172 -7.578 1 92.25 211 ALA B CA 1
ATOM 3405 C C . ALA B 1 211 ? -1.681 27.156 -8.016 1 92.25 211 ALA B C 1
ATOM 3407 O O . ALA B 1 211 ? -2.27 27.297 -9.094 1 92.25 211 ALA B O 1
ATOM 3408 N N . ARG B 1 212 ? -1.812 26.156 -7.172 1 87.38 212 ARG B N 1
ATOM 3409 C CA . ARG B 1 212 ? -2.652 25.062 -7.648 1 87.38 212 ARG B CA 1
ATOM 3410 C C . ARG 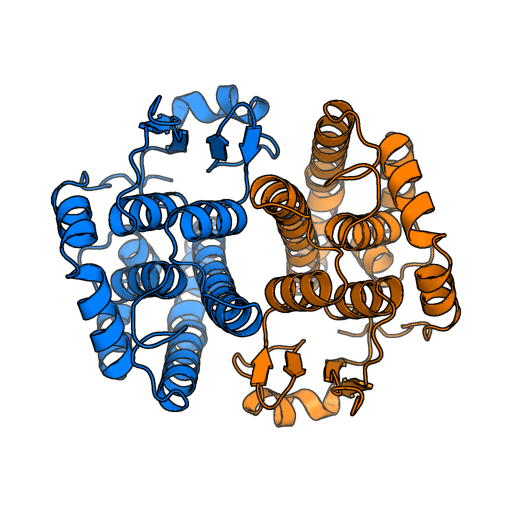B 1 212 ? -4.117 25.484 -7.715 1 87.38 212 ARG B C 1
ATOM 3412 O O . ARG B 1 212 ? -4.574 26.297 -6.895 1 87.38 212 ARG B O 1
ATOM 3419 N N . ARG B 1 213 ? -4.688 25.047 -8.758 1 75.62 213 ARG B N 1
ATOM 3420 C CA . ARG B 1 213 ? -6.094 25.359 -8.984 1 75.62 213 ARG B CA 1
ATOM 3421 C C . ARG B 1 213 ? -6.961 24.844 -7.84 1 75.62 213 ARG B C 1
ATOM 3423 O O . ARG B 1 213 ? -6.684 23.781 -7.285 1 75.62 213 ARG B O 1
ATOM 3430 N N . ASP B 1 214 ? -7.883 25.672 -7.402 1 68.38 214 ASP B N 1
ATOM 3431 C CA . ASP B 1 214 ? -8.867 25.203 -6.438 1 68.38 214 ASP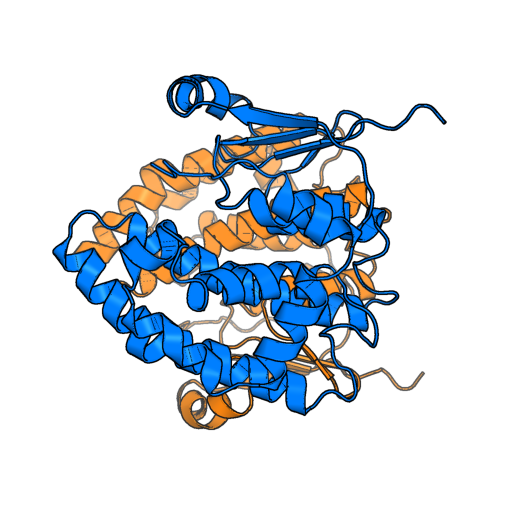 B CA 1
ATOM 3432 C C . ASP B 1 214 ? -9.672 24.031 -7.004 1 68.38 214 ASP B C 1
ATOM 3434 O O . ASP B 1 214 ? -10.094 24.062 -8.164 1 68.38 214 ASP B O 1
ATOM 3438 N N . SER B 1 215 ? -9.367 22.875 -6.535 1 60.44 215 SER B N 1
ATOM 3439 C CA . SER B 1 215 ? -10.133 21.734 -7.035 1 60.44 215 SER B CA 1
ATOM 3440 C C . SER B 1 215 ? -11.594 21.812 -6.605 1 60.44 215 SER B C 1
ATOM 3442 O O . SER B 1 215 ? -11.906 21.688 -5.422 1 60.44 215 SER B O 1
ATOM 3444 N N . GLU B 1 216 ? -12.227 22.953 -6.871 1 48.06 216 GLU B N 1
ATOM 3445 C CA . GLU B 1 216 ? -13.633 22.984 -6.484 1 48.06 216 GLU B CA 1
ATOM 3446 C C . GLU B 1 216 ? -14.258 21.594 -6.551 1 48.06 216 GLU B C 1
ATOM 3448 O O . GLU B 1 216 ? -15.023 21.203 -5.668 1 48.06 216 GLU B O 1
ATOM 3453 N N . LYS B 1 217 ? -14.711 21.062 -7.848 1 47.16 217 LYS B N 1
ATOM 3454 C CA . LYS B 1 217 ? -15.625 19.922 -7.945 1 47.16 217 LYS B CA 1
ATOM 3455 C C . LYS B 1 217 ? -14.883 18.594 -7.816 1 47.16 217 LYS B C 1
ATOM 3457 O O . LYS B 1 217 ? -14.203 18.172 -8.75 1 47.16 217 LYS B O 1
ATOM 3462 N N . GLU B 1 218 ? -14.109 18.406 -6.824 1 48.06 218 GLU B N 1
ATOM 3463 C CA . GLU B 1 218 ? -13.797 16.984 -6.656 1 48.06 218 GLU B CA 1
ATOM 3464 C C . GLU B 1 218 ? -15.016 16.109 -6.945 1 48.06 218 GLU B C 1
ATOM 3466 O O . GLU B 1 218 ? -15.711 15.688 -6.02 1 48.06 218 GLU B O 1
ATOM 3471 N N . GLU B 1 219 ? -15.844 16.484 -7.77 1 43.47 219 GLU B N 1
ATOM 3472 C CA . GLU B 1 219 ? -16.859 15.484 -8.094 1 43.47 219 GLU B CA 1
ATOM 3473 C C . GLU B 1 219 ? -16.234 14.172 -8.555 1 43.47 219 GLU B C 1
ATOM 3475 O O . GLU B 1 219 ? -15.531 14.141 -9.562 1 43.47 219 GLU B O 1
ATOM 3480 N N . PHE B 1 220 ? -15.594 13.43 -7.617 1 39.5 220 PHE B N 1
ATOM 3481 C CA . PHE B 1 220 ? -15.32 12.062 -8.031 1 39.5 220 PHE B CA 1
ATOM 3482 C C . PHE B 1 220 ? -16.609 11.344 -8.398 1 39.5 220 PHE B C 1
ATOM 3484 O O . PHE B 1 220 ? -17.672 11.648 -7.844 1 39.5 220 PHE B O 1
#

Sequence (440 aa):
MADMKIKLIYFDGRGRGEIIRQILAFGGIAFEDIRIPMEEWDDYKSKTPWGQLPILEFEGVTIAQTMTICRFVAKKAGLAGINALEQAQMDMVADKCNEYTTKLFDIHDLPTDELKAKASKKMLDDYVPMFLKNLDSLLEKSSNKFIGGPVPGYADIILAECINGLSDPKDPYIHSLMGDSRLKLVDKYPRIKDLTESVRSAPALKLYLDARRDSEKEEFMADMKIKLIYFDGRGRGEIIRQILAFGGIAFEDIRIPMEEWDDYKSKTPWGQLPILEFEGVTIAQTMTICRFVAKKAGLAGINALEQAQMDMVADKCNEYTTKLFDIHDLPTDELKAKASKKMLDDYVPMFLKNLDSLLEKSSNKFIGGPVPGYADIILAECINGLSDPKDPYIHSLMGDSRLKLVDKYPRIKDLTESVRSAPALKLYLDARRDSEKEEF

Nearest PDB structures (foldseek):
  5h5l-assembly1_B  TM=9.166E-01  e=1.029E-12  Nilaparvata lugens
  2hnl-assembly1_B  TM=9.066E-01  e=2.053E-12  Onchocerca volvulus
  3vpq-assembly1_A  TM=8.518E-01  e=3.834E-13  Bombyx mori
  4q5r-assembly3_F  TM=8.789E-01  e=9.959E-12  Blattella germanica
  1gsq-assembly1_A  TM=9.021E-01  e=6.824E-11  Todarodes pacificus

pLDDT: mean 92.95, std 11.02, range [33.69, 98.88]

InterPro domains:
  IPR004045 Glutathione S-transferase, N-terminal [PF02798] (7-74)
  IPR004045 Glutathione S-transferase, N-terminal [PS50404] (4-81)
  IPR004046 Glutathione S-transferase, C-terminal [PF14497] (111-211)
  IPR010987 Glutathione S-transferase, C-terminal-like [PS50405] (83-220)
  IPR036249 Thioredoxin-like superfamily [SSF52833] (4-78)
  IPR036282 Glutathione S-transferase, C-terminal domain superfamily [SSF47616] (79-214)
  IPR040079 Glutathione transferase family [SFLDS00019] (4-215)
  IPR050213 Glutathione S-transferase superfamily [PTHR11571] (5-213)

Secondary structure (DSSP, 8-state):
-----EEEEEESSSGGGHHHHHHHHHTT--EEEEEE-GGGHHHHGGGSSSS-S-EEEETTEEEESHHHHHHHHHHHHT-S-SSHHHHHHHHHHHHHHHHHHHHHHHHHT-SSHHHHHHHHHHIIIIIHHHHHHHHHHHHHH-SSSSSSSSS--HHHHHHHHHHHHHH-TT-HHHHHHHGGGGGGTGGG-HHHHHHHHHHHTSHHHHHHHHHS--------/-----EEEEEESSSGGGHHHHHHHHHTT--EEEEEE-GGGHHHHGGGSSSS-S-EEEETTEEEESHHHHHHHHHHHHT-S-SSHHHHHHHHHHHHHHHHHHHHHHHHHT-SSHHHHHHHHHHIIIIIHHHHHHHHHHHHHH-SSSSSSSSS--HHHHHHHHHHHHHH-TT-HHHHHHHGGGGTTTGGG-HHHHHHHHHHHTSHHHHHHHHHS--------

Solvent-accessible surface area (backbone atoms only — not comparable to full-atom values): 23810 Å² total; per-residue (Å²): 120,86,77,79,65,34,35,40,37,28,55,68,43,45,80,77,43,38,55,45,53,47,46,33,36,55,43,69,49,74,63,47,82,42,58,43,54,75,88,50,39,80,75,47,30,80,77,33,77,76,56,57,74,34,36,35,40,46,93,91,38,78,42,39,48,57,67,29,44,40,53,46,54,18,50,75,44,70,24,44,54,93,46,68,67,32,27,32,47,24,38,24,52,36,52,50,49,49,50,54,51,49,52,52,51,53,39,69,65,43,92,43,70,66,58,26,51,53,48,28,48,47,39,62,71,47,49,50,54,50,52,51,50,35,51,46,54,54,48,67,75,41,96,32,80,32,78,55,29,86,54,81,32,44,32,45,52,45,46,26,53,56,50,42,44,44,52,38,89,79,32,64,67,47,36,73,60,53,44,73,79,40,46,60,63,57,70,81,34,62,68,57,50,51,43,28,50,56,54,56,60,33,64,54,31,31,54,47,63,71,66,48,74,80,57,72,71,59,70,121,123,85,77,78,65,34,33,40,40,27,56,67,44,46,81,78,42,36,55,45,53,47,47,32,38,54,43,68,49,76,62,45,81,44,60,43,52,74,88,49,39,80,75,48,32,80,76,34,76,76,58,58,75,34,36,35,40,45,92,92,38,80,40,40,47,58,66,30,46,40,53,46,54,18,50,76,44,72,23,44,54,92,46,68,67,33,26,33,48,23,38,25,52,36,53,51,48,48,50,54,51,48,52,52,52,53,38,69,65,42,93,42,71,67,58,25,51,53,48,29,48,48,39,63,72,47,49,48,54,51,52,52,50,34,50,47,53,55,48,65,73,40,94,31,80,32,78,52,30,85,54,80,31,44,33,45,52,43,47,26,52,55,51,44,43,45,52,38,88,78,33,63,67,46,36,74,59,52,44,72,77,41,46,60,63,59,71,80,35,62,68,57,50,50,43,29,50,55,52,54,60,33,63,53,31,31,53,47,64,71,66,48,73,79,58,74,66,61,71,122

Radius of gyration: 21.28 Å; Cα contacts (8 Å, |Δi|>4): 626; chains: 2; bounding box: 56×57×48 Å

Organism: Tigriopus californicus (NCBI:txid6832)

Foldseek 3Di:
DPLFEKEKEEALFCQLCVLLVLLCLLLVRDYHYHHDYPVCLVVCQVVAPHSDDTWIDTPNDIHDDSVRSLCVSLVVSVQQADDDVLNVQLSVLQVVLVVLSVLLVVLVPDDDPVSLQVSLVCCQVPVVLVNLVVVLVQCVPDPELERRHPDHGSSLSSLLVSVCLQAPQPNPSSCVRHNPSSNCSCVVRVSSVVSSCVSCVNVSSVVCVVPDDDSPCPVD/DPLFEKEKEEALFCQLCVLLVLLCLLLVRDYHYHHDYPVCLVVCQVVAPHSDDTWIDTPNDIHDDSVRSLCVSLVVSVQQADDDVLNVQLSVLQVVLVVLSVLLVVLVPDDDPVSLQVSLVCCQVPVVLVNLVVVLVQCVPDPELERRHPDHGSSLSSLLVSVCLQAPQPNPSSCVRHNPSSNCSCVVRVSSVVSSCVSCVNVSSVVCVVPDDDRVCPVD